Protein AF-A0A7Z7LH84-F1 (afdb_monomer)

Mean predicted aligned error: 9.8 Å

Radius of gyration: 28.69 Å; Cα contacts (8 Å, |Δi|>4): 476; chains: 1; bounding box: 89×74×77 Å

Solvent-accessible surface area (backbone atoms only — not comparable to full-atom values): 23150 Å² total; per-residue (Å²): 134,73,97,79,63,95,66,55,69,70,55,57,53,50,53,51,52,52,52,49,51,50,24,48,52,54,19,49,53,53,48,49,53,47,42,59,68,52,42,48,72,40,44,68,63,48,52,48,53,50,52,51,51,47,52,29,42,75,73,71,68,28,46,33,68,60,50,56,26,42,45,42,55,54,46,27,73,77,46,25,30,81,61,46,53,88,71,94,49,69,56,50,50,47,53,40,41,53,55,33,92,85,56,77,46,78,69,45,52,61,54,46,39,73,78,57,37,70,69,58,40,52,50,52,50,51,52,50,51,54,49,51,52,51,53,46,41,72,76,38,75,85,40,67,68,62,43,53,51,52,49,52,57,56,56,69,68,47,60,65,60,45,51,71,35,65,66,54,34,38,44,53,50,51,71,68,49,56,68,82,59,48,43,58,48,39,78,88,30,73,59,26,26,44,55,31,1,49,54,38,46,48,33,54,28,41,23,50,29,37,50,32,44,24,57,45,16,47,74,80,42,54,71,68,51,7,49,50,29,24,51,55,53,58,71,50,45,70,66,42,52,78,58,79,85,60,65,29,58,41,52,32,49,28,34,52,39,45,41,53,38,37,60,76,69,67,51,59,68,67,59,52,51,52,36,45,57,55,15,36,27,30,36,27,73,67,29,27,52,54,17,48,41,48,33,46,61,50,35,68,60,26,61,78,66,70,37,60,70,59,44,54,57,32,49,48,46,34,47,49,23,55,52,49,47,50,42,36,52,67,65,75,40,55,84,42,55,61,84,59,68,73,68,24,44,70,58,44,75,72,35,68,50,35,50,52,45,49,48,62,71,40,46,62,48,56,75,28,44,72,39,35,74,75,37,72,68,46,56,49,30,55,78,57,50,63,60,51,52,50,48,36,44,38,54,36,62,42,54,45,47,52,77,46,42,70,60,51,66,67,35,37,44,42,34,39,49,38,54,50,53,53,52,54,52,53,52,55,56,47,52,68,69,65,72,77,125

Foldseek 3Di:
DDPPPPDDPVNVVVLLVVLLVVLLVLLLVLLLVCCAPPCLVCPQVSLLVLLVQLVCLVVLNAFPPVVQQNLLSVCLVPPLLVVFDPHDRLNLVLLLLLQDPVNDDPVSQVSLCVVCPLVNLVVVVVVVVVVLLVVLCVVPVPDPPSSVVSVVVVVVVVVSVCSNPSSSVSNVVSVPPPPSSNLSSDCPHSSNSSVSSLSVLSSVLSSLLLSLLLLLLVLQDDNVLSNVLSVVVSVCVNLLCPDVSQSLLSVLSNLLSVLSSCLSVVHDLVSNVVSLVSNSSRPLLSQLLSLLLLCLQPVVVCVVVVPVVSVVSSVCSNVVSVVSVCCSCVPSNVPRHHPDDQWCQVVLVPPPLVPVLCCVLCVLLVVLVVLLCVDSSSVRRVVSVVVLNVCCNTGHRVSNVSSCSSVSSVSSNSSSVSVVVVVVVVVVVVCVVPVPD

Organism: NCBI:txid1236046

Nearest PDB structures (foldseek):
  8dl6-assembly1_A  TM=1.225E-01  e=6.850E+00  Homo sapiens

Secondary structure (DSSP, 8-state):
--S-S---HHHHHHHHHHHHHHHHHHHHHHHHHHIIIIITTSHHHHHHHHHHHHHHHHTT-PPBTGGG-THHHHHHHHTGGGS------HHHHHHHHHT-TT--SHHHHHHHHTTS-HHHHHHHHHHHHHHHHHHHHHH-TT-HHHHHHHHHHHHTT-HHHHHHSHHHHHHHHHHHS-HHHHHHH-TTSHHHHHHHHHHHHHHHHHHHHHHHHHHHHTTTS-HHHHHHHHHHHHHHHHHHTS-TT-THHHHHHHHHHHHHHHHHTT--HHHHHHHHHHHHHH-HHHHHHHHHHHHHHHHHHHHHTT-HHHHHHHHHHHHHHHHHHHHIIIIISTTPPBSS-S--HHHHHH-THHHHHHHHHHHHHHHTTHHHHHSHHHHHHGGGHHHHHHHHHHHS-TTSGGGGHHHHHHHHHHHHHHHHHHHHHHHHHHHHHHS--

Structure (mmCIF, N/CA/C/O backbone):
data_AF-A0A7Z7LH84-F1
#
_entry.id   AF-A0A7Z7LH84-F1
#
loop_
_atom_site.group_PDB
_atom_site.id
_atom_site.type_symbol
_atom_site.label_atom_id
_atom_site.label_alt_id
_atom_site.label_comp_id
_atom_site.label_asym_id
_atom_site.label_entity_id
_atom_site.label_seq_id
_atom_site.pdbx_PDB_ins_code
_atom_site.Cartn_x
_atom_site.Cartn_y
_atom_site.Cartn_z
_atom_site.occupancy
_atom_site.B_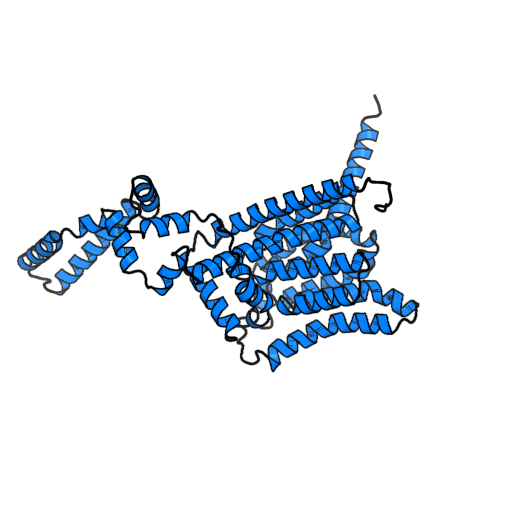iso_or_equiv
_atom_site.auth_seq_id
_atom_site.auth_comp_id
_atom_site.auth_asym_id
_atom_site.auth_atom_id
_atom_site.pdbx_PDB_model_num
ATOM 1 N N . MET A 1 1 ? -22.868 14.722 17.469 1.00 30.16 1 MET A N 1
ATOM 2 C CA . MET A 1 1 ? -24.262 14.898 17.009 1.00 30.16 1 MET A CA 1
ATOM 3 C C . MET A 1 1 ? -24.445 14.069 15.757 1.00 30.16 1 MET A C 1
ATOM 5 O O . MET A 1 1 ? -23.692 14.246 14.809 1.00 30.16 1 MET A O 1
ATOM 9 N N . CYS A 1 2 ? -25.347 13.093 15.828 1.00 28.16 2 CYS A N 1
ATOM 10 C CA . CYS A 1 2 ? -25.591 12.092 14.798 1.00 28.16 2 CYS A CA 1
ATOM 11 C C . CYS A 1 2 ? -26.106 12.709 13.492 1.00 28.16 2 CYS A C 1
ATOM 13 O O . CYS A 1 2 ? -26.821 13.708 13.503 1.00 28.16 2 CYS A O 1
ATOM 15 N N . PHE A 1 3 ? -25.817 12.032 12.379 1.00 39.53 3 PHE A N 1
ATOM 16 C CA . PHE A 1 3 ? -26.452 12.180 11.062 1.00 39.53 3 PHE A CA 1
ATOM 17 C C . PHE A 1 3 ? -27.951 11.773 11.079 1.00 39.53 3 PHE A C 1
ATOM 19 O O . PHE A 1 3 ? -28.434 11.070 10.192 1.00 39.53 3 PHE A O 1
ATOM 26 N N . GLU A 1 4 ? -28.694 12.223 12.091 1.00 35.09 4 GLU A N 1
ATOM 27 C CA . GLU A 1 4 ? -30.145 12.055 12.264 1.00 35.09 4 GLU A CA 1
ATOM 28 C C . GLU A 1 4 ? -30.876 13.410 12.262 1.00 35.09 4 GLU A C 1
ATOM 30 O O . GLU A 1 4 ? -31.978 13.548 12.777 1.00 35.09 4 GLU A O 1
ATOM 35 N N . GLY A 1 5 ? -30.278 14.429 11.640 1.00 33.03 5 GLY A N 1
ATOM 36 C CA . GLY A 1 5 ? -31.007 15.596 11.148 1.00 33.03 5 GLY A CA 1
ATOM 37 C C . GLY A 1 5 ? -31.428 15.351 9.702 1.00 33.03 5 GLY A C 1
ATOM 38 O O . GLY A 1 5 ? -30.609 14.879 8.907 1.00 33.03 5 GLY A O 1
ATOM 39 N N . THR A 1 6 ? -32.686 15.657 9.383 1.00 37.00 6 THR A N 1
ATOM 40 C CA . THR A 1 6 ? -33.407 15.568 8.096 1.00 37.00 6 THR A CA 1
ATOM 41 C C . THR A 1 6 ? -32.660 16.188 6.905 1.00 37.00 6 THR A C 1
ATOM 43 O O . THR A 1 6 ? -33.067 17.162 6.283 1.00 37.00 6 THR A O 1
ATOM 46 N N . THR A 1 7 ? -31.539 15.588 6.531 1.00 46.34 7 THR A N 1
ATOM 47 C CA . THR A 1 7 ? -30.811 15.876 5.303 1.00 46.34 7 THR A CA 1
ATOM 48 C C . THR A 1 7 ? -31.445 15.038 4.207 1.00 46.34 7 THR A C 1
ATOM 50 O O . THR A 1 7 ? -31.306 13.815 4.190 1.00 46.34 7 THR A O 1
ATOM 53 N N . ASN A 1 8 ? -32.184 15.717 3.326 1.00 57.03 8 ASN A N 1
ATOM 54 C CA . ASN A 1 8 ? -32.798 15.171 2.116 1.00 57.03 8 ASN A CA 1
ATOM 55 C C . ASN A 1 8 ? -31.859 14.137 1.460 1.00 57.03 8 ASN A C 1
ATOM 57 O O . ASN A 1 8 ? -30.674 14.423 1.279 1.00 57.03 8 ASN A O 1
ATOM 61 N N . ASP A 1 9 ? -32.360 12.951 1.104 1.00 61.75 9 ASP A N 1
ATOM 62 C CA . ASP A 1 9 ? -31.562 11.834 0.563 1.00 61.75 9 ASP A CA 1
ATOM 63 C C . ASP A 1 9 ? -30.736 12.259 -0.673 1.00 61.75 9 ASP A C 1
ATOM 65 O O . ASP A 1 9 ? -29.604 11.826 -0.903 1.00 61.75 9 ASP A O 1
ATOM 69 N N . ARG A 1 10 ? -31.250 13.252 -1.411 1.00 60.19 10 ARG A N 1
ATOM 70 C CA . ARG A 1 10 ? -30.564 13.917 -2.527 1.00 60.19 10 ARG A CA 1
ATOM 71 C C . ARG A 1 10 ? -29.280 14.657 -2.115 1.00 60.19 10 ARG A C 1
ATOM 73 O O . ARG A 1 10 ? -28.336 14.697 -2.895 1.00 60.19 10 ARG A O 1
ATOM 80 N N . SER A 1 11 ? -29.223 15.231 -0.912 1.00 74.00 11 SER A N 1
ATOM 81 C CA . SER A 1 11 ? -28.043 15.924 -0.366 1.00 74.00 11 SER A CA 1
ATOM 82 C C . SER A 1 11 ? -26.936 14.937 0.020 1.00 74.00 11 SER A C 1
ATOM 84 O O . SER A 1 11 ? -25.782 15.126 -0.359 1.00 74.00 11 SER A O 1
ATOM 86 N N . LYS A 1 12 ? -27.292 13.813 0.661 1.00 77.62 12 LYS A N 1
ATOM 87 C CA . LYS A 1 12 ? -26.337 12.743 1.002 1.00 77.62 12 LYS A CA 1
ATOM 88 C C . LYS A 1 12 ? -25.694 12.134 -0.247 1.00 77.62 12 LYS A C 1
ATOM 90 O O . LYS A 1 12 ? -24.479 11.952 -0.282 1.00 77.62 12 LYS A O 1
ATOM 95 N N . LYS A 1 13 ? -26.490 11.898 -1.298 1.00 81.94 13 LYS A N 1
ATOM 96 C CA . LYS A 1 13 ? -25.992 11.431 -2.605 1.00 81.94 13 LYS A CA 1
ATOM 97 C C . LYS A 1 13 ? -25.027 12.427 -3.250 1.00 81.94 13 LYS A C 1
ATOM 99 O O . LYS A 1 13 ? -23.981 12.017 -3.737 1.00 81.94 13 LYS A O 1
ATOM 104 N N . LYS A 1 14 ? -25.339 13.729 -3.215 1.00 85.62 14 LYS A N 1
ATOM 105 C CA . LYS A 1 14 ? -24.444 14.778 -3.734 1.00 85.62 14 LYS A CA 1
ATOM 106 C C . LYS A 1 14 ? -23.105 14.805 -2.999 1.00 85.62 14 LYS A C 1
ATOM 108 O O . LYS A 1 14 ? -22.071 14.809 -3.654 1.00 85.62 14 LYS A O 1
ATOM 113 N N . VAL A 1 15 ? -23.116 14.770 -1.665 1.00 85.94 15 VAL A N 1
ATOM 114 C CA . VAL A 1 15 ? -21.879 14.738 -0.864 1.00 85.94 15 VAL A CA 1
ATOM 115 C C . VAL A 1 15 ? -21.051 13.503 -1.204 1.00 85.94 15 VAL A C 1
ATOM 117 O O . VAL A 1 15 ? -19.860 13.626 -1.462 1.00 85.94 15 VAL A O 1
ATOM 120 N N . PHE A 1 16 ? -21.678 12.326 -1.275 1.00 88.56 16 PHE A N 1
ATOM 121 C CA . PHE A 1 16 ? -20.976 11.099 -1.642 1.00 88.56 16 PHE A CA 1
ATOM 122 C C . PHE A 1 16 ? -20.346 11.174 -3.041 1.00 88.56 16 PHE A C 1
ATOM 124 O O . PHE A 1 16 ? -19.192 10.794 -3.196 1.00 88.56 16 PHE A O 1
ATOM 131 N N . LEU A 1 17 ? -21.062 11.703 -4.040 1.00 90.94 17 LEU A N 1
ATOM 132 C CA . LEU A 1 17 ? -20.530 11.879 -5.396 1.00 90.94 17 LEU A CA 1
ATOM 133 C C . LEU A 1 17 ? -19.332 12.833 -5.434 1.00 90.94 17 LEU A C 1
ATOM 135 O O . LEU A 1 17 ? -18.354 12.547 -6.115 1.00 90.94 17 LEU A O 1
ATOM 139 N N . VAL A 1 18 ? -19.386 13.938 -4.684 1.00 92.25 18 VAL A N 1
ATOM 140 C CA . VAL A 1 18 ? -18.262 14.881 -4.578 1.00 92.25 18 VAL A CA 1
ATOM 141 C C . VAL A 1 18 ? -17.054 14.209 -3.929 1.00 92.25 18 VAL A C 1
ATOM 143 O O . VAL A 1 18 ? -15.948 14.306 -4.449 1.00 92.25 18 VAL A O 1
ATOM 146 N N . VAL A 1 19 ? -17.259 13.481 -2.830 1.00 93.56 19 VAL A N 1
ATOM 147 C CA . VAL A 1 19 ? -16.186 12.743 -2.147 1.00 93.56 19 VAL A CA 1
ATOM 148 C C . VAL A 1 19 ? -15.587 11.679 -3.070 1.00 93.56 19 VAL A C 1
ATOM 150 O O . VAL A 1 19 ? -14.369 11.561 -3.145 1.00 93.56 19 VAL A O 1
ATOM 153 N N . LEU A 1 20 ? -16.424 10.940 -3.805 1.00 94.88 20 LEU A N 1
ATOM 154 C CA . LEU A 1 20 ? -15.988 9.947 -4.786 1.00 94.88 20 LEU A CA 1
ATOM 155 C C . LEU A 1 20 ? -15.154 10.579 -5.896 1.00 94.88 20 LEU A C 1
ATOM 157 O O . LEU A 1 20 ? -14.083 10.072 -6.212 1.00 94.88 20 LEU A O 1
ATOM 161 N N . PHE A 1 21 ? -15.616 11.697 -6.450 1.00 95.50 21 PHE A N 1
ATOM 162 C CA . PHE A 1 21 ? -14.872 12.436 -7.459 1.00 95.50 21 PHE A CA 1
ATOM 163 C C . PHE A 1 21 ? -13.503 12.883 -6.930 1.00 95.50 21 PHE A C 1
ATOM 165 O O . PHE A 1 21 ? -12.489 12.623 -7.571 1.00 95.50 21 PHE A O 1
ATOM 172 N N . ILE A 1 22 ? -13.447 13.476 -5.732 1.00 94.62 22 ILE A N 1
ATOM 173 C CA . ILE A 1 22 ? -12.182 13.902 -5.117 1.00 94.62 22 ILE A CA 1
ATOM 174 C C . ILE A 1 22 ? -11.262 12.699 -4.867 1.00 94.62 22 ILE A C 1
ATOM 176 O O . ILE A 1 22 ? -10.073 12.778 -5.162 1.00 94.62 22 ILE A O 1
ATOM 180 N N . ALA A 1 23 ? -11.791 11.579 -4.367 1.00 95.88 23 ALA A N 1
ATOM 181 C CA . ALA A 1 23 ? -11.010 10.365 -4.139 1.00 95.88 23 ALA A CA 1
ATOM 182 C C . ALA A 1 23 ? -10.411 9.819 -5.444 1.00 95.88 23 ALA A C 1
ATOM 184 O O . ALA A 1 23 ? -9.237 9.457 -5.464 1.00 95.88 23 ALA A O 1
ATOM 185 N N . ILE A 1 24 ? -11.182 9.813 -6.537 1.00 95.00 24 ILE A N 1
ATOM 186 C CA . ILE A 1 24 ? -10.706 9.415 -7.869 1.00 95.00 24 ILE A CA 1
ATOM 187 C C . ILE A 1 24 ? -9.596 10.355 -8.349 1.00 95.00 24 ILE A C 1
ATOM 189 O O . ILE A 1 24 ? -8.540 9.881 -8.759 1.00 95.00 24 ILE A O 1
ATOM 193 N N . VAL A 1 25 ? -9.802 11.673 -8.267 1.00 93.88 25 VAL A N 1
ATOM 194 C CA . VAL A 1 25 ? -8.821 12.670 -8.726 1.00 93.88 25 VAL A CA 1
ATOM 195 C C . VAL A 1 25 ? -7.522 12.579 -7.926 1.00 93.88 25 VAL A C 1
ATOM 197 O O . VAL A 1 25 ? -6.449 12.472 -8.514 1.00 93.88 25 VAL A O 1
ATOM 200 N N . LEU A 1 26 ? -7.598 12.564 -6.591 1.00 92.88 26 LEU A N 1
ATOM 201 C CA . LEU A 1 26 ? -6.416 12.445 -5.733 1.00 92.88 26 LEU A CA 1
ATOM 202 C C . LEU A 1 26 ? -5.689 11.119 -5.956 1.00 92.88 26 LEU A C 1
ATOM 204 O O . LEU A 1 26 ? -4.461 11.097 -6.011 1.00 92.88 26 LEU A O 1
ATOM 208 N N . SER A 1 27 ? -6.436 10.027 -6.131 1.00 92.06 27 SER A N 1
ATOM 209 C CA . SER A 1 27 ? -5.851 8.729 -6.449 1.00 92.06 27 SER A CA 1
ATOM 210 C C . SER A 1 27 ? -5.153 8.739 -7.806 1.00 92.06 27 SER A C 1
ATOM 212 O O . SER A 1 27 ? -4.068 8.186 -7.920 1.00 92.06 27 SER A O 1
ATOM 214 N N . TYR A 1 28 ? -5.735 9.378 -8.824 1.00 90.69 28 TYR A N 1
ATOM 215 C CA . TYR A 1 28 ? -5.120 9.492 -10.145 1.00 90.69 28 TYR A CA 1
ATOM 216 C C . TYR A 1 28 ? -3.820 10.299 -10.092 1.00 90.69 28 TYR A C 1
ATOM 218 O O . TYR A 1 28 ? -2.805 9.850 -10.622 1.00 90.69 28 TYR A O 1
ATOM 226 N N . ILE A 1 29 ? -3.829 11.451 -9.409 1.00 88.69 29 ILE A N 1
ATOM 227 C CA . ILE A 1 29 ? -2.634 12.286 -9.210 1.00 88.69 29 ILE A CA 1
ATOM 228 C C . ILE A 1 29 ? -1.545 11.472 -8.513 1.00 88.69 29 ILE A C 1
ATOM 230 O O . ILE A 1 29 ? -0.423 11.398 -9.003 1.00 88.69 29 ILE A O 1
ATOM 234 N N . PHE A 1 30 ? -1.884 10.816 -7.404 1.00 86.25 30 PHE A N 1
ATOM 235 C CA . PHE A 1 30 ? -0.944 10.003 -6.644 1.00 86.25 30 PHE A CA 1
ATOM 236 C C . PHE A 1 30 ? -0.363 8.852 -7.474 1.00 86.25 30 PHE A C 1
ATOM 238 O O . PHE A 1 30 ? 0.855 8.702 -7.541 1.00 86.25 30 PHE A O 1
ATOM 245 N N . THR A 1 31 ? -1.207 8.058 -8.137 1.00 86.44 31 THR A N 1
ATOM 246 C CA . THR A 1 31 ? -0.749 6.939 -8.969 1.00 86.44 31 THR A CA 1
ATOM 247 C C . THR A 1 31 ? 0.135 7.422 -10.122 1.00 86.44 31 THR A C 1
ATOM 249 O O . THR A 1 31 ? 1.184 6.824 -10.356 1.00 86.44 31 THR A O 1
ATOM 252 N N . SER A 1 32 ? -0.219 8.537 -10.769 1.00 83.56 32 SER A N 1
ATOM 253 C CA . SER A 1 32 ? 0.567 9.127 -11.864 1.00 83.56 32 SER A CA 1
ATOM 254 C C . SER A 1 32 ? 1.915 9.669 -11.387 1.00 83.56 32 SER A C 1
ATOM 256 O O . SER A 1 32 ? 2.939 9.392 -12.001 1.00 83.56 32 SER A O 1
ATOM 258 N N . MET A 1 33 ? 1.953 10.381 -10.253 1.00 80.12 33 MET A N 1
ATOM 259 C CA . MET A 1 33 ? 3.210 10.869 -9.674 1.00 80.12 33 MET A CA 1
ATOM 260 C C . MET A 1 33 ? 4.176 9.722 -9.396 1.00 80.12 33 MET A C 1
ATOM 262 O O . MET A 1 33 ? 5.371 9.838 -9.660 1.00 80.12 33 MET A O 1
ATOM 266 N N . ILE A 1 34 ? 3.668 8.609 -8.871 1.00 76.25 34 ILE A N 1
ATOM 267 C CA . ILE A 1 34 ? 4.512 7.455 -8.597 1.00 76.25 34 ILE A CA 1
ATOM 268 C C . ILE A 1 34 ? 5.017 6.838 -9.904 1.00 76.25 34 ILE A C 1
ATOM 270 O O . ILE A 1 34 ? 6.216 6.582 -10.012 1.00 76.25 34 ILE A O 1
ATOM 274 N N . LEU A 1 35 ? 4.138 6.637 -10.890 1.00 76.69 35 LEU A N 1
ATOM 275 C CA . LEU A 1 35 ? 4.512 6.119 -12.208 1.00 76.69 35 LEU A CA 1
ATOM 276 C C . LEU A 1 35 ? 5.679 6.930 -12.793 1.00 76.69 35 LEU A C 1
ATOM 278 O O . LEU A 1 35 ? 6.732 6.371 -13.082 1.00 76.69 35 LEU A O 1
ATOM 282 N N . TRP A 1 36 ? 5.547 8.258 -12.835 1.00 71.38 36 TRP A N 1
ATOM 283 C CA . TRP A 1 36 ? 6.552 9.151 -13.420 1.00 71.38 36 TRP A CA 1
ATOM 284 C C . TRP A 1 36 ? 7.858 9.237 -12.627 1.00 71.38 36 TRP A C 1
ATOM 286 O O . TRP A 1 36 ? 8.920 9.480 -13.199 1.00 71.38 36 TRP A O 1
ATOM 296 N N . THR A 1 37 ? 7.802 9.083 -11.303 1.00 66.81 37 THR A N 1
ATOM 297 C CA . THR A 1 37 ? 8.990 9.218 -10.444 1.00 66.81 37 THR A CA 1
ATOM 298 C C . THR A 1 37 ? 9.761 7.916 -10.271 1.00 66.81 37 THR A C 1
ATOM 300 O O . THR A 1 37 ? 10.971 7.975 -10.060 1.00 66.81 37 THR A O 1
ATOM 303 N N . THR A 1 38 ? 9.100 6.759 -10.377 1.00 64.31 38 THR A N 1
ATOM 304 C CA . THR A 1 38 ? 9.713 5.447 -10.098 1.00 64.31 38 THR A CA 1
ATOM 305 C C . THR A 1 38 ? 9.724 4.497 -11.289 1.00 64.31 38 THR A C 1
ATOM 307 O O . THR A 1 38 ? 10.765 3.901 -11.551 1.00 64.31 38 THR A O 1
ATOM 310 N N . GLU A 1 39 ? 8.629 4.358 -12.041 1.00 61.19 39 GLU A N 1
ATOM 311 C CA . GLU A 1 39 ? 8.615 3.478 -13.216 1.00 61.19 39 GLU A CA 1
ATOM 312 C C . GLU A 1 39 ? 9.237 4.164 -14.425 1.00 61.19 39 GLU A C 1
ATOM 314 O O . GLU A 1 39 ? 10.164 3.610 -14.994 1.00 61.19 39 GLU A O 1
ATOM 319 N N . SER A 1 40 ? 8.844 5.390 -14.768 1.00 60.41 40 SER A N 1
ATOM 320 C CA . SER A 1 40 ? 9.327 6.038 -15.994 1.00 60.41 40 SER A CA 1
ATOM 321 C C . SER A 1 40 ? 10.834 6.354 -15.989 1.00 60.41 40 SER A C 1
ATOM 323 O O . SER A 1 40 ? 11.463 6.397 -17.039 1.00 60.41 40 SER A O 1
ATOM 325 N N . ARG A 1 41 ? 11.452 6.562 -14.818 1.00 56.72 41 ARG A N 1
ATOM 326 C CA . ARG A 1 41 ? 12.892 6.891 -14.719 1.00 56.72 41 ARG A CA 1
ATOM 327 C C . ARG A 1 41 ? 13.815 5.670 -14.724 1.00 56.72 41 ARG A C 1
ATOM 329 O O . ARG A 1 41 ? 14.964 5.789 -15.129 1.00 56.72 41 ARG A O 1
ATOM 336 N N . PHE A 1 42 ? 13.325 4.509 -14.290 1.00 56.47 42 PHE A N 1
ATOM 337 C CA . PHE A 1 42 ? 14.085 3.248 -14.213 1.00 56.47 42 PHE A CA 1
ATOM 338 C C . PHE A 1 42 ? 13.493 2.168 -15.139 1.00 56.47 42 PHE A C 1
ATOM 340 O O . PHE A 1 42 ? 13.621 0.968 -14.879 1.00 56.47 42 PHE A O 1
ATOM 347 N N . LEU A 1 43 ? 12.816 2.631 -16.194 1.00 63.19 43 LEU A N 1
ATOM 348 C CA . LEU A 1 43 ? 11.767 1.982 -16.985 1.00 63.19 43 LEU A CA 1
ATOM 349 C C . LEU A 1 43 ? 11.974 0.495 -17.238 1.00 63.19 43 LEU A C 1
ATOM 351 O O . LEU A 1 43 ? 11.133 -0.320 -16.867 1.00 63.19 43 LEU A O 1
ATOM 355 N N . THR A 1 44 ? 13.125 0.117 -17.771 1.00 66.44 44 THR A N 1
ATOM 356 C CA . THR A 1 44 ? 13.368 -1.264 -18.182 1.00 66.44 44 THR A CA 1
ATOM 357 C C . THR A 1 44 ? 13.666 -2.188 -16.998 1.00 66.44 44 THR A C 1
ATOM 359 O O . THR A 1 44 ? 13.081 -3.264 -16.891 1.00 66.44 44 THR A O 1
ATOM 362 N N . ILE A 1 45 ? 14.518 -1.765 -16.057 1.00 70.38 45 ILE A N 1
ATOM 363 C CA . ILE A 1 45 ? 14.935 -2.597 -14.912 1.00 70.38 45 ILE A CA 1
ATOM 364 C C . ILE A 1 45 ? 13.797 -2.743 -13.899 1.00 70.38 45 ILE A C 1
ATOM 366 O O . ILE A 1 45 ? 13.569 -3.837 -13.376 1.00 70.38 45 ILE A O 1
ATOM 370 N N . SER A 1 46 ? 13.061 -1.659 -13.636 1.00 72.75 46 SER A N 1
ATOM 371 C CA . SER A 1 46 ? 11.924 -1.674 -12.711 1.00 72.75 46 SER A CA 1
ATOM 372 C C . SER A 1 46 ? 10.812 -2.586 -13.237 1.00 72.75 46 SER A C 1
ATOM 374 O O . SER A 1 46 ? 10.387 -3.510 -12.540 1.00 72.75 46 SER A O 1
ATOM 376 N N . ARG A 1 47 ? 10.407 -2.414 -14.505 1.00 79.12 47 ARG A N 1
ATOM 377 C CA . ARG A 1 47 ? 9.379 -3.256 -15.136 1.00 79.12 47 ARG A CA 1
ATOM 378 C C . ARG A 1 47 ? 9.801 -4.722 -15.200 1.00 79.12 47 ARG A C 1
ATOM 380 O O . ARG A 1 47 ? 9.013 -5.586 -14.824 1.00 79.12 47 ARG A O 1
ATOM 387 N N . TYR A 1 48 ? 11.049 -4.996 -15.588 1.00 80.12 48 TYR A N 1
ATOM 388 C CA . TYR A 1 48 ? 11.596 -6.354 -15.618 1.00 80.12 48 TYR A CA 1
ATOM 389 C C . TYR A 1 48 ? 11.537 -7.016 -14.239 1.00 80.12 48 TYR A C 1
ATOM 391 O O . TYR A 1 48 ? 10.938 -8.080 -14.085 1.00 80.12 48 TYR A O 1
ATOM 399 N N . SER A 1 49 ? 12.080 -6.350 -13.215 1.00 78.56 49 SER A N 1
ATOM 400 C CA . SER A 1 49 ? 12.086 -6.866 -11.839 1.00 78.56 49 SER A CA 1
ATOM 401 C C . SER A 1 49 ? 10.671 -7.148 -11.341 1.00 78.56 49 SER A C 1
ATOM 403 O O . SER A 1 49 ? 10.435 -8.139 -10.655 1.00 78.56 49 SER A O 1
ATOM 405 N N . LYS A 1 50 ? 9.704 -6.303 -11.713 1.00 82.94 50 LYS A N 1
ATOM 406 C CA . LYS A 1 50 ? 8.306 -6.467 -11.322 1.00 82.94 50 LYS A CA 1
ATOM 407 C C . LYS A 1 50 ? 7.647 -7.680 -11.970 1.00 82.94 50 LYS A C 1
ATOM 409 O O . LYS A 1 50 ? 6.943 -8.425 -11.291 1.00 82.94 50 LYS A O 1
ATOM 414 N N . VAL A 1 51 ? 7.880 -7.878 -13.266 1.00 86.75 51 VAL A N 1
ATOM 415 C CA . VAL A 1 51 ? 7.374 -9.034 -14.015 1.00 86.75 51 VAL A CA 1
ATOM 416 C C . VAL A 1 51 ? 7.987 -10.323 -13.474 1.00 86.75 51 VAL A C 1
ATOM 418 O O . VAL A 1 51 ? 7.253 -11.278 -13.228 1.00 86.75 51 VAL A O 1
ATOM 421 N N . MET A 1 52 ? 9.297 -10.340 -13.214 1.00 84.94 52 MET A N 1
ATOM 422 C CA . MET A 1 52 ? 9.973 -11.524 -12.675 1.00 84.94 52 MET A CA 1
ATOM 423 C C . MET A 1 52 ? 9.494 -11.872 -11.270 1.00 84.94 52 MET A C 1
ATOM 425 O O . MET A 1 52 ? 9.046 -12.995 -11.053 1.00 84.94 52 MET A O 1
ATOM 429 N N . ARG A 1 53 ? 9.437 -10.897 -10.353 1.00 83.12 53 ARG A N 1
ATOM 430 C CA . ARG A 1 53 ? 8.889 -11.123 -9.002 1.00 83.12 53 ARG A CA 1
ATOM 431 C C . ARG A 1 53 ? 7.443 -11.597 -9.034 1.00 83.12 53 ARG A C 1
ATOM 433 O O . ARG A 1 53 ? 7.051 -12.427 -8.225 1.00 83.12 53 ARG A O 1
ATOM 440 N N . HIS A 1 54 ? 6.638 -11.081 -9.963 1.00 88.56 54 HIS A N 1
ATOM 441 C CA . HIS A 1 54 ? 5.269 -11.552 -10.125 1.00 88.56 54 HIS A CA 1
ATOM 442 C C . HIS A 1 54 ? 5.221 -13.023 -10.550 1.00 88.56 54 HIS A C 1
ATOM 444 O O . HIS A 1 54 ? 4.489 -13.796 -9.939 1.00 88.56 54 HIS A O 1
ATOM 450 N N . ARG A 1 55 ? 6.012 -13.419 -11.556 1.00 89.12 55 ARG A N 1
ATOM 451 C CA . ARG A 1 55 ? 6.094 -14.817 -12.008 1.00 89.12 55 ARG A CA 1
ATOM 452 C C . ARG A 1 55 ? 6.549 -15.736 -10.880 1.00 89.12 55 ARG A C 1
ATOM 454 O O . ARG A 1 55 ? 5.882 -16.723 -10.603 1.00 89.12 55 ARG A O 1
ATOM 461 N N . GLU A 1 56 ? 7.615 -15.367 -10.175 1.00 87.00 56 GLU A N 1
ATOM 462 C CA . GLU A 1 56 ? 8.119 -16.120 -9.023 1.00 87.00 56 GLU A CA 1
ATOM 463 C C . GLU A 1 56 ? 7.062 -16.265 -7.921 1.00 87.00 56 GLU A C 1
ATOM 465 O O . GLU A 1 56 ? 6.893 -17.353 -7.376 1.00 87.00 56 GLU A O 1
ATOM 470 N N . ALA A 1 57 ? 6.312 -15.202 -7.614 1.00 87.00 57 ALA A N 1
ATOM 471 C CA . ALA A 1 57 ? 5.270 -15.238 -6.590 1.00 87.00 57 ALA A CA 1
ATOM 472 C C . ALA A 1 57 ? 4.079 -16.130 -6.981 1.00 87.00 57 ALA A C 1
ATOM 474 O O . ALA A 1 57 ? 3.568 -16.865 -6.130 1.00 87.00 57 ALA A O 1
ATOM 475 N N . ILE A 1 58 ? 3.645 -16.089 -8.249 1.00 89.19 58 ILE A N 1
ATOM 476 C CA . ILE A 1 58 ? 2.578 -16.956 -8.779 1.00 89.19 58 ILE A CA 1
ATOM 477 C C . ILE A 1 58 ? 3.028 -18.423 -8.819 1.00 89.19 58 ILE A C 1
ATOM 479 O O . ILE A 1 58 ? 2.252 -19.303 -8.449 1.00 89.19 58 ILE A O 1
ATOM 483 N N . ASP A 1 59 ? 4.289 -18.677 -9.172 1.00 87.31 59 ASP A N 1
ATOM 484 C CA . ASP A 1 59 ? 4.892 -20.014 -9.201 1.00 87.31 59 ASP A CA 1
ATOM 485 C C . ASP A 1 59 ? 5.224 -20.575 -7.804 1.00 87.31 59 ASP A C 1
ATOM 487 O O . ASP A 1 59 ? 5.639 -21.730 -7.687 1.00 87.31 59 ASP A O 1
ATOM 491 N N . GLY A 1 60 ? 5.076 -19.777 -6.739 1.00 83.31 60 GLY A N 1
ATOM 492 C CA . GLY A 1 60 ? 5.388 -20.189 -5.368 1.00 83.31 60 GLY A CA 1
ATOM 493 C C . GLY A 1 60 ? 6.884 -20.237 -5.038 1.00 83.31 60 GLY A C 1
ATOM 494 O O . GLY A 1 60 ? 7.278 -20.945 -4.113 1.00 83.31 60 GLY A O 1
ATOM 495 N N . LYS A 1 61 ? 7.717 -19.527 -5.806 1.00 85.31 61 LYS A N 1
ATOM 496 C CA . LYS A 1 61 ? 9.188 -19.525 -5.722 1.00 85.31 61 LYS A CA 1
ATOM 497 C C . LYS A 1 61 ? 9.779 -18.202 -5.220 1.00 85.31 61 LYS A C 1
ATOM 499 O O . LYS A 1 61 ? 10.996 -18.060 -5.202 1.00 85.31 61 LYS A O 1
ATOM 504 N N . SER A 1 62 ? 8.950 -17.227 -4.849 1.00 82.69 62 SER A N 1
ATOM 505 C CA . SER A 1 62 ? 9.410 -15.933 -4.338 1.00 82.69 62 SER A CA 1
ATOM 506 C C . SER A 1 62 ? 9.942 -16.045 -2.905 1.00 82.69 62 SER A C 1
ATOM 508 O O . SER A 1 62 ? 9.630 -16.963 -2.144 1.00 82.69 62 SER A O 1
ATOM 510 N N . PHE A 1 63 ? 10.715 -15.036 -2.515 1.00 81.31 63 PHE A N 1
ATOM 511 C CA . PHE A 1 63 ? 11.242 -14.860 -1.166 1.00 81.31 63 PHE A CA 1
ATOM 512 C C . PHE A 1 63 ? 10.171 -14.376 -0.179 1.00 81.31 63 PHE A C 1
ATOM 514 O O . PHE A 1 63 ? 9.191 -13.715 -0.548 1.00 81.31 63 PHE A O 1
ATOM 521 N N . ALA A 1 64 ? 10.380 -14.662 1.105 1.00 79.06 64 ALA A N 1
ATOM 522 C CA . ALA A 1 64 ? 9.575 -14.121 2.191 1.00 79.06 64 ALA A CA 1
ATOM 523 C C . ALA A 1 64 ? 10.071 -12.717 2.602 1.00 79.06 64 ALA A C 1
ATOM 525 O O . ALA A 1 64 ? 11.279 -12.483 2.618 1.00 79.06 64 ALA A O 1
ATOM 526 N N . PRO A 1 65 ? 9.176 -11.779 2.977 1.00 73.31 65 PRO A N 1
ATOM 527 C CA . PRO A 1 65 ? 7.754 -11.997 3.240 1.00 73.31 65 PRO A CA 1
ATOM 528 C C . PRO A 1 65 ? 6.821 -11.882 2.024 1.00 73.31 65 PRO A C 1
ATOM 530 O O . PRO A 1 65 ? 5.626 -12.092 2.202 1.00 73.31 65 PRO A O 1
ATOM 533 N N . ASP A 1 66 ? 7.294 -11.560 0.817 1.00 76.00 66 ASP A N 1
ATOM 534 C CA . ASP A 1 66 ? 6.400 -11.341 -0.336 1.00 76.00 66 ASP A CA 1
ATOM 535 C C . ASP A 1 66 ? 5.602 -12.585 -0.720 1.00 76.00 66 ASP A C 1
ATOM 537 O O . ASP A 1 66 ? 4.417 -12.483 -1.035 1.00 76.00 66 ASP A O 1
ATOM 541 N N . GLN A 1 67 ? 6.214 -13.765 -0.600 1.00 81.69 67 GLN A N 1
ATOM 542 C CA . GLN A 1 67 ? 5.548 -15.045 -0.844 1.00 81.69 67 GLN A CA 1
ATOM 543 C C . GLN A 1 67 ? 4.361 -15.287 0.109 1.00 81.69 67 GLN A C 1
ATOM 545 O O . GLN A 1 67 ? 3.376 -15.927 -0.258 1.00 81.69 67 GLN A O 1
ATOM 550 N N . TYR A 1 68 ? 4.395 -14.712 1.317 1.00 84.69 68 TYR A N 1
ATOM 551 C CA . TYR A 1 68 ? 3.284 -14.769 2.275 1.00 84.69 68 TYR A CA 1
ATOM 552 C C . TYR A 1 68 ? 2.182 -13.743 1.958 1.00 84.69 68 TYR A C 1
ATOM 554 O O . TYR A 1 68 ? 1.078 -13.830 2.493 1.00 84.69 68 TYR A O 1
ATOM 562 N N . ARG A 1 69 ? 2.455 -12.776 1.074 1.00 87.25 69 ARG A N 1
ATOM 563 C CA . ARG A 1 69 ? 1.587 -11.639 0.720 1.00 87.25 69 ARG A CA 1
ATOM 564 C C . ARG A 1 69 ? 1.003 -11.808 -0.686 1.00 87.25 69 ARG A C 1
ATOM 566 O O . ARG A 1 69 ? 1.018 -10.899 -1.512 1.00 87.25 69 ARG A O 1
ATOM 573 N N . PHE A 1 70 ? 0.487 -13.001 -0.961 1.00 87.81 70 PHE A N 1
ATOM 574 C CA . PHE A 1 70 ? 0.101 -13.444 -2.302 1.00 87.81 70 PHE A CA 1
ATOM 575 C C . PHE A 1 70 ? -1.157 -12.755 -2.867 1.00 87.81 70 PHE A C 1
ATOM 577 O O . PHE A 1 70 ? -1.339 -12.706 -4.080 1.00 87.81 70 PHE A O 1
ATOM 584 N N . GLY A 1 71 ? -2.042 -12.201 -2.030 1.00 90.62 71 GLY A N 1
ATOM 585 C CA . GLY A 1 71 ? -3.356 -11.708 -2.465 1.00 90.62 71 GLY A CA 1
ATOM 586 C C . GLY A 1 71 ? -3.300 -10.632 -3.555 1.00 90.62 71 GLY A C 1
ATOM 587 O O . GLY A 1 71 ? -4.106 -10.646 -4.484 1.00 90.62 71 GLY A O 1
ATOM 588 N N . SER A 1 72 ? -2.328 -9.719 -3.481 1.00 90.25 72 SER A N 1
ATOM 589 C CA . SER A 1 72 ? -2.115 -8.682 -4.499 1.00 90.25 72 SER A CA 1
ATOM 590 C C . SER A 1 72 ? -1.697 -9.275 -5.847 1.00 90.25 72 SER A C 1
ATOM 592 O O . SER A 1 72 ? -2.244 -8.873 -6.873 1.00 90.25 72 SER A O 1
ATOM 594 N N . TYR A 1 73 ? -0.792 -10.258 -5.844 1.00 9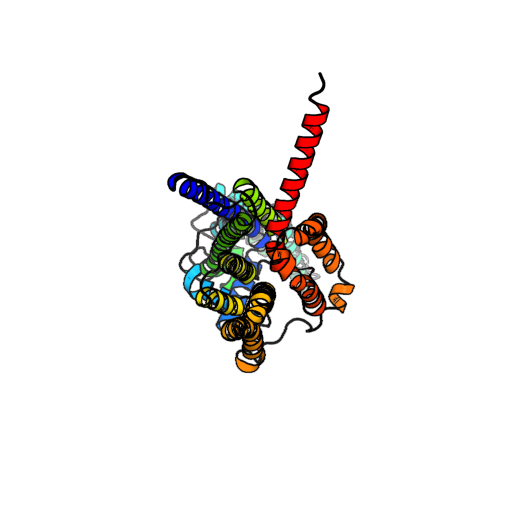0.81 73 TYR A N 1
ATOM 595 C CA . TYR A 1 73 ? -0.325 -10.948 -7.047 1.00 90.81 73 TYR A CA 1
ATOM 596 C C . TYR A 1 73 ? -1.480 -11.642 -7.770 1.00 90.81 73 TYR A C 1
ATOM 598 O O . TYR A 1 73 ? -1.676 -11.408 -8.958 1.00 90.81 73 TYR A O 1
ATOM 606 N N . TYR A 1 74 ? -2.311 -12.401 -7.050 1.00 92.06 74 TYR A N 1
ATOM 607 C CA . TYR A 1 74 ? -3.466 -13.091 -7.638 1.00 92.06 74 TYR A CA 1
ATOM 608 C C . TYR A 1 74 ? -4.526 -12.120 -8.173 1.00 92.06 74 TYR A C 1
ATOM 610 O O . TYR A 1 74 ? -5.080 -12.335 -9.249 1.00 92.06 74 TYR A O 1
ATOM 618 N N . LEU A 1 75 ? -4.809 -11.026 -7.459 1.00 93.56 75 LEU A N 1
ATOM 619 C CA . LEU A 1 75 ? -5.738 -10.008 -7.956 1.00 93.56 75 LEU A CA 1
ATOM 620 C C . LEU A 1 75 ? -5.232 -9.375 -9.256 1.00 93.56 75 LEU A C 1
ATOM 622 O O . LEU A 1 75 ? -6.021 -9.119 -10.164 1.00 93.56 75 LEU A O 1
ATOM 626 N N . VAL A 1 76 ? -3.930 -9.125 -9.368 1.00 92.88 76 VAL A N 1
ATOM 627 C CA . VAL A 1 76 ? -3.356 -8.592 -10.605 1.00 92.88 76 VAL A CA 1
ATOM 628 C C . VAL A 1 76 ? -3.383 -9.631 -11.718 1.00 92.88 76 VAL A C 1
ATOM 630 O O . VAL A 1 76 ? -3.848 -9.309 -12.811 1.00 92.88 76 VAL A O 1
ATOM 633 N N . GLU A 1 77 ? -2.973 -10.862 -11.422 1.00 93.38 77 GLU A N 1
ATOM 634 C CA . GLU A 1 77 ? -2.875 -11.948 -12.396 1.00 93.38 77 GLU A CA 1
ATOM 635 C C . GLU A 1 77 ? -4.228 -12.309 -13.007 1.00 93.38 77 GLU A C 1
ATOM 637 O O . GLU A 1 77 ? -4.324 -12.514 -14.208 1.00 93.38 77 GLU A O 1
ATOM 642 N N . TYR A 1 78 ? -5.295 -12.347 -12.209 1.00 93.50 78 TYR A N 1
ATOM 643 C CA . TYR A 1 78 ? -6.597 -12.829 -12.680 1.00 93.50 78 TYR A CA 1
ATOM 644 C C . TYR A 1 78 ? -7.618 -11.723 -12.958 1.00 93.50 78 TYR A C 1
ATOM 646 O O . TYR A 1 78 ? -8.656 -11.996 -13.558 1.00 93.50 78 TYR A O 1
ATOM 654 N N . ILE A 1 79 ? -7.359 -10.481 -12.533 1.00 93.88 79 ILE A N 1
ATOM 655 C CA . ILE A 1 79 ? -8.303 -9.367 -12.707 1.00 93.88 79 ILE A CA 1
ATOM 656 C C . ILE A 1 79 ? -7.614 -8.180 -13.369 1.00 93.88 79 ILE A C 1
ATOM 658 O O . ILE A 1 79 ? -7.926 -7.848 -14.511 1.00 93.88 79 ILE A O 1
ATOM 662 N N . PHE A 1 80 ? -6.691 -7.514 -12.672 1.00 92.38 80 PHE A N 1
ATOM 663 C CA . PHE A 1 80 ? -6.275 -6.173 -13.088 1.00 92.38 80 PHE A CA 1
ATOM 664 C C . PHE A 1 80 ? -5.436 -6.142 -14.368 1.00 92.38 80 PHE A C 1
ATOM 666 O O . PHE A 1 80 ? -5.542 -5.164 -15.106 1.00 92.38 80 PHE A O 1
ATOM 673 N N . LYS A 1 81 ? -4.682 -7.202 -14.693 1.00 90.56 81 LYS A N 1
ATOM 674 C CA . LYS A 1 81 ? -3.969 -7.284 -15.981 1.00 90.56 81 LYS A CA 1
ATOM 675 C C . LYS A 1 81 ? -4.904 -7.366 -17.192 1.00 90.56 81 LYS A C 1
ATOM 677 O O . LYS A 1 81 ? -4.484 -7.071 -18.303 1.00 90.56 81 LYS A O 1
ATOM 682 N N . HIS A 1 82 ? -6.164 -7.762 -16.987 1.00 91.06 82 HIS A N 1
ATOM 683 C CA . HIS A 1 82 ? -7.188 -7.866 -18.034 1.00 91.06 82 HIS A CA 1
ATOM 684 C C . HIS A 1 82 ? -8.069 -6.615 -18.149 1.00 91.06 82 HIS A C 1
ATOM 686 O O . HIS A 1 82 ? -8.845 -6.490 -19.093 1.00 91.06 82 HIS A O 1
ATOM 692 N N . ILE A 1 83 ? -7.930 -5.674 -17.212 1.00 88.94 83 ILE A N 1
ATOM 693 C CA . ILE A 1 83 ? -8.545 -4.342 -17.257 1.00 88.94 83 ILE A CA 1
ATOM 694 C C . ILE A 1 83 ? -7.488 -3.235 -17.056 1.00 88.94 83 ILE A C 1
ATOM 696 O O . ILE A 1 83 ? -7.674 -2.352 -16.209 1.00 88.94 83 ILE A O 1
ATOM 700 N N . PRO A 1 84 ? -6.350 -3.266 -17.782 1.00 76.88 84 PRO A N 1
ATOM 701 C CA . PRO A 1 84 ? -5.314 -2.267 -17.598 1.00 76.88 84 PRO A CA 1
ATOM 702 C C . PRO A 1 84 ? -5.836 -0.921 -18.105 1.00 76.88 84 PRO A C 1
ATOM 704 O O . PRO A 1 84 ? -6.313 -0.797 -19.235 1.00 76.88 84 PRO A O 1
ATOM 707 N N . LEU A 1 85 ? -5.745 0.107 -17.263 1.00 77.75 85 LEU A N 1
ATOM 708 C CA . LEU A 1 85 ? -5.902 1.473 -17.731 1.00 77.75 85 LEU A CA 1
ATOM 709 C C . LEU A 1 85 ? -4.600 1.819 -18.446 1.00 77.75 85 LEU A C 1
ATOM 711 O O . LEU A 1 85 ? -3.520 1.497 -17.951 1.00 77.75 85 LEU A O 1
ATOM 715 N N . ARG A 1 86 ? -4.692 2.449 -19.617 1.00 73.31 86 ARG A N 1
ATOM 716 C CA . ARG A 1 86 ? -3.509 2.965 -20.307 1.00 73.31 86 ARG A CA 1
ATOM 717 C C . ARG A 1 86 ? -3.055 4.217 -19.571 1.00 73.31 86 ARG A C 1
ATOM 719 O O . ARG A 1 86 ? -3.652 5.281 -19.719 1.00 73.31 86 ARG A O 1
ATOM 726 N N . TRP A 1 87 ? -2.061 4.048 -18.712 1.00 78.44 87 TRP A N 1
ATOM 727 C CA . TRP A 1 87 ? -1.471 5.145 -17.965 1.00 78.44 87 TRP A CA 1
ATOM 728 C C . TRP A 1 87 ? -0.525 5.936 -18.860 1.00 78.44 87 TRP A C 1
ATOM 730 O O . TRP A 1 87 ? 0.172 5.367 -19.694 1.00 78.44 87 TRP A O 1
ATOM 740 N N . TYR A 1 88 ? -0.526 7.256 -18.690 1.00 76.50 88 TYR A N 1
ATOM 741 C CA . TYR A 1 88 ? 0.335 8.140 -19.462 1.00 76.50 88 TYR A CA 1
ATOM 742 C C . TYR A 1 88 ? 1.788 8.006 -18.993 1.00 76.50 88 TYR A C 1
ATOM 744 O O . TYR A 1 88 ? 2.119 8.443 -17.886 1.00 76.50 88 TYR A O 1
ATOM 752 N N . ASP A 1 89 ? 2.636 7.412 -19.834 1.00 75.38 89 ASP A N 1
ATOM 753 C CA . ASP A 1 89 ? 4.055 7.167 -19.572 1.00 75.38 89 ASP A CA 1
ATOM 754 C C . ASP A 1 89 ? 4.902 7.674 -20.745 1.00 75.38 89 ASP A C 1
ATOM 756 O O . ASP A 1 89 ? 5.296 6.921 -21.633 1.00 75.38 89 ASP A O 1
ATOM 760 N N . VAL A 1 90 ? 5.194 8.976 -20.711 1.00 75.81 90 VAL A N 1
ATOM 761 C CA . VAL A 1 90 ? 5.927 9.700 -21.764 1.00 75.81 90 VAL A CA 1
ATOM 762 C C . VAL A 1 90 ? 7.246 9.030 -22.123 1.00 75.81 90 VAL A C 1
ATOM 764 O O . VAL A 1 90 ? 7.602 8.955 -23.291 1.00 75.81 90 VAL A O 1
ATOM 767 N N . PHE A 1 91 ? 7.978 8.539 -21.126 1.00 73.56 91 PHE A N 1
ATOM 768 C CA . PHE A 1 91 ? 9.294 7.953 -21.352 1.00 73.56 91 PHE A CA 1
ATOM 769 C C . PHE A 1 91 ? 9.177 6.621 -22.096 1.00 73.56 91 PHE A C 1
ATOM 771 O O . PHE A 1 91 ? 9.918 6.391 -23.048 1.00 73.56 91 PHE A O 1
ATOM 778 N N . ASN A 1 92 ? 8.221 5.767 -21.712 1.00 75.88 92 ASN A N 1
ATOM 779 C CA . ASN A 1 92 ? 7.991 4.514 -22.431 1.00 75.88 92 ASN A CA 1
ATOM 780 C C . ASN A 1 92 ? 7.445 4.772 -23.834 1.00 75.88 92 ASN A C 1
ATOM 782 O O . ASN A 1 92 ? 7.793 4.050 -24.759 1.00 75.88 92 ASN A O 1
ATOM 786 N N . ASP A 1 93 ? 6.590 5.785 -23.985 1.00 78.19 93 ASP A N 1
ATOM 787 C CA . ASP A 1 93 ? 6.018 6.161 -25.273 1.00 78.19 93 ASP A CA 1
ATOM 788 C C . ASP A 1 93 ? 7.110 6.618 -26.249 1.00 78.19 93 ASP A C 1
ATOM 790 O O . ASP A 1 93 ? 7.184 6.073 -27.346 1.00 78.19 93 ASP A O 1
ATOM 794 N N . ILE A 1 94 ? 8.019 7.504 -25.819 1.00 76.88 94 ILE A N 1
ATOM 795 C CA . ILE A 1 94 ? 9.140 7.976 -26.650 1.00 76.88 94 ILE A CA 1
ATOM 796 C C . ILE A 1 94 ? 10.079 6.825 -27.025 1.00 76.88 94 ILE A C 1
ATOM 798 O O . ILE A 1 94 ? 10.470 6.705 -28.183 1.00 76.88 94 ILE A O 1
ATOM 802 N N . VAL A 1 95 ? 10.435 5.958 -26.069 1.00 76.81 95 VAL A N 1
ATOM 803 C CA . VAL A 1 95 ? 11.317 4.814 -26.352 1.00 76.81 95 VAL A CA 1
ATOM 804 C C . VAL A 1 95 ? 10.631 3.819 -27.290 1.00 76.81 95 VAL A C 1
ATOM 806 O O . VAL A 1 95 ? 11.257 3.347 -28.233 1.00 76.81 95 VAL A O 1
ATOM 809 N N . ALA A 1 96 ? 9.351 3.508 -27.079 1.00 77.50 96 ALA A N 1
ATOM 810 C CA . ALA A 1 96 ? 8.608 2.603 -27.952 1.00 77.50 96 ALA A CA 1
ATOM 811 C C . ALA A 1 96 ? 8.479 3.153 -29.381 1.00 77.50 96 ALA A C 1
ATOM 813 O O . ALA A 1 96 ? 8.643 2.394 -30.331 1.00 77.50 96 ALA A O 1
ATOM 814 N N . GLU A 1 97 ? 8.227 4.456 -29.532 1.00 79.88 97 GLU A N 1
ATOM 815 C CA . GLU A 1 97 ? 8.135 5.127 -30.834 1.00 79.88 97 GLU A CA 1
ATOM 816 C C . GLU A 1 97 ? 9.495 5.211 -31.537 1.00 79.88 97 GLU A C 1
ATOM 818 O O . GLU A 1 97 ? 9.580 4.907 -32.722 1.00 79.88 97 GLU A O 1
ATOM 823 N N . GLY A 1 98 ? 10.577 5.527 -30.816 1.00 76.69 98 GLY A N 1
ATOM 824 C CA . GLY A 1 98 ? 11.931 5.524 -31.383 1.00 76.69 98 GLY A CA 1
ATOM 825 C C . GLY A 1 98 ? 12.393 4.135 -31.841 1.00 76.69 98 GLY A C 1
ATOM 826 O O . GLY A 1 98 ? 13.169 4.002 -32.785 1.00 76.69 98 GLY A O 1
ATOM 827 N N . LEU A 1 99 ? 11.894 3.073 -31.205 1.00 76.94 99 LEU A N 1
ATOM 828 C CA . LEU A 1 99 ? 12.176 1.692 -31.596 1.00 76.94 99 LEU A CA 1
ATOM 829 C C . LEU A 1 99 ? 11.280 1.174 -32.735 1.00 76.94 99 LEU A C 1
ATOM 831 O O . LEU A 1 99 ? 11.551 0.086 -33.255 1.00 76.94 99 LEU A O 1
ATOM 835 N N . ASP A 1 100 ? 10.236 1.911 -33.125 1.00 76.44 100 ASP A N 1
ATOM 836 C CA . ASP A 1 100 ? 9.348 1.547 -34.229 1.00 76.44 100 ASP A CA 1
ATOM 837 C C . ASP A 1 100 ? 9.911 2.065 -35.563 1.00 76.44 100 ASP A C 1
ATOM 839 O O . ASP A 1 100 ? 9.927 3.274 -35.806 1.00 76.44 100 ASP A O 1
ATOM 843 N N . PRO A 1 101 ? 10.328 1.178 -36.485 1.00 69.81 101 PRO A N 1
ATOM 844 C CA . PRO A 1 101 ? 10.894 1.593 -37.762 1.00 69.81 101 PRO A CA 1
ATOM 845 C C . PRO A 1 101 ? 9.895 2.277 -38.703 1.00 69.81 101 PRO A C 1
ATOM 847 O O . PRO A 1 101 ? 10.297 2.806 -39.734 1.00 69.81 101 PRO A O 1
ATOM 850 N N . THR A 1 102 ? 8.600 2.258 -38.385 1.00 75.12 102 THR A N 1
ATOM 851 C CA . THR A 1 102 ? 7.545 2.893 -39.186 1.00 75.12 102 THR A CA 1
ATOM 852 C C . THR A 1 102 ? 7.050 4.223 -38.609 1.00 75.12 102 THR A C 1
ATOM 854 O O . THR A 1 102 ? 6.297 4.927 -39.281 1.00 75.12 102 THR A O 1
ATOM 857 N N . GLY A 1 103 ? 7.483 4.583 -37.394 1.00 68.31 103 GLY A N 1
ATOM 858 C CA . GLY A 1 103 ? 6.986 5.731 -36.623 1.00 68.31 103 GLY A CA 1
ATOM 859 C C . GLY A 1 103 ? 7.863 6.989 -36.653 1.00 68.31 103 GLY A C 1
ATOM 860 O O . GLY A 1 103 ? 7.609 7.925 -35.891 1.00 68.31 103 GLY A O 1
ATOM 861 N N . TRP A 1 104 ? 8.902 7.030 -37.492 1.00 79.69 104 TRP A N 1
ATOM 862 C CA . TRP A 1 104 ? 9.862 8.135 -37.518 1.00 79.69 104 TRP A CA 1
ATOM 863 C C . TRP A 1 104 ? 9.313 9.378 -38.232 1.00 79.69 104 TRP A C 1
ATOM 865 O O . TRP A 1 104 ? 8.862 9.337 -39.376 1.00 79.69 104 TRP A O 1
ATOM 875 N N . GLY A 1 105 ? 9.367 10.507 -37.528 1.00 80.38 105 GLY A N 1
ATOM 876 C CA . GLY A 1 105 ? 9.023 11.839 -38.016 1.00 80.38 105 GLY A CA 1
ATOM 877 C C . GLY A 1 105 ? 9.662 12.915 -37.134 1.00 80.38 105 GLY A C 1
ATOM 878 O O . GLY A 1 105 ? 10.262 12.598 -36.109 1.00 80.38 105 GLY A O 1
ATOM 879 N N . GLU A 1 106 ? 9.490 14.193 -37.491 1.00 79.62 106 GLU A N 1
ATOM 880 C CA . GLU A 1 106 ? 10.173 15.328 -36.831 1.00 79.62 106 GLU A CA 1
ATOM 881 C C . GLU A 1 106 ? 9.926 15.394 -35.306 1.00 79.62 106 GLU A C 1
ATOM 883 O O . GLU A 1 106 ? 10.779 15.841 -34.539 1.00 79.62 106 GLU A O 1
ATOM 888 N N . GLY A 1 107 ? 8.754 14.945 -34.840 1.00 79.31 107 GLY A N 1
ATOM 889 C CA . GLY A 1 107 ? 8.428 14.883 -33.411 1.00 79.31 107 GLY A CA 1
ATOM 890 C C . GLY A 1 107 ? 9.159 13.762 -32.664 1.00 79.31 107 GLY A C 1
ATOM 891 O O . GLY A 1 107 ? 9.639 13.984 -31.550 1.00 79.31 107 GLY A O 1
ATOM 892 N N . THR A 1 108 ? 9.270 12.584 -33.282 1.00 81.38 108 THR A N 1
ATOM 893 C CA . THR A 1 108 ? 9.976 11.412 -32.739 1.00 81.38 108 THR A CA 1
ATOM 894 C C . THR A 1 108 ? 11.471 11.693 -32.665 1.00 81.38 108 THR A C 1
ATOM 896 O O . THR A 1 108 ? 12.070 11.507 -31.612 1.00 81.38 108 THR A O 1
ATOM 899 N N . GLU A 1 109 ? 12.043 12.248 -33.737 1.00 82.25 109 GLU A N 1
ATOM 900 C CA . GLU A 1 109 ? 13.457 12.626 -33.817 1.00 82.25 109 GLU A CA 1
ATOM 901 C C . GLU A 1 109 ? 13.841 13.570 -32.674 1.00 82.25 109 GLU A C 1
ATOM 903 O O . GLU A 1 109 ? 14.687 13.229 -31.852 1.00 82.25 109 GLU A O 1
ATOM 908 N N . LYS A 1 110 ? 13.126 14.695 -32.520 1.00 82.94 110 LYS A N 1
ATOM 909 C CA . LYS A 1 110 ? 13.363 15.651 -31.422 1.00 82.94 110 LYS A CA 1
ATOM 910 C C . LYS A 1 110 ? 13.220 15.029 -30.035 1.00 82.94 110 LYS A C 1
ATOM 912 O O . LYS A 1 110 ? 13.896 15.457 -29.105 1.00 82.94 110 LYS A O 1
ATOM 917 N N . SER A 1 111 ? 12.312 14.069 -29.875 1.00 82.44 111 SER A N 1
ATOM 918 C CA . SER A 1 111 ? 12.055 13.433 -28.582 1.00 82.44 111 SER A CA 1
ATOM 919 C C . SER A 1 111 ? 13.143 12.426 -28.219 1.00 82.44 111 SER A C 1
ATOM 921 O O . SER A 1 111 ? 13.571 12.397 -27.070 1.00 82.44 111 SER A O 1
ATOM 923 N N . VAL A 1 112 ? 13.616 11.633 -29.182 1.00 81.38 112 VAL A N 1
ATOM 924 C CA . VAL A 1 112 ? 14.695 10.654 -28.990 1.00 81.38 112 VAL A CA 1
ATOM 925 C C . VAL A 1 112 ? 16.054 11.352 -28.841 1.00 81.38 112 VAL A C 1
ATOM 927 O O . VAL A 1 112 ? 16.871 10.918 -28.029 1.00 81.38 112 VAL A O 1
ATOM 930 N N . GLU A 1 113 ? 16.257 12.491 -29.509 1.00 83.62 113 GLU A N 1
ATOM 931 C CA . GLU A 1 113 ? 17.441 13.353 -29.357 1.00 83.62 113 GLU A CA 1
ATOM 932 C C . GLU A 1 113 ? 17.668 13.791 -27.897 1.00 83.62 113 GLU A C 1
ATOM 934 O O . GLU A 1 113 ? 18.803 13.942 -27.456 1.00 83.62 113 GLU A O 1
ATOM 939 N N . LEU A 1 114 ? 16.598 13.939 -27.102 1.00 79.50 114 LEU A N 1
ATOM 940 C CA . LEU A 1 114 ? 16.697 14.260 -25.670 1.00 79.50 114 LEU A CA 1
ATOM 941 C C . LEU A 1 114 ? 17.274 13.111 -24.829 1.00 79.50 114 LEU A C 1
ATOM 943 O O . LEU A 1 114 ? 17.777 13.359 -23.734 1.00 79.50 114 LEU A O 1
ATOM 947 N N . PHE A 1 115 ? 17.163 11.865 -25.298 1.00 75.38 115 PHE A N 1
ATOM 948 C CA . PHE A 1 115 ? 17.686 10.680 -24.611 1.00 75.38 115 PHE A CA 1
ATOM 949 C C . PHE A 1 115 ? 19.116 10.343 -25.019 1.00 75.38 115 PHE A C 1
ATOM 951 O O . PHE A 1 115 ? 19.848 9.759 -24.224 1.00 75.38 115 PHE A O 1
ATOM 958 N N . PHE A 1 116 ? 19.498 10.702 -26.241 1.00 77.12 116 PHE A N 1
ATOM 959 C CA . PHE A 1 116 ? 20.842 10.510 -26.767 1.00 77.12 116 PHE A CA 1
ATOM 960 C C . PHE A 1 116 ? 21.292 11.804 -27.443 1.00 77.12 116 PHE A C 1
ATOM 962 O O . PHE A 1 116 ? 21.281 11.852 -28.668 1.00 77.12 116 PHE A O 1
ATOM 969 N N . PRO A 1 117 ? 21.654 12.857 -26.696 1.00 83.12 117 PRO A N 1
ATOM 970 C CA . PRO A 1 117 ? 22.079 14.125 -27.282 1.00 83.12 117 PRO A CA 1
ATOM 971 C C . PRO A 1 117 ? 23.373 13.976 -28.096 1.00 83.12 117 PRO A C 1
ATOM 973 O O . PRO A 1 117 ? 24.164 13.061 -27.860 1.00 83.12 117 PRO A O 1
ATOM 976 N N . GLU A 1 118 ? 23.625 14.909 -29.021 1.00 85.38 118 GLU A N 1
ATOM 977 C CA . GLU A 1 118 ? 24.840 14.927 -29.857 1.00 85.38 118 GLU A CA 1
ATOM 978 C C . GLU A 1 118 ? 26.136 14.784 -29.046 1.00 85.38 118 GLU A C 1
ATOM 980 O O . GLU A 1 118 ? 27.054 14.084 -29.470 1.00 85.38 118 GLU A O 1
ATOM 985 N N . GLU A 1 119 ? 26.208 15.405 -27.863 1.00 85.38 119 GLU A N 1
ATOM 986 C CA . GLU A 1 119 ? 27.371 15.319 -26.973 1.00 85.38 119 GLU A CA 1
ATOM 987 C C . GLU A 1 119 ? 27.649 13.874 -26.530 1.00 85.38 119 GLU A C 1
ATOM 989 O O . GLU A 1 119 ? 28.789 13.411 -26.613 1.00 85.38 119 GLU A O 1
ATOM 994 N N . ASP A 1 120 ? 26.611 13.135 -26.134 1.00 83.00 120 ASP A N 1
ATOM 995 C CA . ASP A 1 120 ? 26.732 11.736 -25.716 1.00 83.00 120 ASP A CA 1
ATOM 996 C C . ASP A 1 120 ? 27.078 10.838 -26.911 1.00 83.00 120 ASP A C 1
ATOM 998 O O . ASP A 1 120 ? 27.929 9.950 -26.802 1.00 83.00 120 ASP A O 1
ATOM 1002 N N . ARG A 1 121 ? 26.495 11.102 -28.090 1.00 84.06 121 ARG A N 1
ATOM 1003 C CA . ARG A 1 121 ? 26.844 10.379 -29.327 1.00 84.06 121 ARG A CA 1
ATOM 1004 C C . ARG A 1 121 ? 28.300 10.624 -29.728 1.00 84.06 121 ARG A C 1
ATOM 1006 O O . ARG A 1 121 ? 28.996 9.679 -30.100 1.00 84.06 121 ARG A O 1
ATOM 1013 N N . ALA A 1 122 ? 28.807 11.846 -29.565 1.00 87.06 122 ALA A N 1
ATOM 1014 C CA . ALA A 1 122 ? 30.211 12.176 -29.802 1.00 87.06 122 ALA A CA 1
ATOM 1015 C C . ALA A 1 122 ? 31.157 11.464 -28.817 1.00 87.06 122 ALA A C 1
ATOM 1017 O O . ALA A 1 122 ? 32.238 11.017 -29.214 1.00 87.06 122 ALA A O 1
ATOM 1018 N N . VAL A 1 123 ? 30.756 11.305 -27.549 1.00 87.50 123 VAL A N 1
ATOM 1019 C CA . VAL A 1 123 ? 31.501 10.493 -26.571 1.00 87.50 123 VAL A CA 1
ATOM 1020 C C . VAL A 1 123 ? 31.555 9.029 -27.014 1.00 87.50 123 VAL A C 1
ATOM 1022 O O . VAL A 1 123 ? 32.644 8.454 -27.038 1.00 87.50 123 VAL A O 1
ATOM 1025 N N . ILE A 1 124 ? 30.427 8.450 -27.440 1.00 83.94 124 ILE A N 1
ATOM 1026 C CA . ILE A 1 124 ? 30.363 7.070 -27.951 1.00 83.94 124 ILE A CA 1
ATOM 1027 C C . ILE A 1 124 ? 31.288 6.893 -29.161 1.00 83.94 124 ILE A C 1
ATOM 1029 O O . ILE A 1 124 ? 32.072 5.943 -29.204 1.00 83.94 124 ILE A O 1
ATOM 1033 N N . ILE A 1 125 ? 31.252 7.821 -30.123 1.00 87.19 125 ILE A N 1
ATOM 1034 C CA . ILE A 1 125 ? 32.141 7.797 -31.294 1.00 87.19 125 ILE A CA 1
ATOM 1035 C C . ILE A 1 125 ? 33.605 7.789 -30.850 1.00 87.19 125 ILE A C 1
ATOM 1037 O O . ILE A 1 125 ? 34.376 6.936 -31.288 1.00 87.19 125 ILE A O 1
ATOM 1041 N N . LYS A 1 126 ? 33.984 8.672 -29.924 1.00 89.38 126 LYS A N 1
ATOM 1042 C CA . LYS A 1 126 ? 35.357 8.759 -29.415 1.00 89.38 126 LYS A CA 1
ATOM 1043 C C . LYS A 1 126 ? 35.806 7.484 -28.689 1.00 89.38 126 LYS A C 1
ATOM 1045 O O . LYS A 1 126 ? 36.964 7.077 -28.808 1.00 89.38 126 LYS A O 1
ATOM 1050 N N . GLU A 1 127 ? 34.921 6.842 -27.929 1.00 88.25 127 GLU A N 1
ATOM 1051 C CA . GLU A 1 127 ? 35.219 5.569 -27.260 1.00 88.25 127 GLU A CA 1
ATOM 1052 C C . GLU A 1 127 ? 35.410 4.421 -28.256 1.00 88.25 127 GLU A C 1
ATOM 1054 O O . GLU A 1 127 ? 36.323 3.600 -28.094 1.00 88.25 127 GLU A O 1
ATOM 1059 N N . ILE A 1 128 ? 34.595 4.380 -29.311 1.00 85.25 128 ILE A N 1
ATOM 1060 C CA . ILE A 1 128 ? 34.735 3.401 -30.391 1.00 85.25 128 ILE A CA 1
ATOM 1061 C C . ILE A 1 128 ? 36.032 3.653 -31.165 1.00 85.25 128 ILE A C 1
ATOM 1063 O O . ILE A 1 128 ? 36.799 2.709 -31.347 1.00 85.25 128 ILE A O 1
ATOM 1067 N N . GLU A 1 129 ? 36.352 4.903 -31.518 1.00 88.25 129 GLU A N 1
ATOM 1068 C CA . GLU A 1 129 ? 37.628 5.280 -32.150 1.00 88.25 129 GLU A CA 1
ATOM 1069 C C . GLU A 1 129 ? 38.826 4.841 -31.305 1.00 88.25 129 GLU A C 1
ATOM 1071 O O . GLU A 1 129 ? 39.736 4.181 -31.806 1.00 88.25 129 GLU A O 1
ATOM 1076 N N . SER A 1 130 ? 38.805 5.124 -30.000 1.00 89.69 130 SER A N 1
ATOM 1077 C CA . SER A 1 130 ? 39.856 4.698 -29.070 1.00 89.69 130 SER A CA 1
ATOM 1078 C C . SER A 1 130 ? 39.992 3.174 -28.994 1.00 89.69 130 SER A C 1
ATOM 1080 O O . SER A 1 130 ? 41.085 2.635 -28.800 1.00 89.69 130 SER A O 1
ATOM 1082 N N . THR A 1 131 ? 38.883 2.450 -29.117 1.00 88.12 131 THR A N 1
ATOM 1083 C CA . THR A 1 131 ? 38.873 0.985 -29.102 1.00 88.12 131 THR A CA 1
ATOM 1084 C C . THR A 1 131 ? 39.407 0.415 -30.413 1.00 88.12 131 THR A C 1
ATOM 1086 O O . THR A 1 131 ? 40.241 -0.487 -30.372 1.00 88.12 131 THR A O 1
ATOM 1089 N N . ILE A 1 132 ? 39.015 0.982 -31.556 1.00 86.06 132 ILE A N 1
ATOM 1090 C CA . ILE A 1 132 ? 39.566 0.655 -32.876 1.00 86.06 132 ILE A CA 1
ATOM 1091 C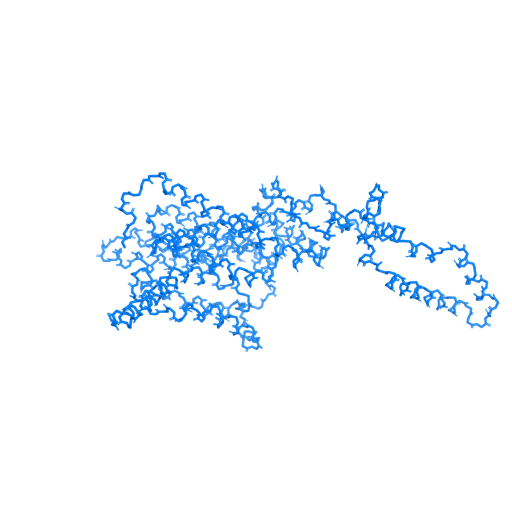 C . ILE A 1 132 ? 41.077 0.894 -32.884 1.00 86.06 132 ILE A C 1
ATOM 1093 O O . ILE A 1 132 ? 41.829 -0.012 -33.237 1.00 86.06 132 ILE A O 1
ATOM 1097 N N . ASP A 1 133 ? 41.532 2.064 -32.428 1.00 87.06 133 ASP A N 1
ATOM 1098 C CA . ASP A 1 133 ? 42.955 2.401 -32.370 1.00 87.06 133 ASP A CA 1
ATOM 1099 C C . ASP A 1 133 ? 43.732 1.396 -31.505 1.00 87.06 133 ASP A C 1
ATOM 1101 O O . ASP A 1 133 ? 44.765 0.891 -31.942 1.00 87.06 133 ASP A O 1
ATOM 1105 N N . ARG A 1 134 ? 43.204 1.017 -30.330 1.00 87.81 134 ARG A N 1
ATOM 1106 C CA . ARG A 1 134 ? 43.805 -0.020 -29.469 1.00 87.81 134 ARG A CA 1
ATOM 1107 C C . ARG A 1 134 ? 43.862 -1.392 -30.141 1.00 87.81 134 ARG A C 1
ATOM 1109 O O . ARG A 1 134 ? 44.863 -2.092 -30.000 1.00 87.81 134 ARG A O 1
ATOM 1116 N N . ILE A 1 135 ? 42.807 -1.790 -30.852 1.00 86.25 135 ILE A N 1
ATOM 1117 C CA . ILE A 1 135 ? 42.768 -3.069 -31.570 1.00 86.25 135 ILE A CA 1
ATOM 1118 C C . ILE A 1 135 ? 43.810 -3.060 -32.691 1.00 86.25 135 ILE A C 1
ATOM 1120 O O . ILE A 1 135 ? 44.627 -3.978 -32.759 1.00 86.25 135 ILE A O 1
ATOM 1124 N N . ILE A 1 136 ? 43.851 -2.019 -33.525 1.00 86.62 136 ILE A N 1
ATOM 1125 C CA . ILE A 1 136 ? 44.835 -1.906 -34.609 1.00 86.62 136 ILE A CA 1
ATOM 1126 C C . ILE A 1 136 ? 46.264 -1.897 -34.045 1.00 86.62 136 ILE A C 1
ATOM 1128 O O . ILE A 1 136 ? 47.128 -2.610 -34.561 1.00 86.62 136 ILE A O 1
ATOM 1132 N N . ASP A 1 137 ? 46.500 -1.168 -32.952 1.00 84.00 137 ASP A N 1
ATOM 1133 C CA . ASP A 1 137 ? 47.797 -1.123 -32.268 1.00 84.00 137 ASP A CA 1
ATOM 1134 C C . ASP A 1 137 ? 48.212 -2.484 -31.697 1.00 84.00 137 ASP A C 1
ATOM 1136 O O . ASP A 1 137 ? 49.394 -2.820 -31.714 1.00 84.00 137 ASP A O 1
ATOM 1140 N N . SER A 1 138 ? 47.259 -3.313 -31.259 1.00 82.19 138 SER A N 1
ATOM 1141 C CA . SER A 1 138 ? 47.545 -4.682 -30.809 1.00 82.19 138 SER A CA 1
ATOM 1142 C C . SER A 1 138 ? 47.941 -5.626 -31.952 1.00 82.19 138 SER A C 1
ATOM 1144 O O . SER A 1 138 ? 48.762 -6.521 -31.753 1.00 82.19 138 SER A O 1
ATOM 1146 N N . PHE A 1 139 ? 47.404 -5.412 -33.159 1.00 79.25 139 PHE A N 1
ATOM 1147 C CA . PHE A 1 139 ? 47.716 -6.213 -34.346 1.00 79.25 139 PHE A CA 1
ATOM 1148 C C .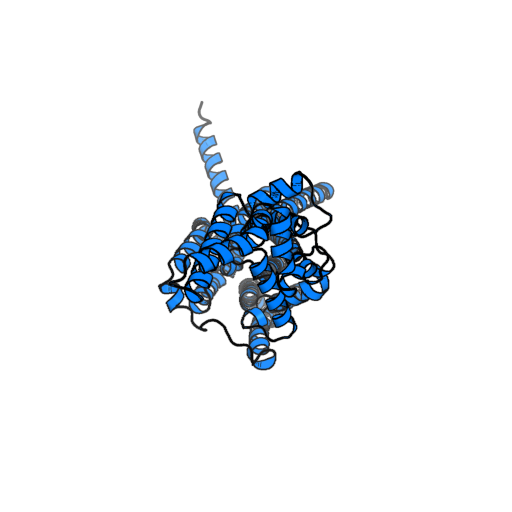 PHE A 1 139 ? 49.012 -5.776 -35.035 1.00 79.25 139 PHE A C 1
ATOM 1150 O O . PHE A 1 139 ? 49.711 -6.610 -35.616 1.00 79.25 139 PHE A O 1
ATOM 1157 N N . SER A 1 140 ? 49.342 -4.481 -35.015 1.00 72.94 140 SER A N 1
ATOM 1158 C CA . SER A 1 140 ? 50.541 -3.971 -35.681 1.00 72.94 140 SER A CA 1
ATOM 1159 C C . SER A 1 140 ? 51.157 -2.750 -34.987 1.00 72.94 140 SER A C 1
ATOM 1161 O O . SER A 1 140 ? 51.132 -1.642 -35.528 1.00 72.94 140 SER A O 1
ATOM 1163 N N . PRO A 1 141 ? 51.790 -2.942 -33.815 1.00 71.12 141 PRO A N 1
ATOM 1164 C CA . PRO A 1 141 ? 52.244 -1.836 -32.968 1.00 71.12 141 PRO A CA 1
ATOM 1165 C C . PRO A 1 141 ? 53.326 -0.955 -33.613 1.00 71.12 141 PRO A C 1
ATOM 1167 O O . PRO A 1 141 ? 53.464 0.211 -33.256 1.00 71.12 141 PRO A O 1
ATOM 1170 N N . ASN A 1 142 ? 54.081 -1.490 -34.583 1.00 77.88 142 ASN A N 1
ATOM 1171 C CA . ASN A 1 142 ? 55.246 -0.823 -35.177 1.00 77.88 142 ASN A CA 1
ATOM 1172 C C . ASN A 1 142 ? 55.105 -0.517 -36.682 1.00 77.88 142 ASN A C 1
ATOM 1174 O O . ASN A 1 142 ? 56.057 -0.023 -37.285 1.00 77.88 142 ASN A O 1
ATOM 1178 N N . ASN A 1 143 ? 53.964 -0.813 -37.321 1.00 80.88 143 ASN A N 1
ATOM 1179 C CA . ASN A 1 143 ? 53.777 -0.589 -38.761 1.00 80.88 143 ASN A CA 1
ATOM 1180 C C . ASN A 1 143 ? 52.754 0.522 -39.026 1.00 80.88 143 ASN A C 1
ATOM 1182 O O . ASN A 1 143 ? 51.555 0.281 -39.161 1.00 80.88 143 ASN A O 1
ATOM 1186 N N . LEU A 1 144 ? 53.263 1.751 -39.149 1.00 80.88 144 LEU A N 1
ATOM 1187 C CA . LEU A 1 144 ? 52.456 2.954 -39.362 1.00 80.88 144 LEU A CA 1
ATOM 1188 C C . LEU A 1 144 ? 51.610 2.886 -40.647 1.00 80.88 144 LEU A C 1
ATOM 1190 O O . LEU A 1 144 ? 50.488 3.380 -40.682 1.00 80.88 144 LEU A O 1
ATOM 1194 N N . LEU A 1 145 ? 52.138 2.258 -41.701 1.00 81.81 145 LEU A N 1
ATOM 1195 C CA . LEU A 1 145 ? 51.473 2.173 -43.001 1.00 81.81 145 LEU A CA 1
ATOM 1196 C C . LEU A 1 145 ? 50.298 1.192 -42.944 1.00 81.81 145 LEU A C 1
ATOM 1198 O O . LEU A 1 145 ? 49.201 1.529 -43.380 1.00 81.81 145 LEU A O 1
ATOM 1202 N N . LEU A 1 146 ? 50.497 0.027 -42.320 1.00 78.81 146 LEU A N 1
ATOM 1203 C CA . LEU A 1 146 ? 49.421 -0.937 -42.088 1.00 78.81 146 LEU A CA 1
ATOM 1204 C C . LEU A 1 146 ? 48.356 -0.377 -41.132 1.00 78.81 146 LEU A C 1
ATOM 1206 O O . LEU A 1 146 ? 47.170 -0.537 -41.398 1.00 78.81 146 LEU A O 1
ATOM 1210 N N . ARG A 1 147 ? 48.759 0.340 -40.072 1.00 80.75 147 ARG A N 1
ATOM 1211 C CA . ARG A 1 147 ? 47.836 1.019 -39.148 1.00 80.75 147 ARG A CA 1
ATOM 1212 C C . ARG A 1 147 ? 46.956 2.039 -39.870 1.00 80.75 147 ARG A C 1
ATOM 1214 O O . ARG A 1 147 ? 45.738 2.002 -39.722 1.00 80.75 147 ARG A O 1
ATOM 1221 N N . ASN A 1 148 ? 47.556 2.902 -40.688 1.00 83.00 148 ASN A N 1
ATOM 1222 C CA . ASN A 1 148 ? 46.820 3.911 -41.450 1.00 83.00 148 ASN A CA 1
ATOM 1223 C C . ASN A 1 148 ? 45.905 3.284 -42.510 1.00 83.00 148 ASN A C 1
ATOM 1225 O O . ASN A 1 148 ? 44.789 3.757 -42.695 1.00 83.00 148 ASN A O 1
ATOM 1229 N N . MET A 1 149 ? 46.336 2.204 -43.172 1.00 82.88 149 MET A N 1
ATOM 1230 C CA . MET A 1 149 ? 45.493 1.466 -44.120 1.00 82.88 149 MET A CA 1
ATOM 1231 C C . MET A 1 149 ? 44.295 0.803 -43.437 1.00 82.88 149 MET A C 1
ATOM 1233 O O . MET A 1 149 ? 43.186 0.892 -43.952 1.00 82.88 149 MET A O 1
ATOM 1237 N N . LEU A 1 150 ? 44.500 0.160 -42.283 1.00 83.19 150 LEU A N 1
ATOM 1238 C CA . LEU A 1 150 ? 43.424 -0.475 -41.520 1.00 83.19 150 LEU A CA 1
ATOM 1239 C C . LEU A 1 150 ? 42.434 0.562 -40.987 1.00 83.19 150 LEU A C 1
ATOM 1241 O O . LEU A 1 150 ? 41.231 0.356 -41.103 1.00 83.19 150 LEU A O 1
ATOM 1245 N N . LYS A 1 151 ? 42.930 1.692 -40.472 1.00 84.81 151 LYS A N 1
ATOM 1246 C CA . LYS A 1 151 ? 42.082 2.794 -40.013 1.00 84.81 151 LYS A CA 1
ATOM 1247 C C . LYS A 1 151 ? 41.264 3.386 -41.162 1.00 84.81 151 LYS A C 1
ATOM 1249 O O . LYS A 1 151 ? 40.048 3.430 -41.065 1.00 84.81 151 LYS A O 1
ATOM 1254 N N . ALA A 1 152 ? 41.897 3.703 -42.294 1.00 82.62 152 ALA A N 1
ATOM 1255 C CA . ALA A 1 152 ? 41.197 4.206 -43.477 1.00 82.62 152 ALA A CA 1
ATOM 1256 C C . ALA A 1 152 ? 40.176 3.201 -44.040 1.00 82.62 152 ALA A C 1
ATOM 1258 O O . ALA A 1 152 ? 39.103 3.599 -44.485 1.00 82.62 152 ALA A O 1
ATOM 1259 N N . ALA A 1 153 ? 40.482 1.901 -44.008 1.00 83.44 153 ALA A N 1
ATOM 1260 C CA . ALA A 1 153 ? 39.538 0.862 -44.404 1.00 83.44 153 ALA A CA 1
ATOM 1261 C C . ALA A 1 153 ? 38.334 0.806 -43.452 1.00 83.44 153 ALA A C 1
ATOM 1263 O O . ALA A 1 153 ? 37.204 0.724 -43.921 1.00 83.44 153 ALA A O 1
ATOM 1264 N N . ILE A 1 154 ? 38.554 0.898 -42.138 1.00 82.38 154 ILE A N 1
ATOM 1265 C CA . ILE A 1 154 ? 37.480 0.931 -41.138 1.00 82.38 154 ILE A CA 1
ATOM 1266 C C . ILE A 1 154 ? 36.622 2.194 -41.298 1.00 82.38 154 ILE A C 1
ATOM 1268 O O . ILE A 1 154 ? 35.399 2.095 -41.362 1.00 82.38 154 ILE A O 1
ATOM 1272 N N . ASP A 1 155 ? 37.243 3.360 -41.462 1.00 82.56 155 ASP A N 1
ATOM 1273 C CA . ASP A 1 155 ? 36.539 4.633 -41.648 1.00 82.56 155 ASP A CA 1
ATOM 1274 C C . ASP A 1 155 ? 35.763 4.674 -42.976 1.00 82.56 155 ASP A C 1
ATOM 1276 O O . ASP A 1 155 ? 34.685 5.259 -43.046 1.00 82.56 155 ASP A O 1
ATOM 1280 N N . SER A 1 156 ? 36.231 3.968 -44.015 1.00 82.81 156 SER A N 1
ATOM 1281 C CA . SER A 1 156 ? 35.520 3.864 -45.300 1.00 82.81 156 SER A CA 1
ATOM 1282 C C . SER A 1 156 ? 34.155 3.167 -45.211 1.00 82.81 156 SER A C 1
ATOM 1284 O O . SER A 1 156 ? 33.336 3.327 -46.114 1.00 82.81 156 SER A O 1
ATOM 1286 N N . PHE A 1 157 ? 33.875 2.438 -44.122 1.00 80.56 157 PHE A N 1
ATOM 1287 C CA . PHE A 1 157 ? 32.543 1.884 -43.854 1.00 80.56 157 PHE A CA 1
ATOM 1288 C C . PHE A 1 157 ? 31.535 2.936 -43.358 1.00 80.56 157 PHE A C 1
ATOM 1290 O O . PHE A 1 157 ? 30.358 2.608 -43.213 1.00 80.56 157 PHE A O 1
ATOM 1297 N N . GLY A 1 158 ? 31.965 4.176 -43.086 1.00 78.75 158 GLY A N 1
ATOM 1298 C CA . GLY A 1 158 ? 31.076 5.273 -42.686 1.00 78.75 158 GLY A CA 1
ATOM 1299 C C . GLY A 1 158 ? 30.396 5.050 -41.333 1.00 78.75 158 GLY A C 1
ATOM 1300 O O . GLY A 1 158 ? 29.302 5.548 -41.087 1.00 78.75 158 GLY A O 1
ATOM 1301 N N . TRP A 1 159 ? 31.012 4.267 -40.446 1.00 81.75 159 TRP A N 1
ATOM 1302 C CA . TRP A 1 159 ? 30.398 3.828 -39.190 1.00 81.75 159 TRP A CA 1
ATOM 1303 C C . TRP A 1 159 ? 30.058 4.992 -38.237 1.00 81.75 159 TRP A C 1
ATOM 1305 O O . TRP A 1 159 ? 29.092 4.892 -37.485 1.00 81.75 159 TRP A O 1
ATOM 1315 N N . GLN A 1 160 ? 30.790 6.112 -38.297 1.00 84.62 160 GLN A N 1
ATOM 1316 C CA . GLN A 1 160 ? 30.492 7.325 -37.520 1.00 84.62 160 GLN A CA 1
ATOM 1317 C C . GLN A 1 160 ? 29.156 7.959 -37.933 1.00 84.62 160 GLN A C 1
ATOM 1319 O O . GLN A 1 160 ? 28.416 8.440 -37.078 1.00 84.62 160 GLN A O 1
ATOM 1324 N N . GLU A 1 161 ? 28.805 7.925 -39.224 1.00 81.88 161 GLU A N 1
ATOM 1325 C CA . GLU A 1 161 ? 27.531 8.463 -39.723 1.00 81.88 161 GLU A CA 1
ATOM 1326 C C . GLU A 1 161 ? 26.335 7.663 -39.195 1.00 81.88 161 GLU A C 1
ATOM 1328 O O . GLU A 1 161 ? 25.278 8.233 -38.943 1.00 81.88 161 GLU A O 1
ATOM 1333 N N . TYR A 1 162 ? 26.511 6.359 -38.957 1.00 78.25 162 TYR A N 1
ATOM 1334 C CA . TYR A 1 162 ? 25.484 5.517 -38.337 1.00 78.25 162 TYR A CA 1
ATOM 1335 C C . TYR A 1 162 ? 25.214 5.868 -36.873 1.00 78.25 162 TYR A C 1
ATOM 1337 O O . TYR A 1 162 ? 24.116 5.587 -36.402 1.00 78.25 162 TYR A O 1
ATOM 1345 N N . ILE A 1 163 ? 26.198 6.440 -36.171 1.00 80.94 163 ILE A N 1
ATOM 1346 C CA . ILE A 1 163 ? 26.081 6.843 -34.762 1.00 80.94 163 ILE A CA 1
ATOM 1347 C C . ILE A 1 163 ? 25.653 8.309 -34.639 1.00 80.94 163 ILE A C 1
ATOM 1349 O O . ILE A 1 163 ? 24.950 8.680 -33.707 1.00 80.94 163 ILE A O 1
ATOM 1353 N N . ASN A 1 164 ? 26.050 9.168 -35.578 1.00 83.25 164 ASN A N 1
ATOM 1354 C CA . ASN A 1 164 ? 25.594 10.558 -35.593 1.00 83.25 164 ASN A CA 1
ATOM 1355 C C . ASN A 1 164 ? 24.112 10.679 -35.963 1.00 83.25 164 ASN A C 1
ATOM 1357 O O . ASN A 1 164 ? 23.431 11.565 -35.447 1.00 83.25 164 ASN A O 1
ATOM 1361 N N . ASP A 1 165 ? 23.622 9.781 -36.817 1.00 85.38 165 ASP A N 1
ATOM 1362 C CA . ASP A 1 165 ? 22.214 9.655 -37.176 1.00 85.38 165 ASP A CA 1
ATOM 1363 C C . ASP A 1 165 ? 21.433 8.978 -36.036 1.00 85.38 165 ASP A C 1
ATOM 1365 O O . ASP A 1 165 ? 21.621 7.793 -35.731 1.00 85.38 165 ASP A O 1
ATOM 1369 N N . ILE A 1 166 ? 20.564 9.752 -35.384 1.00 82.75 166 ILE A N 1
ATOM 1370 C CA . ILE A 1 166 ? 19.808 9.308 -34.212 1.00 82.75 166 ILE A CA 1
ATOM 1371 C C . ILE A 1 166 ? 18.824 8.177 -34.540 1.00 82.75 166 ILE A C 1
ATOM 1373 O O . ILE A 1 166 ? 18.636 7.276 -33.718 1.00 82.75 166 ILE A O 1
ATOM 1377 N N . GLU A 1 167 ? 18.256 8.160 -35.748 1.00 84.94 167 GLU A N 1
ATOM 1378 C CA . GLU A 1 167 ? 17.355 7.104 -36.214 1.00 84.94 167 GLU A CA 1
ATOM 1379 C C . GLU A 1 167 ? 18.104 5.782 -36.331 1.00 84.94 167 GLU A C 1
ATOM 1381 O O . GLU A 1 167 ? 17.743 4.783 -35.699 1.00 84.94 167 GLU A O 1
ATOM 1386 N N . LYS A 1 168 ? 19.220 5.790 -37.062 1.00 82.75 168 LYS A N 1
ATOM 1387 C CA . LYS A 1 168 ? 20.043 4.588 -37.249 1.00 82.75 168 LYS A CA 1
ATOM 1388 C C . LYS A 1 168 ? 20.620 4.078 -35.934 1.00 82.75 168 LYS A C 1
ATOM 1390 O O . LYS A 1 168 ? 20.620 2.867 -35.698 1.00 82.75 168 LYS A O 1
ATOM 1395 N N . THR A 1 169 ? 21.062 4.984 -35.066 1.00 80.00 169 THR A N 1
ATOM 1396 C CA . THR A 1 169 ? 21.578 4.649 -33.732 1.00 80.00 169 THR A CA 1
ATOM 1397 C C . THR A 1 169 ? 20.512 3.958 -32.896 1.00 80.00 169 THR A C 1
ATOM 1399 O O . THR A 1 169 ? 20.748 2.882 -32.344 1.00 80.00 169 THR A O 1
ATOM 1402 N N . THR A 1 170 ? 19.310 4.530 -32.850 1.00 79.12 170 THR A N 1
ATOM 1403 C CA . THR A 1 170 ? 18.195 4.000 -32.061 1.00 79.12 170 THR A CA 1
ATOM 1404 C C . THR A 1 170 ? 17.726 2.650 -32.596 1.00 79.12 170 THR A C 1
ATOM 1406 O O . THR A 1 170 ? 17.514 1.721 -31.815 1.00 79.12 170 THR A O 1
ATOM 1409 N N . MET A 1 171 ? 17.659 2.477 -33.920 1.00 79.56 171 MET A N 1
ATOM 1410 C CA . MET A 1 171 ? 17.361 1.185 -34.545 1.00 79.56 171 MET A CA 1
ATOM 1411 C C . MET A 1 171 ? 18.425 0.123 -34.235 1.00 79.56 171 MET A C 1
ATOM 1413 O O . MET A 1 171 ? 18.087 -1.032 -33.958 1.00 79.56 171 MET A O 1
ATOM 1417 N N . LEU A 1 172 ? 19.711 0.491 -34.265 1.00 77.62 172 LEU A N 1
ATOM 1418 C CA . LEU A 1 172 ? 20.812 -0.416 -33.942 1.00 77.62 172 LEU A CA 1
ATOM 1419 C C . LEU A 1 172 ? 20.755 -0.848 -32.475 1.00 77.62 172 LEU A C 1
ATOM 1421 O O . LEU A 1 172 ? 20.886 -2.038 -32.186 1.00 77.62 172 LEU A O 1
ATOM 1425 N N . ILE A 1 173 ? 20.520 0.094 -31.559 1.00 75.81 173 ILE A N 1
ATOM 1426 C CA . ILE A 1 173 ? 20.298 -0.200 -30.140 1.00 75.81 173 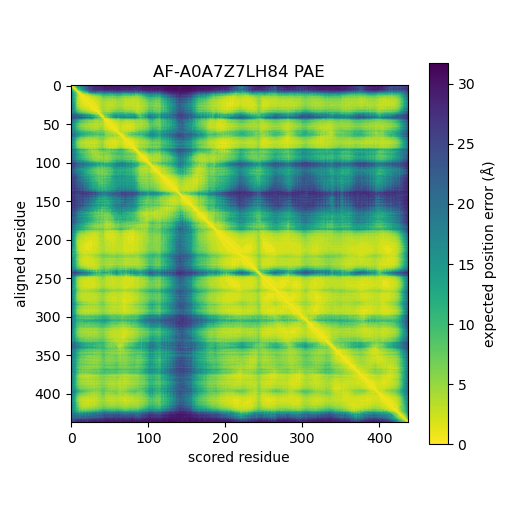ILE A CA 1
ATOM 1427 C C . ILE A 1 173 ? 19.101 -1.145 -30.011 1.00 75.81 173 ILE A C 1
ATOM 1429 O O . ILE A 1 173 ? 19.237 -2.233 -29.457 1.00 75.81 173 ILE A O 1
ATOM 1433 N N . GLY A 1 174 ? 17.969 -0.799 -30.623 1.00 74.75 174 GLY A N 1
ATOM 1434 C CA . GLY A 1 174 ? 16.739 -1.585 -30.619 1.00 74.75 174 GLY A CA 1
ATOM 1435 C C . GLY A 1 174 ? 16.893 -3.028 -31.079 1.00 74.75 174 GLY A C 1
ATOM 1436 O O . GLY A 1 174 ? 16.337 -3.941 -30.470 1.00 74.75 174 GLY A O 1
ATOM 1437 N N . LYS A 1 175 ? 17.678 -3.251 -32.136 1.00 77.56 175 LYS A N 1
ATOM 1438 C CA . LYS A 1 175 ? 17.969 -4.588 -32.666 1.00 77.56 175 LYS A CA 1
ATOM 1439 C C . LYS A 1 175 ? 18.811 -5.437 -31.708 1.00 77.56 175 LYS A C 1
ATOM 1441 O O . LYS A 1 175 ? 18.713 -6.660 -31.749 1.00 77.56 175 LYS A O 1
ATOM 1446 N N . ASN A 1 176 ? 19.632 -4.799 -30.876 1.00 76.44 176 ASN A N 1
ATOM 1447 C CA . ASN A 1 176 ? 20.535 -5.466 -29.941 1.00 76.44 176 ASN A CA 1
ATOM 1448 C C . ASN A 1 176 ? 19.967 -5.576 -28.514 1.00 76.44 176 ASN A C 1
ATOM 1450 O O . ASN A 1 176 ? 20.558 -6.270 -27.686 1.00 76.44 176 ASN A O 1
ATOM 1454 N N . ILE A 1 177 ? 18.826 -4.943 -28.214 1.00 77.00 177 ILE A N 1
ATOM 1455 C CA . ILE A 1 177 ? 18.115 -5.148 -26.945 1.00 77.00 177 ILE A CA 1
ATOM 1456 C C . ILE A 1 177 ? 17.642 -6.614 -26.875 1.00 77.00 177 ILE A C 1
ATOM 1458 O O . ILE A 1 177 ? 16.955 -7.076 -27.792 1.00 77.00 177 ILE A O 1
ATOM 1462 N N . PRO A 1 178 ? 17.955 -7.359 -25.795 1.00 78.56 178 PRO A N 1
ATOM 1463 C CA . PRO A 1 178 ? 17.451 -8.718 -25.618 1.00 78.56 178 PRO A CA 1
ATOM 1464 C C . PRO A 1 178 ? 15.921 -8.765 -25.679 1.00 78.56 178 PRO A C 1
ATOM 1466 O O . PRO A 1 178 ? 15.244 -7.900 -25.119 1.00 78.56 178 PRO A O 1
ATOM 1469 N N . GLY A 1 179 ? 15.367 -9.803 -26.313 1.00 77.12 179 GLY A N 1
ATOM 1470 C CA . GLY A 1 179 ? 13.919 -9.927 -26.527 1.00 77.12 179 GLY A CA 1
ATOM 1471 C C . GLY A 1 179 ? 13.092 -9.793 -25.243 1.00 77.12 179 GLY A C 1
ATOM 1472 O O . GLY A 1 179 ? 12.058 -9.138 -25.250 1.00 77.12 179 GLY A O 1
ATOM 1473 N N . GLU A 1 180 ? 13.595 -10.310 -24.121 1.00 73.88 180 GLU A N 1
ATOM 1474 C CA . GLU A 1 180 ? 12.955 -10.211 -22.800 1.00 73.88 180 GLU A CA 1
ATOM 1475 C C . GLU A 1 180 ? 12.729 -8.766 -22.332 1.00 73.88 180 GLU A C 1
ATOM 1477 O O . GLU A 1 180 ? 11.739 -8.481 -21.662 1.00 73.88 180 GLU A O 1
ATOM 1482 N N . PHE A 1 181 ? 13.613 -7.838 -22.708 1.00 74.50 181 PHE A N 1
ATOM 1483 C CA . PHE A 1 181 ? 13.454 -6.417 -22.406 1.00 74.50 181 PHE A CA 1
ATOM 1484 C C . PHE A 1 181 ? 12.588 -5.702 -23.437 1.00 74.50 181 PHE A C 1
ATOM 1486 O O . PHE A 1 181 ? 11.831 -4.803 -23.076 1.00 74.50 181 PHE A O 1
ATOM 1493 N N . LYS A 1 182 ? 12.656 -6.117 -24.705 1.00 75.56 182 LYS A N 1
ATOM 1494 C CA . LYS A 1 182 ? 11.861 -5.522 -25.783 1.00 75.56 182 LYS A CA 1
ATOM 1495 C C . LYS A 1 182 ? 10.359 -5.657 -25.519 1.00 75.56 182 LYS A C 1
ATOM 1497 O O . LYS A 1 182 ? 9.618 -4.684 -25.631 1.00 75.56 182 LYS A O 1
ATOM 1502 N N . VAL A 1 183 ? 9.935 -6.828 -25.049 1.00 79.19 183 VAL A N 1
ATOM 1503 C CA . VAL A 1 183 ? 8.531 -7.108 -24.721 1.00 79.19 183 VAL A CA 1
ATOM 1504 C C . VAL A 1 183 ? 8.016 -6.217 -23.572 1.00 79.19 183 VAL A C 1
ATOM 1506 O O . VAL A 1 183 ? 6.825 -5.947 -23.493 1.00 79.19 183 VAL A O 1
ATOM 1509 N N . LEU A 1 184 ? 8.879 -5.666 -22.708 1.00 76.00 184 LEU A N 1
ATOM 1510 C CA . LEU A 1 184 ? 8.476 -4.727 -21.639 1.00 76.00 184 LEU A CA 1
ATOM 1511 C C . LEU A 1 184 ? 8.199 -3.300 -22.130 1.00 76.00 184 LEU A C 1
ATOM 1513 O O . LEU A 1 184 ? 7.556 -2.517 -21.418 1.00 76.00 184 LEU A O 1
ATOM 1517 N N . ILE A 1 185 ? 8.726 -2.968 -23.307 1.00 75.94 185 ILE A N 1
ATOM 1518 C CA . ILE A 1 185 ? 8.578 -1.669 -23.967 1.00 75.94 185 ILE A CA 1
ATOM 1519 C C . ILE A 1 185 ? 7.343 -1.696 -24.878 1.00 75.94 185 ILE A C 1
ATOM 1521 O O . ILE A 1 185 ? 6.587 -0.724 -24.940 1.00 75.94 185 ILE A O 1
ATOM 1525 N N . GLU A 1 186 ? 7.098 -2.836 -25.532 1.00 77.06 186 GLU A N 1
ATOM 1526 C CA . GLU A 1 186 ? 5.946 -3.063 -26.406 1.00 77.06 186 GLU A CA 1
ATOM 1527 C C . GLU A 1 186 ? 4.613 -2.874 -25.660 1.00 77.06 186 GLU A C 1
ATOM 1529 O O . GLU A 1 186 ? 4.311 -3.542 -24.670 1.00 77.06 186 GLU A O 1
ATOM 1534 N N . LYS A 1 187 ? 3.782 -1.944 -26.148 1.00 74.50 187 LYS A N 1
ATOM 1535 C CA . LYS A 1 187 ? 2.562 -1.498 -25.450 1.00 74.50 187 LYS A CA 1
ATOM 1536 C C . LYS A 1 187 ? 1.509 -2.598 -25.296 1.00 74.50 187 LYS A C 1
ATOM 1538 O O . LYS A 1 187 ? 0.819 -2.618 -24.280 1.00 74.50 187 LYS A O 1
ATOM 1543 N N . ASP A 1 188 ? 1.412 -3.502 -26.267 1.00 77.44 188 ASP A N 1
ATOM 1544 C CA . ASP A 1 188 ? 0.379 -4.544 -26.323 1.00 77.44 188 ASP A CA 1
ATOM 1545 C C . ASP A 1 188 ? 0.872 -5.925 -25.848 1.00 77.44 188 ASP A C 1
ATOM 1547 O O . ASP A 1 188 ? 0.189 -6.934 -26.034 1.00 77.44 188 ASP A O 1
ATOM 1551 N N . SER A 1 189 ? 2.045 -5.995 -25.211 1.00 84.00 189 SER A N 1
ATOM 1552 C CA . SER A 1 189 ? 2.556 -7.248 -24.653 1.00 84.00 189 SER A CA 1
ATOM 1553 C C . SER A 1 189 ? 1.829 -7.677 -23.373 1.00 84.00 189 SER A C 1
ATOM 1555 O O . SER A 1 189 ? 1.247 -6.867 -22.641 1.00 84.00 189 SER A O 1
ATOM 1557 N N . ALA A 1 190 ? 1.909 -8.972 -23.053 1.00 85.50 190 ALA A N 1
ATOM 1558 C CA . ALA A 1 190 ? 1.359 -9.514 -21.811 1.00 85.50 190 ALA A CA 1
ATOM 1559 C C . ALA A 1 190 ? 2.067 -8.939 -20.570 1.00 8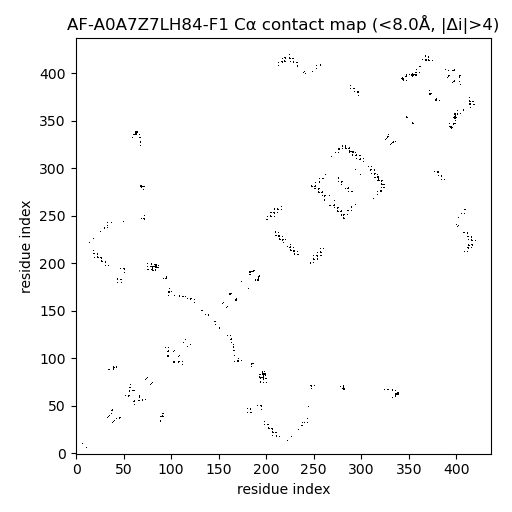5.50 190 ALA A C 1
ATOM 1561 O O . ALA A 1 190 ? 1.439 -8.694 -19.540 1.00 85.50 190 ALA A O 1
ATOM 1562 N N . GLU A 1 191 ? 3.368 -8.687 -20.670 1.00 85.44 191 GLU A N 1
ATOM 1563 C CA . GLU A 1 191 ? 4.204 -8.125 -19.620 1.00 85.44 191 GLU A CA 1
ATOM 1564 C C . GLU A 1 191 ? 3.875 -6.650 -19.368 1.00 85.44 191 GLU A C 1
ATOM 1566 O O . GLU A 1 191 ? 3.771 -6.227 -18.215 1.00 85.44 191 GLU A O 1
ATOM 1571 N N . SER A 1 192 ? 3.626 -5.875 -20.426 1.00 81.75 192 SER A N 1
ATOM 1572 C CA . SER A 1 192 ? 3.145 -4.497 -20.309 1.00 81.75 192 SER A CA 1
ATOM 1573 C C . SER A 1 192 ? 1.735 -4.452 -19.712 1.00 81.75 192 SER A C 1
ATOM 1575 O O . SER A 1 192 ? 1.457 -3.647 -18.817 1.00 81.75 192 SER A O 1
ATOM 1577 N N . ALA A 1 193 ? 0.845 -5.367 -20.116 1.00 87.62 193 ALA A N 1
ATOM 1578 C CA . ALA A 1 193 ? -0.481 -5.506 -19.513 1.00 87.62 193 ALA A CA 1
ATOM 1579 C C . ALA A 1 193 ? -0.403 -5.852 -18.014 1.00 87.62 193 ALA A C 1
ATOM 1581 O O . ALA A 1 193 ? -1.162 -5.305 -17.211 1.00 87.62 193 ALA A O 1
ATOM 1582 N N . LEU A 1 194 ? 0.551 -6.700 -17.617 1.00 88.81 194 LEU A N 1
ATOM 1583 C CA . LEU A 1 194 ? 0.809 -7.038 -16.219 1.00 88.81 194 LEU A CA 1
ATOM 1584 C C . LEU A 1 194 ? 1.269 -5.817 -15.407 1.00 88.81 194 LEU A C 1
ATOM 1586 O O . LEU A 1 194 ? 0.709 -5.540 -14.342 1.00 88.81 194 LEU A O 1
ATOM 1590 N N . VAL A 1 195 ? 2.257 -5.069 -15.909 1.00 86.06 195 VAL A N 1
ATOM 1591 C CA . VAL A 1 195 ? 2.749 -3.838 -15.265 1.00 86.06 195 VAL A CA 1
ATOM 1592 C C . VAL A 1 195 ? 1.605 -2.839 -15.093 1.00 86.06 195 VAL A C 1
ATOM 1594 O O . VAL A 1 195 ? 1.327 -2.415 -13.969 1.00 86.06 195 VAL A O 1
ATOM 1597 N N . ASN A 1 196 ? 0.870 -2.542 -16.168 1.00 86.12 196 ASN A N 1
ATOM 1598 C CA . ASN A 1 196 ? -0.282 -1.641 -16.124 1.00 86.12 196 ASN A CA 1
ATOM 1599 C C . ASN A 1 196 ? -1.386 -2.149 -15.186 1.00 86.12 196 ASN A C 1
ATOM 1601 O O . ASN A 1 196 ? -2.023 -1.354 -14.494 1.00 86.12 196 ASN A O 1
ATOM 1605 N N . GLY A 1 197 ? -1.573 -3.467 -15.088 1.00 90.06 197 GLY A N 1
ATOM 1606 C CA . GLY A 1 197 ? -2.473 -4.095 -14.126 1.00 90.06 197 GLY A CA 1
ATOM 1607 C C . GLY A 1 197 ? -2.128 -3.734 -12.681 1.00 90.06 197 GLY A C 1
ATOM 1608 O O . GLY A 1 197 ? -3.015 -3.374 -11.907 1.00 90.06 197 GLY A O 1
ATOM 1609 N N . TYR A 1 198 ? -0.846 -3.723 -12.311 1.00 88.19 198 TYR A N 1
ATOM 1610 C CA . TYR A 1 198 ? -0.426 -3.253 -10.987 1.00 88.19 198 TYR A CA 1
ATOM 1611 C C . TYR A 1 198 ? -0.683 -1.761 -10.758 1.00 88.19 198 TYR A C 1
ATOM 1613 O O . TYR A 1 198 ? -1.018 -1.360 -9.638 1.00 88.19 198 TYR A O 1
ATOM 1621 N N . VAL A 1 199 ? -0.511 -0.931 -11.787 1.00 87.88 199 VAL A N 1
ATOM 1622 C CA . VAL A 1 199 ? -0.783 0.510 -11.691 1.00 87.88 199 VAL A CA 1
ATOM 1623 C C . VAL A 1 199 ? -2.285 0.740 -11.479 1.00 87.88 199 VAL A C 1
ATOM 1625 O O . VAL A 1 199 ? -2.677 1.436 -10.537 1.00 87.88 199 VAL A O 1
ATOM 1628 N N . THR A 1 200 ? -3.140 0.061 -12.254 1.00 91.00 200 THR A N 1
ATOM 1629 C CA . THR A 1 200 ? -4.603 0.079 -12.074 1.00 91.00 200 THR A CA 1
ATOM 1630 C C . THR A 1 200 ? -5.022 -0.451 -10.706 1.00 91.00 200 THR A C 1
ATOM 1632 O O . THR A 1 200 ? -5.862 0.161 -10.044 1.00 91.00 200 THR A O 1
ATOM 1635 N N . PHE A 1 201 ? -4.431 -1.559 -10.251 1.00 92.00 201 PHE A N 1
ATOM 1636 C CA . PHE A 1 201 ? -4.665 -2.119 -8.920 1.00 92.00 201 PHE A CA 1
ATOM 1637 C C . PHE A 1 201 ? -4.417 -1.062 -7.840 1.00 92.00 201 PHE A C 1
ATOM 1639 O O . PHE A 1 201 ? -5.264 -0.834 -6.973 1.00 92.00 201 PHE A O 1
ATOM 1646 N N . ARG A 1 202 ? -3.273 -0.368 -7.906 1.00 89.06 202 ARG A N 1
ATOM 1647 C CA . ARG A 1 202 ? -2.914 0.649 -6.913 1.00 89.06 202 ARG A CA 1
ATOM 1648 C C . ARG A 1 202 ? -3.897 1.813 -6.945 1.00 89.06 202 ARG A C 1
ATOM 1650 O O . ARG A 1 202 ? -4.380 2.202 -5.887 1.00 89.06 202 ARG A O 1
ATOM 1657 N N . PHE A 1 203 ? -4.241 2.312 -8.130 1.00 91.62 203 PHE A N 1
ATOM 1658 C CA . PHE A 1 203 ? -5.261 3.347 -8.289 1.00 91.62 203 PHE A CA 1
ATOM 1659 C C . PHE A 1 203 ? -6.599 2.946 -7.651 1.00 91.62 203 PHE A C 1
ATOM 1661 O O . PHE A 1 203 ? -7.160 3.690 -6.848 1.00 91.62 203 PHE A O 1
ATOM 1668 N N . PHE A 1 204 ? -7.090 1.740 -7.936 1.00 93.88 204 PHE A N 1
ATOM 1669 C CA . PHE A 1 204 ? -8.359 1.261 -7.395 1.00 93.88 204 PHE A CA 1
ATOM 1670 C C . PHE A 1 204 ? -8.357 1.208 -5.857 1.00 93.88 204 PHE A C 1
ATOM 1672 O O . PHE A 1 204 ? -9.277 1.715 -5.202 1.00 93.88 204 PHE A O 1
ATOM 1679 N N . PHE A 1 205 ? -7.314 0.627 -5.257 1.00 93.75 205 PHE A N 1
ATOM 1680 C CA . PHE A 1 205 ? -7.221 0.502 -3.802 1.00 93.75 205 PHE A CA 1
ATOM 1681 C C . PHE A 1 205 ? -6.907 1.828 -3.104 1.00 93.75 205 PHE A C 1
ATOM 1683 O O . PHE A 1 205 ? -7.403 2.059 -2.000 1.00 93.75 205 PHE A O 1
ATOM 1690 N N . THR A 1 206 ? -6.171 2.745 -3.733 1.00 93.50 206 THR A N 1
ATOM 1691 C CA . THR A 1 206 ? -5.975 4.095 -3.191 1.00 93.50 206 THR A CA 1
ATOM 1692 C C . THR A 1 206 ? -7.292 4.873 -3.165 1.00 93.50 206 THR A C 1
ATOM 1694 O O . THR A 1 206 ? -7.661 5.382 -2.104 1.00 93.50 206 THR A O 1
ATOM 1697 N N . ALA A 1 207 ? -8.054 4.898 -4.264 1.00 95.56 207 ALA A N 1
ATOM 1698 C CA . ALA A 1 207 ? -9.367 5.544 -4.298 1.00 95.56 207 ALA A CA 1
ATOM 1699 C C . ALA A 1 207 ? -10.313 4.956 -3.234 1.00 95.56 207 ALA A C 1
ATOM 1701 O O . ALA A 1 207 ? -10.960 5.690 -2.483 1.00 95.56 207 ALA A O 1
ATOM 1702 N N . THR A 1 208 ? -10.333 3.627 -3.106 1.00 96.69 208 THR A N 1
ATOM 1703 C CA . THR A 1 208 ? -11.149 2.932 -2.101 1.00 96.69 208 THR A CA 1
ATOM 1704 C C . THR A 1 208 ? -10.699 3.259 -0.673 1.00 96.69 208 THR A C 1
ATOM 1706 O O . THR A 1 208 ? -11.537 3.526 0.188 1.00 96.69 208 THR A O 1
ATOM 1709 N N . THR A 1 209 ? -9.391 3.307 -0.409 1.00 96.25 209 THR A N 1
ATOM 1710 C CA . THR A 1 209 ? -8.852 3.689 0.906 1.00 96.25 209 THR A CA 1
ATOM 1711 C C . THR A 1 209 ? -9.261 5.112 1.274 1.00 96.25 209 THR A C 1
ATOM 1713 O O . THR A 1 209 ? -9.731 5.332 2.387 1.00 96.25 209 THR A O 1
ATOM 1716 N N . LEU A 1 210 ? -9.154 6.073 0.349 1.00 96.88 210 LEU A N 1
ATOM 1717 C CA . LEU A 1 210 ? -9.554 7.465 0.589 1.00 96.88 210 LEU A CA 1
ATOM 1718 C C . LEU A 1 210 ? -11.041 7.579 0.949 1.00 96.88 210 LEU A C 1
ATOM 1720 O O . LEU A 1 210 ? -11.393 8.238 1.931 1.00 96.88 210 LEU A O 1
ATOM 1724 N N . LEU A 1 211 ? -11.907 6.864 0.225 1.00 97.50 211 LEU A N 1
ATOM 1725 C CA . LEU A 1 211 ? -13.332 6.772 0.550 1.00 97.50 211 LEU A CA 1
ATOM 1726 C C . LEU A 1 211 ? -13.567 6.200 1.952 1.00 97.50 211 LEU A C 1
ATOM 1728 O O . LEU A 1 211 ? -14.393 6.713 2.709 1.00 97.50 211 LEU A O 1
ATOM 1732 N N . LEU A 1 212 ? -12.848 5.139 2.318 1.00 97.81 212 LEU A N 1
ATOM 1733 C CA . LEU A 1 212 ? -12.975 4.515 3.633 1.00 97.81 212 LEU A CA 1
ATOM 1734 C C . LEU A 1 212 ? -12.462 5.424 4.752 1.00 97.81 212 LEU A C 1
ATOM 1736 O O . LEU A 1 212 ? -13.109 5.499 5.793 1.00 97.81 212 LEU A O 1
ATOM 1740 N N . VAL A 1 213 ? -11.372 6.165 4.537 1.00 97.69 213 VAL A N 1
ATOM 1741 C CA . VAL A 1 213 ? -10.862 7.168 5.485 1.00 97.69 213 VAL A CA 1
ATOM 1742 C C . VAL A 1 213 ? -11.877 8.292 5.683 1.00 97.69 213 VAL A C 1
ATOM 1744 O O . VAL A 1 213 ? -12.152 8.666 6.825 1.00 97.69 213 VAL A O 1
ATOM 1747 N N . PHE A 1 214 ? -12.507 8.782 4.611 1.00 97.50 214 PHE A N 1
ATOM 1748 C CA . PHE A 1 214 ? -13.611 9.736 4.725 1.00 97.50 214 PHE A CA 1
ATOM 1749 C C . PHE A 1 214 ? -14.760 9.162 5.568 1.00 97.50 214 PHE A C 1
ATOM 1751 O O . PHE A 1 214 ? -15.220 9.796 6.518 1.00 97.50 214 PHE A O 1
ATOM 1758 N N . LEU A 1 215 ? -15.209 7.937 5.264 1.00 96.88 215 LEU A N 1
ATOM 1759 C CA . LEU A 1 215 ? -16.301 7.280 5.991 1.00 96.88 215 LEU A CA 1
ATOM 1760 C C . LEU A 1 215 ? -15.961 6.998 7.459 1.00 96.88 215 LEU A C 1
ATOM 1762 O O . LEU A 1 215 ? -16.868 7.003 8.300 1.00 96.88 215 LEU A O 1
ATOM 1766 N N . LEU A 1 216 ? -14.686 6.740 7.750 1.00 97.50 216 LEU A N 1
ATOM 1767 C CA . LEU A 1 216 ? -14.149 6.557 9.090 1.00 97.50 216 LEU A CA 1
ATOM 1768 C C . LEU A 1 216 ? -14.205 7.872 9.873 1.00 97.50 216 LEU A C 1
ATOM 1770 O O . LEU A 1 216 ? -14.749 7.894 10.975 1.00 97.50 216 LEU A O 1
ATOM 1774 N N . CYS A 1 217 ? -13.727 8.974 9.288 1.00 96.75 217 CYS A N 1
ATOM 1775 C CA . CYS A 1 217 ? -13.800 10.302 9.901 1.00 96.75 217 CYS A CA 1
ATOM 1776 C C . CYS A 1 217 ? -15.249 10.737 10.147 1.00 96.75 217 CYS A C 1
ATOM 1778 O O . CYS A 1 217 ? -15.568 11.217 11.234 1.00 96.75 217 CYS A O 1
ATOM 1780 N N . ALA A 1 218 ? -16.149 10.445 9.204 1.00 94.81 218 ALA A N 1
ATOM 1781 C CA . ALA A 1 218 ? -17.570 10.777 9.298 1.00 94.81 218 ALA A CA 1
ATOM 1782 C C . ALA A 1 218 ? -18.313 10.055 10.439 1.00 94.81 218 ALA A C 1
ATOM 1784 O O . ALA A 1 218 ? -19.469 10.372 10.714 1.00 94.81 218 ALA A O 1
ATOM 1785 N N . GLN A 1 219 ? -17.687 9.074 11.108 1.00 94.62 219 GLN A N 1
ATOM 1786 C CA . GLN A 1 219 ? -18.228 8.504 12.350 1.00 94.62 219 GLN A CA 1
ATOM 1787 C C . GLN A 1 219 ? -18.054 9.437 13.558 1.00 94.62 219 GLN A C 1
ATOM 1789 O O . GLN A 1 219 ? -18.755 9.278 14.555 1.00 94.62 219 GLN A O 1
ATOM 1794 N N . PHE A 1 220 ? -17.127 10.394 13.483 1.00 93.56 220 PHE A N 1
ATOM 1795 C CA . PHE A 1 220 ? -16.716 11.236 14.608 1.00 93.56 220 PHE A CA 1
ATOM 1796 C C . PHE A 1 220 ? -16.890 12.733 14.332 1.00 93.56 220 PHE A C 1
ATOM 1798 O O . PHE A 1 220 ? -17.103 13.499 15.270 1.00 93.56 220 PHE A O 1
ATOM 1805 N N . THR A 1 221 ? -16.824 13.154 13.068 1.00 91.75 221 THR A N 1
ATOM 1806 C CA . THR A 1 221 ? -16.863 14.564 12.658 1.00 91.75 221 THR A CA 1
ATOM 1807 C C . THR A 1 221 ? -17.880 14.812 11.538 1.00 91.75 221 THR A C 1
ATOM 1809 O O . THR A 1 221 ? -18.505 13.885 11.021 1.00 91.75 221 THR A O 1
ATOM 1812 N N . ASP A 1 222 ? -18.112 16.082 11.189 1.00 90.31 222 ASP A N 1
ATOM 1813 C CA . ASP A 1 222 ? -18.975 16.463 10.066 1.00 90.31 222 ASP A CA 1
ATOM 1814 C C . ASP A 1 222 ? -18.296 16.239 8.702 1.00 90.31 222 ASP A C 1
ATOM 1816 O O . ASP A 1 222 ? -17.115 15.897 8.610 1.00 90.31 222 ASP A O 1
ATOM 1820 N N . ALA A 1 223 ? -19.057 16.422 7.619 1.00 89.75 223 ALA A N 1
ATOM 1821 C CA . ALA A 1 223 ? -18.609 16.123 6.261 1.00 89.75 223 ALA A CA 1
ATOM 1822 C C . ALA A 1 223 ? -17.396 16.957 5.814 1.00 89.75 223 ALA A C 1
ATOM 1824 O O . ALA A 1 223 ? -16.525 16.423 5.129 1.00 89.75 223 ALA A O 1
ATOM 1825 N N . LEU A 1 224 ? -17.313 18.233 6.208 1.00 90.12 224 LEU A N 1
ATOM 1826 C CA . LEU A 1 224 ? -16.194 19.096 5.829 1.00 90.12 224 LEU A CA 1
ATOM 1827 C C . LEU A 1 224 ? -14.917 18.633 6.536 1.00 90.12 224 LEU A C 1
ATOM 1829 O O . LEU A 1 224 ? -13.888 18.418 5.900 1.00 90.12 224 LEU A O 1
ATOM 1833 N N . THR A 1 225 ? -14.994 18.396 7.845 1.00 92.50 225 THR A N 1
ATOM 1834 C CA . THR A 1 225 ? -13.860 17.873 8.617 1.00 92.50 225 THR A CA 1
ATOM 1835 C C . THR A 1 225 ? -13.457 16.464 8.172 1.00 92.50 225 THR A C 1
ATOM 1837 O O . THR A 1 225 ? -12.276 16.122 8.180 1.00 92.50 225 THR A O 1
ATOM 1840 N N . SER A 1 226 ? -14.409 15.653 7.713 1.00 95.38 226 SER A N 1
ATOM 1841 C CA . SER A 1 226 ? -14.125 14.333 7.139 1.00 95.38 226 SER A CA 1
ATOM 1842 C C . SER A 1 226 ? -13.391 14.420 5.799 1.00 95.38 226 SER A C 1
ATOM 1844 O O . SER A 1 226 ? -12.486 13.624 5.550 1.00 95.38 226 SER A O 1
ATOM 1846 N N . LEU A 1 227 ? -13.734 15.400 4.953 1.00 94.25 227 LEU A N 1
ATOM 1847 C CA . LEU A 1 227 ? -12.978 15.706 3.734 1.00 94.25 227 LEU A CA 1
ATOM 1848 C C . LEU A 1 227 ? -11.550 16.152 4.065 1.00 94.25 227 LEU A C 1
ATOM 1850 O O . LEU A 1 227 ? -10.616 15.671 3.433 1.00 94.25 227 LEU A O 1
ATOM 1854 N N . LEU A 1 228 ? -11.364 16.996 5.088 1.00 93.44 228 LEU A N 1
ATOM 1855 C CA . LEU A 1 228 ? -10.025 17.372 5.560 1.00 93.44 228 LEU A CA 1
ATOM 1856 C C . LEU A 1 228 ? -9.217 16.150 6.014 1.00 93.44 228 LEU A C 1
ATOM 1858 O O . LEU A 1 228 ? -8.035 16.064 5.703 1.00 93.44 228 LEU A O 1
ATOM 1862 N N . GLY A 1 229 ? -9.846 15.183 6.690 1.00 94.31 229 GLY A N 1
ATOM 1863 C CA . GLY A 1 229 ? -9.188 13.932 7.086 1.00 94.31 229 GLY A CA 1
ATOM 1864 C C . GLY A 1 229 ? -8.736 13.095 5.896 1.00 94.31 229 GLY A C 1
ATOM 1865 O O . GLY A 1 229 ? -7.599 12.627 5.862 1.00 94.31 229 GLY A O 1
ATOM 1866 N N . MET A 1 230 ? -9.593 12.962 4.885 1.00 95.50 230 MET A N 1
ATOM 1867 C CA . MET A 1 230 ? -9.237 12.301 3.630 1.00 95.50 230 MET A CA 1
ATOM 1868 C C . MET A 1 230 ? -8.068 13.007 2.926 1.00 95.50 230 MET A C 1
ATOM 1870 O O . MET A 1 230 ? -7.124 12.340 2.510 1.00 95.50 230 MET A O 1
ATOM 1874 N N . SER A 1 231 ? -8.095 14.340 2.831 1.00 93.31 231 SER A N 1
ATOM 1875 C CA . SER A 1 231 ? -7.023 15.131 2.213 1.00 93.31 231 SER A CA 1
ATOM 1876 C C . SER A 1 231 ? -5.710 15.055 2.994 1.00 93.31 231 SER A C 1
ATOM 1878 O O . SER A 1 231 ? -4.650 14.905 2.390 1.00 93.31 231 SER A O 1
ATOM 1880 N N . LEU A 1 232 ? -5.768 15.103 4.330 1.00 92.25 232 LEU A N 1
ATOM 1881 C CA . LEU A 1 232 ? -4.602 14.929 5.196 1.00 92.25 232 LEU A CA 1
ATOM 1882 C C . LEU A 1 232 ? -3.958 13.564 4.955 1.00 92.25 232 LEU A C 1
ATOM 1884 O O . LEU A 1 232 ? -2.749 13.484 4.778 1.00 92.25 232 LEU A O 1
ATOM 1888 N N . PHE A 1 233 ? -4.760 12.499 4.897 1.00 92.62 233 PHE A N 1
ATOM 1889 C CA . PHE A 1 233 ? -4.247 11.166 4.602 1.00 92.62 233 PHE A CA 1
ATOM 1890 C C . PHE A 1 233 ? -3.650 11.078 3.191 1.00 92.62 233 PHE A C 1
ATOM 1892 O O . PHE A 1 233 ? -2.558 10.538 3.030 1.00 92.62 233 PHE A O 1
ATOM 1899 N N . ALA A 1 234 ? -4.314 11.659 2.185 1.00 91.88 234 ALA A N 1
ATOM 1900 C CA . ALA A 1 234 ? -3.809 11.708 0.814 1.00 91.88 234 ALA A CA 1
ATOM 1901 C C . ALA A 1 234 ? -2.433 12.391 0.722 1.00 91.88 234 ALA A C 1
ATOM 1903 O O . ALA A 1 234 ? -1.566 11.913 -0.005 1.00 91.88 234 ALA A O 1
ATOM 1904 N N . ALA A 1 235 ? -2.200 13.453 1.500 1.00 88.56 235 ALA A N 1
ATOM 1905 C CA . ALA A 1 235 ? -0.917 14.154 1.543 1.00 88.56 235 ALA A CA 1
ATOM 1906 C C . ALA A 1 235 ? 0.235 13.301 2.112 1.00 88.56 235 ALA A C 1
ATOM 1908 O O . ALA A 1 235 ? 1.396 13.560 1.802 1.00 88.56 235 ALA A O 1
ATOM 1909 N N . LEU A 1 236 ? -0.062 12.270 2.912 1.00 86.12 236 LEU A N 1
ATOM 1910 C CA . LEU A 1 236 ? 0.945 11.355 3.467 1.00 86.12 236 LEU A CA 1
ATOM 1911 C C . LEU A 1 236 ? 1.312 10.223 2.495 1.00 86.12 236 LEU A C 1
ATOM 1913 O O . LEU A 1 236 ? 2.382 9.626 2.623 1.00 86.12 236 LEU A O 1
ATOM 1917 N N . LEU A 1 237 ? 0.444 9.921 1.523 1.00 85.19 237 LEU A N 1
ATOM 1918 C CA . LEU A 1 237 ? 0.609 8.784 0.617 1.00 85.19 237 LEU A CA 1
ATOM 1919 C C . LEU A 1 237 ? 1.917 8.796 -0.201 1.00 85.19 237 LEU A C 1
ATOM 1921 O O . LEU A 1 237 ? 2.515 7.725 -0.323 1.00 85.19 237 LEU A O 1
ATOM 1925 N N . PRO A 1 238 ? 2.420 9.932 -0.735 1.00 79.31 238 PRO A N 1
ATOM 1926 C CA . PRO A 1 238 ? 3.682 9.951 -1.488 1.00 79.31 238 PRO A CA 1
ATOM 1927 C C . PRO A 1 238 ? 4.868 9.375 -0.707 1.00 79.31 238 PRO A C 1
ATOM 1929 O O . PRO A 1 238 ? 5.676 8.635 -1.257 1.00 79.31 238 PRO A O 1
ATOM 1932 N N . MET A 1 239 ? 4.929 9.637 0.598 1.00 75.50 239 MET A N 1
ATOM 1933 C CA . MET A 1 239 ? 6.008 9.160 1.471 1.00 75.50 239 MET A CA 1
ATOM 1934 C C . MET A 1 239 ? 5.849 7.691 1.879 1.00 75.50 239 MET A C 1
ATOM 1936 O O . MET A 1 239 ? 6.805 7.043 2.287 1.00 75.50 239 MET A O 1
ATOM 1940 N N . VAL A 1 240 ? 4.638 7.153 1.753 1.00 73.31 240 VAL A N 1
ATOM 1941 C CA . VAL A 1 240 ? 4.322 5.736 1.968 1.00 73.31 240 VAL A CA 1
ATOM 1942 C C . VAL A 1 240 ? 4.710 4.886 0.749 1.00 73.31 240 VAL A C 1
ATOM 1944 O O . VAL A 1 240 ? 4.928 3.684 0.882 1.00 73.31 240 VAL A O 1
ATOM 1947 N N . ALA A 1 241 ? 4.830 5.496 -0.433 1.00 66.44 241 ALA A N 1
ATOM 1948 C CA . ALA A 1 241 ? 5.067 4.813 -1.704 1.00 66.44 241 ALA A CA 1
ATOM 1949 C C . ALA A 1 241 ? 6.547 4.704 -2.113 1.00 66.44 241 ALA A C 1
ATOM 1951 O O . ALA A 1 241 ? 6.831 4.472 -3.286 1.00 66.44 241 ALA A O 1
ATOM 1952 N N . GLN A 1 242 ? 7.477 4.850 -1.161 1.00 61.00 242 GLN A N 1
ATOM 1953 C CA . GLN A 1 242 ? 8.927 4.860 -1.412 1.00 61.00 242 GLN A CA 1
ATOM 1954 C C . GLN A 1 242 ? 9.465 3.589 -2.086 1.00 61.00 242 GLN A C 1
ATOM 1956 O O . GLN A 1 242 ? 10.534 3.628 -2.683 1.00 61.00 242 GLN A O 1
ATOM 1961 N N . ASP A 1 243 ? 8.727 2.482 -2.028 1.00 61.66 243 ASP A N 1
ATOM 1962 C CA . ASP A 1 243 ? 9.114 1.237 -2.676 1.00 61.66 243 ASP A CA 1
ATOM 1963 C C . ASP A 1 243 ? 7.934 0.677 -3.488 1.00 61.66 243 ASP A C 1
ATOM 1965 O O . ASP A 1 243 ? 6.943 0.139 -2.975 1.00 61.66 243 ASP A O 1
ATOM 1969 N N . PHE A 1 244 ? 8.032 0.915 -4.799 1.00 51.75 244 PHE A N 1
ATOM 1970 C CA . PHE A 1 244 ? 6.981 0.683 -5.783 1.00 51.75 244 PHE A CA 1
ATOM 1971 C C . PHE A 1 244 ? 6.591 -0.789 -5.914 1.00 51.75 244 PHE A C 1
ATOM 1973 O O . PHE A 1 244 ? 5.441 -1.077 -6.258 1.00 51.75 244 PHE A O 1
ATOM 1980 N N . MET A 1 245 ? 7.522 -1.698 -5.613 1.00 57.00 245 MET A N 1
ATOM 1981 C CA . MET A 1 245 ? 7.382 -3.136 -5.844 1.00 57.00 245 MET A CA 1
ATOM 1982 C C . MET A 1 245 ? 6.343 -3.802 -4.936 1.00 57.00 245 MET A C 1
ATOM 1984 O O . MET A 1 245 ? 5.828 -4.861 -5.276 1.00 57.00 245 MET A O 1
ATOM 1988 N N . GLN A 1 246 ? 5.970 -3.168 -3.822 1.00 67.75 246 GLN A N 1
ATOM 1989 C CA . GLN A 1 246 ? 5.032 -3.742 -2.855 1.00 67.75 246 GLN A CA 1
ATOM 1990 C C . GLN A 1 246 ? 3.587 -3.319 -3.134 1.00 67.75 246 GLN A C 1
ATOM 1992 O O . GLN A 1 246 ? 3.082 -2.288 -2.664 1.00 67.75 246 GLN A O 1
ATOM 1997 N N . ALA A 1 247 ? 2.917 -4.118 -3.964 1.00 67.50 247 ALA A N 1
ATOM 1998 C CA . ALA A 1 247 ? 1.535 -3.901 -4.375 1.00 67.50 247 ALA A CA 1
ATOM 1999 C C . ALA A 1 247 ? 0.532 -4.071 -3.222 1.00 67.50 247 ALA A C 1
ATOM 2001 O O . ALA A 1 247 ? -0.477 -3.375 -3.172 1.00 67.50 247 ALA A O 1
ATOM 2002 N N . GLU A 1 248 ? 0.808 -4.930 -2.245 1.00 80.88 248 GLU A N 1
ATOM 2003 C CA . GLU A 1 248 ? -0.105 -5.284 -1.156 1.00 80.88 248 GLU A CA 1
ATOM 2004 C C . GLU A 1 248 ? -0.433 -4.129 -0.204 1.00 80.88 248 GLU A C 1
ATOM 2006 O O . GLU A 1 248 ? -1.459 -4.164 0.475 1.00 80.88 248 GLU A O 1
ATOM 2011 N N . THR A 1 249 ? 0.412 -3.095 -0.154 1.00 87.62 249 THR A N 1
ATOM 2012 C CA . THR A 1 249 ? 0.312 -2.005 0.827 1.00 87.62 249 THR A CA 1
ATOM 2013 C C . THR A 1 249 ? -1.064 -1.325 0.807 1.00 87.62 249 THR A C 1
ATOM 2015 O O . THR A 1 249 ? -1.699 -1.173 1.851 1.00 87.62 249 THR A O 1
ATOM 2018 N N . MET A 1 250 ? -1.562 -0.946 -0.378 1.00 89.38 250 MET A N 1
ATOM 2019 C CA . MET A 1 250 ? -2.855 -0.251 -0.498 1.00 89.38 250 MET A CA 1
ATOM 2020 C C . MET A 1 250 ? -4.050 -1.190 -0.295 1.00 89.38 250 MET A C 1
ATOM 2022 O O . MET A 1 250 ? -5.075 -0.770 0.244 1.00 89.38 250 MET A O 1
ATOM 2026 N N . LEU A 1 251 ? -3.917 -2.469 -0.659 1.00 93.06 251 LEU A N 1
ATOM 2027 C CA . LEU A 1 251 ? -4.919 -3.490 -0.349 1.00 93.06 251 LEU A CA 1
ATOM 2028 C C . LEU A 1 251 ? -5.037 -3.686 1.166 1.00 93.06 251 LEU A C 1
ATOM 2030 O O . LEU A 1 251 ? -6.141 -3.649 1.704 1.00 93.06 251 LEU A O 1
ATOM 2034 N N . SER A 1 252 ? -3.911 -3.820 1.865 1.00 93.38 252 SER A N 1
ATOM 2035 C CA . SER A 1 252 ? -3.889 -3.968 3.320 1.00 93.38 252 SER A CA 1
ATOM 2036 C C . SER A 1 252 ? -4.486 -2.745 4.028 1.00 93.38 252 SER A C 1
ATOM 2038 O O . SER A 1 252 ? -5.359 -2.896 4.884 1.00 93.38 252 SER A O 1
ATOM 2040 N N . ALA A 1 253 ? -4.126 -1.533 3.590 1.00 93.81 253 ALA A N 1
ATOM 2041 C CA . ALA A 1 253 ? -4.722 -0.287 4.074 1.00 93.81 253 ALA A CA 1
ATOM 2042 C C . ALA A 1 253 ? -6.244 -0.235 3.859 1.00 93.81 253 ALA A C 1
ATOM 2044 O O . ALA A 1 253 ? -6.988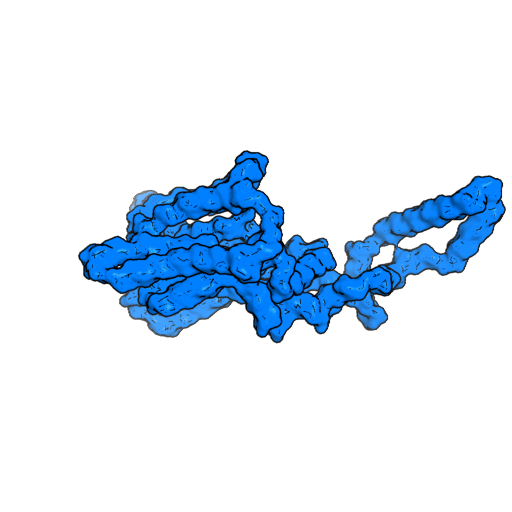 0.131 4.772 1.00 93.81 253 ALA A O 1
ATOM 2045 N N . THR A 1 254 ? -6.715 -0.650 2.678 1.00 95.81 254 THR A N 1
ATOM 2046 C CA . THR A 1 254 ? -8.147 -0.723 2.346 1.00 95.81 254 THR A CA 1
ATOM 2047 C C . THR A 1 254 ? -8.873 -1.680 3.281 1.00 95.81 254 THR A C 1
ATOM 2049 O O . THR A 1 254 ? -9.913 -1.332 3.842 1.00 95.81 254 THR A O 1
ATOM 2052 N N . VAL A 1 255 ? -8.323 -2.879 3.483 1.00 96.88 255 VAL A N 1
ATOM 2053 C CA . VAL A 1 255 ? -8.908 -3.887 4.371 1.00 96.88 255 VAL A CA 1
ATOM 2054 C C . VAL A 1 255 ? -8.950 -3.381 5.811 1.00 96.88 255 VAL A C 1
ATOM 2056 O O . VAL A 1 255 ? -9.991 -3.482 6.459 1.00 96.88 255 VAL A O 1
ATOM 2059 N N . PHE A 1 256 ? -7.862 -2.783 6.300 1.00 97.44 256 PHE A N 1
ATOM 2060 C CA . PHE A 1 256 ? -7.782 -2.245 7.655 1.00 97.44 256 PHE A CA 1
ATOM 2061 C C . PHE A 1 256 ? -8.785 -1.103 7.878 1.00 97.44 256 PHE A C 1
ATOM 2063 O O . PHE A 1 256 ? -9.585 -1.151 8.815 1.00 97.44 256 PHE A O 1
ATOM 2070 N N . ALA A 1 257 ? -8.823 -0.106 6.987 1.00 97.50 257 ALA A N 1
ATOM 2071 C CA . ALA A 1 257 ? -9.794 0.987 7.057 1.00 97.50 257 ALA A CA 1
ATOM 2072 C C . ALA A 1 257 ? -11.239 0.468 6.949 1.00 97.50 257 ALA A C 1
ATOM 2074 O O . ALA A 1 257 ? -12.115 0.876 7.716 1.00 97.50 257 ALA A O 1
ATOM 2075 N N . GLY A 1 258 ? -11.484 -0.481 6.042 1.00 98.00 258 GLY A N 1
ATOM 2076 C CA . GLY A 1 258 ? -12.777 -1.134 5.855 1.00 98.00 258 GLY A CA 1
ATOM 2077 C C . GLY A 1 258 ? -13.238 -1.869 7.108 1.00 98.00 258 GLY A C 1
ATOM 2078 O O . GLY A 1 258 ? -14.401 -1.747 7.500 1.00 98.00 258 GLY A O 1
ATOM 2079 N N . PHE A 1 259 ? -12.318 -2.554 7.787 1.00 98.25 259 PHE A N 1
ATOM 2080 C CA . PHE A 1 259 ? -12.577 -3.224 9.055 1.00 98.25 259 PHE A CA 1
ATOM 2081 C C . PHE A 1 259 ? -12.985 -2.228 10.142 1.00 98.25 259 PHE A C 1
ATOM 2083 O O . PHE A 1 259 ? -14.004 -2.435 10.804 1.00 98.25 259 PHE A O 1
ATOM 2090 N N . LEU A 1 260 ? -12.256 -1.116 10.297 1.00 98.06 260 LEU A N 1
ATOM 2091 C CA . LEU A 1 260 ? -12.596 -0.076 11.274 1.00 98.06 260 LEU A CA 1
ATOM 2092 C C . LEU A 1 260 ? -13.977 0.536 11.005 1.00 98.06 260 LEU A C 1
ATOM 2094 O O . LEU A 1 260 ? -14.789 0.666 11.924 1.00 98.06 260 LEU A O 1
ATOM 2098 N N . VAL A 1 261 ? -14.280 0.862 9.744 1.00 97.75 261 VAL A N 1
ATOM 2099 C CA . VAL A 1 261 ? -15.591 1.398 9.346 1.00 97.75 261 VAL A CA 1
ATOM 2100 C C . VAL A 1 261 ? -16.704 0.383 9.618 1.00 97.75 261 VAL A C 1
ATOM 2102 O O . VAL A 1 261 ? -17.747 0.746 10.166 1.00 97.75 261 VAL A O 1
ATOM 2105 N N . ALA A 1 262 ? -16.502 -0.889 9.263 1.00 97.62 262 ALA A N 1
ATOM 2106 C CA . ALA A 1 262 ? -17.469 -1.956 9.504 1.00 97.62 262 ALA A CA 1
ATOM 2107 C C . ALA A 1 262 ? -17.713 -2.178 11.006 1.00 97.62 262 ALA A C 1
ATOM 2109 O O . ALA A 1 262 ? -18.866 -2.320 11.426 1.00 97.62 262 ALA A O 1
ATOM 2110 N N . LEU A 1 263 ? -16.651 -2.142 11.816 1.00 96.69 263 LEU A N 1
ATOM 2111 C CA . LEU A 1 263 ? -16.712 -2.266 13.270 1.00 96.69 263 LEU A CA 1
ATOM 2112 C C . LEU A 1 263 ? -17.514 -1.123 13.903 1.00 96.69 263 LEU A C 1
ATOM 2114 O O . LEU A 1 263 ? -18.424 -1.375 14.697 1.00 96.69 263 LEU A O 1
ATOM 2118 N N . LEU A 1 264 ? -17.212 0.124 13.533 1.00 96.06 264 LEU A N 1
ATOM 2119 C CA . LEU A 1 264 ? -17.887 1.313 14.065 1.00 96.06 264 LEU A CA 1
ATOM 2120 C C . LEU A 1 264 ? -19.358 1.381 13.649 1.00 96.06 264 LEU A C 1
ATOM 2122 O O . LEU A 1 264 ? -20.217 1.714 14.462 1.00 96.06 264 LEU A O 1
ATOM 2126 N N . LYS A 1 265 ? -19.673 0.971 12.415 1.00 94.88 265 LYS A N 1
ATOM 2127 C CA . LYS A 1 265 ? -21.054 0.869 11.919 1.00 94.88 265 LYS A CA 1
ATOM 2128 C C . LYS A 1 265 ? -21.797 -0.379 12.406 1.00 94.88 265 LYS A C 1
ATOM 2130 O O . LYS A 1 265 ? -22.901 -0.633 11.927 1.00 94.88 265 LYS A O 1
ATOM 2135 N N . ASN A 1 266 ? -21.216 -1.157 13.325 1.00 92.12 266 ASN A N 1
ATOM 2136 C CA . ASN A 1 266 ? -21.794 -2.389 13.870 1.00 92.12 266 ASN A CA 1
ATOM 2137 C C . ASN A 1 266 ? -22.288 -3.353 12.777 1.00 92.12 266 ASN A C 1
ATOM 2139 O O . ASN A 1 266 ? -23.379 -3.916 12.879 1.00 92.12 266 ASN A O 1
ATOM 2143 N N . LYS A 1 267 ? -21.509 -3.511 11.702 1.00 95.25 267 LYS A N 1
ATOM 2144 C CA . LYS A 1 267 ? -21.831 -4.451 10.623 1.00 95.25 267 LYS A CA 1
ATOM 2145 C C . LYS A 1 267 ? -21.707 -5.902 11.095 1.00 95.25 267 LYS A C 1
ATOM 2147 O O . LYS A 1 267 ? -21.234 -6.182 12.196 1.00 95.25 267 LYS A O 1
ATOM 2152 N N . SER A 1 268 ? -22.197 -6.824 10.266 1.00 94.00 268 SER A N 1
ATOM 2153 C CA . SER A 1 268 ? -22.246 -8.245 10.602 1.00 94.00 268 SER A CA 1
ATOM 2154 C C . SER A 1 268 ? -20.852 -8.803 10.894 1.00 94.00 268 SER A C 1
ATOM 2156 O O . SER A 1 268 ? -19.861 -8.419 10.273 1.00 94.00 268 SER A O 1
ATOM 2158 N N . TYR A 1 269 ? -20.790 -9.762 11.818 1.00 93.88 269 TYR A N 1
ATOM 2159 C CA . TYR A 1 269 ? -19.555 -10.481 12.123 1.00 93.88 269 TYR A CA 1
ATOM 2160 C C . TYR A 1 269 ? -18.971 -11.171 10.882 1.00 93.88 269 TYR A C 1
ATOM 2162 O O . TYR A 1 269 ? -17.761 -11.148 10.690 1.00 93.88 269 TYR A O 1
ATOM 2170 N N . LEU A 1 270 ? -19.828 -11.703 10.001 1.00 95.81 270 LEU A N 1
ATOM 2171 C CA . LEU A 1 270 ? -19.408 -12.303 8.734 1.00 95.81 270 LEU A CA 1
ATOM 2172 C C . LEU A 1 270 ? -18.592 -11.326 7.877 1.00 95.81 270 LEU A C 1
ATOM 2174 O O . LEU A 1 270 ? -17.565 -11.716 7.339 1.00 95.81 270 LEU A O 1
ATOM 2178 N N . LEU A 1 271 ? -19.001 -10.055 7.784 1.00 97.00 271 LEU A N 1
ATOM 2179 C CA . LEU A 1 271 ? -18.240 -9.056 7.032 1.00 97.00 271 LEU A CA 1
ATOM 2180 C C . LEU A 1 271 ? -16.860 -8.811 7.657 1.00 97.00 271 LEU A C 1
ATOM 2182 O O . LEU A 1 271 ? -15.871 -8.741 6.938 1.00 97.00 271 LEU A O 1
ATOM 2186 N N . LEU A 1 272 ? -16.784 -8.710 8.988 1.00 97.12 272 LEU A N 1
ATOM 2187 C CA . LEU A 1 272 ? -15.508 -8.545 9.697 1.00 97.12 272 LEU A CA 1
ATOM 2188 C C . LEU A 1 272 ? -14.591 -9.755 9.495 1.00 97.12 272 LEU A C 1
ATOM 2190 O O . LEU A 1 272 ? -13.398 -9.585 9.270 1.00 97.12 272 LEU A O 1
ATOM 2194 N N . LEU A 1 273 ? -15.155 -10.963 9.530 1.00 97.19 273 LEU A N 1
ATOM 2195 C CA . LEU A 1 273 ? -14.437 -12.205 9.274 1.00 97.19 273 LEU A CA 1
ATOM 2196 C C . LEU A 1 273 ? -13.894 -12.258 7.840 1.00 97.19 273 LEU A C 1
ATOM 2198 O O . LEU A 1 273 ? -12.724 -12.568 7.652 1.00 97.19 273 LEU A O 1
ATOM 2202 N N . LEU A 1 274 ? -14.711 -11.910 6.841 1.00 97.44 274 LEU A N 1
ATOM 2203 C CA . LEU A 1 274 ? -14.282 -11.850 5.440 1.00 97.44 274 LEU A CA 1
ATOM 2204 C C . LEU A 1 274 ? -13.162 -10.825 5.231 1.00 97.44 274 LEU A C 1
ATOM 2206 O O . LEU A 1 274 ? -12.208 -11.106 4.513 1.00 97.44 274 LEU A O 1
ATOM 2210 N N . LEU A 1 275 ? -13.240 -9.666 5.894 1.00 97.38 275 LEU A N 1
ATOM 2211 C CA . LEU A 1 275 ? -12.170 -8.669 5.865 1.00 97.38 275 LEU A CA 1
ATOM 2212 C C . LEU A 1 275 ? -10.888 -9.194 6.520 1.00 97.38 275 LEU A C 1
ATOM 2214 O O . LEU A 1 275 ? -9.814 -8.973 5.978 1.00 97.38 275 LEU A O 1
ATOM 2218 N N . VAL A 1 276 ? -10.978 -9.928 7.633 1.00 97.31 276 VAL A N 1
ATOM 2219 C CA . VAL A 1 276 ? -9.804 -10.561 8.257 1.00 97.31 276 VAL A CA 1
ATOM 2220 C C . VAL A 1 276 ? -9.188 -11.617 7.339 1.00 97.31 276 VAL A C 1
ATOM 2222 O O . VAL A 1 276 ? -7.977 -11.611 7.146 1.00 97.31 276 VAL A O 1
ATOM 2225 N N . LEU A 1 277 ? -9.994 -12.481 6.721 1.00 96.62 277 LEU A N 1
ATOM 2226 C CA . LEU A 1 277 ? -9.497 -13.483 5.774 1.00 96.62 277 LEU A CA 1
ATOM 2227 C C . LEU A 1 277 ? -8.806 -12.825 4.571 1.00 96.62 277 LEU A C 1
ATOM 2229 O O . LEU A 1 277 ? -7.688 -13.201 4.229 1.00 96.62 277 LEU A O 1
ATOM 2233 N N . LEU A 1 278 ? -9.420 -11.791 3.987 1.00 95.81 278 LEU A N 1
ATOM 2234 C CA . LEU A 1 278 ? -8.823 -11.017 2.898 1.00 95.81 278 LEU A CA 1
ATOM 2235 C C . LEU A 1 278 ? -7.529 -10.320 3.343 1.00 95.81 278 LEU A C 1
ATOM 2237 O O . LEU A 1 278 ? -6.532 -10.341 2.625 1.00 95.81 278 LEU A O 1
ATOM 2241 N N . GLY A 1 279 ? -7.517 -9.749 4.547 1.00 95.19 279 GLY A N 1
ATOM 2242 C CA . GLY A 1 279 ? -6.349 -9.097 5.132 1.00 95.19 279 GLY A CA 1
ATOM 2243 C C . GLY A 1 279 ? -5.177 -10.051 5.326 1.00 95.19 279 GLY A C 1
ATOM 2244 O O . GLY A 1 279 ? -4.041 -9.664 5.068 1.00 95.19 279 GLY A O 1
ATOM 2245 N N . CYS A 1 280 ? -5.439 -11.315 5.670 1.00 94.88 280 CYS A N 1
ATOM 2246 C CA . CYS A 1 280 ? -4.398 -12.339 5.793 1.00 94.88 280 CYS A CA 1
ATOM 2247 C C . CYS A 1 280 ? -3.694 -12.651 4.466 1.00 94.88 280 CYS A C 1
ATOM 2249 O O . CYS A 1 280 ? -2.542 -13.062 4.496 1.00 94.88 280 CYS A O 1
ATOM 2251 N N . THR A 1 281 ? -4.339 -12.422 3.316 1.00 93.31 281 THR A N 1
ATOM 2252 C CA . THR A 1 281 ? -3.690 -12.582 1.998 1.00 93.31 281 THR A CA 1
ATOM 2253 C C . THR A 1 281 ? -2.750 -11.426 1.649 1.00 93.31 281 THR A C 1
ATOM 2255 O O . THR A 1 281 ? -1.891 -11.571 0.784 1.00 93.31 281 THR A O 1
ATOM 2258 N N . ALA A 1 282 ? -2.921 -10.271 2.303 1.00 91.88 282 ALA A N 1
ATOM 2259 C CA . ALA A 1 282 ? -2.118 -9.077 2.070 1.00 91.88 282 ALA A CA 1
ATOM 2260 C C . ALA A 1 282 ? -1.045 -8.910 3.146 1.00 91.88 282 ALA A C 1
ATOM 2262 O O . ALA A 1 282 ? 0.126 -8.794 2.816 1.00 91.88 282 ALA A O 1
ATOM 2263 N N . ARG A 1 283 ? -1.440 -8.870 4.425 1.00 90.06 283 ARG A N 1
ATOM 2264 C CA . ARG A 1 283 ? -0.569 -8.659 5.590 1.00 90.06 283 ARG A CA 1
ATOM 2265 C C . ARG A 1 283 ? -1.213 -9.211 6.862 1.00 90.06 283 ARG A C 1
ATOM 2267 O O . ARG A 1 283 ? -2.109 -8.589 7.447 1.00 90.06 283 ARG A O 1
ATOM 2274 N N . THR A 1 284 ? -0.749 -10.374 7.313 1.00 91.12 284 THR A N 1
ATOM 2275 C CA . THR A 1 284 ? -1.233 -11.015 8.547 1.00 91.12 284 THR A CA 1
ATOM 2276 C C . THR A 1 284 ? -0.922 -10.180 9.789 1.00 91.12 284 THR A C 1
ATOM 2278 O O . THR A 1 284 ? -1.772 -10.056 10.669 1.00 91.12 284 THR A O 1
ATOM 2281 N N . ASP A 1 285 ? 0.240 -9.526 9.827 1.00 87.12 285 ASP A N 1
ATOM 2282 C CA . ASP A 1 285 ? 0.679 -8.650 10.914 1.00 87.12 285 ASP A CA 1
ATOM 2283 C C . ASP A 1 285 ? -0.273 -7.465 11.123 1.00 87.12 285 ASP A C 1
ATOM 2285 O O . ASP A 1 285 ? -0.749 -7.248 12.233 1.00 87.12 285 ASP A O 1
ATOM 2289 N N . GLN A 1 286 ? -0.644 -6.736 10.067 1.00 90.19 286 GLN A N 1
ATOM 2290 C CA . GLN A 1 286 ? -1.599 -5.623 10.185 1.00 90.19 286 GLN A CA 1
ATOM 2291 C C . GLN A 1 286 ? -3.011 -6.113 10.541 1.00 90.19 286 GLN A C 1
ATOM 2293 O O . GLN A 1 286 ? -3.730 -5.481 11.321 1.00 90.19 286 GLN A O 1
ATOM 2298 N N . THR A 1 287 ? -3.398 -7.274 10.010 1.00 94.56 287 THR A N 1
ATOM 2299 C CA . THR A 1 287 ? -4.713 -7.879 10.256 1.00 94.56 287 THR A CA 1
ATOM 2300 C C . THR A 1 287 ? -4.873 -8.345 11.705 1.00 94.56 287 THR A C 1
ATOM 2302 O O . THR A 1 287 ? -5.949 -8.186 12.284 1.00 94.56 287 THR A O 1
ATOM 2305 N N . LEU A 1 288 ? -3.800 -8.840 12.333 1.00 95.00 288 LEU A N 1
ATOM 2306 C CA . LEU A 1 288 ? -3.774 -9.185 13.756 1.00 95.00 288 LEU A CA 1
ATOM 2307 C C . LEU A 1 288 ? -4.261 -8.015 14.619 1.00 95.00 288 LEU A C 1
ATOM 2309 O O . LEU A 1 288 ? -5.133 -8.182 15.475 1.00 95.00 288 LEU A O 1
ATOM 2313 N N . PHE A 1 289 ? -3.748 -6.811 14.360 1.00 94.88 289 PHE A N 1
ATOM 2314 C CA . PHE A 1 289 ? -4.106 -5.630 15.141 1.00 94.88 289 PHE A CA 1
ATOM 2315 C C . PHE A 1 289 ? -5.527 -5.134 14.871 1.00 94.88 289 PHE A C 1
ATOM 2317 O O . PHE A 1 289 ? -6.156 -4.603 15.786 1.00 94.88 289 PHE A O 1
ATOM 2324 N N . ALA A 1 290 ? -6.099 -5.387 13.690 1.00 95.12 290 ALA A N 1
ATOM 2325 C CA . ALA A 1 290 ? -7.533 -5.188 13.471 1.00 95.12 290 ALA A CA 1
ATOM 2326 C C . ALA A 1 290 ? -8.367 -6.071 14.426 1.00 95.12 290 ALA A C 1
ATOM 2328 O O . ALA A 1 290 ? -9.283 -5.583 15.098 1.00 95.12 290 ALA A O 1
ATOM 2329 N N . GLY A 1 291 ? -7.991 -7.347 14.580 1.00 94.94 291 GLY A N 1
ATOM 2330 C CA . GLY A 1 291 ? -8.587 -8.254 15.566 1.00 94.94 291 GLY A CA 1
ATOM 2331 C C . GLY A 1 291 ? -8.418 -7.766 17.012 1.00 94.94 291 GLY A C 1
ATOM 2332 O O . GLY A 1 291 ? -9.378 -7.770 17.787 1.00 94.94 291 GLY A O 1
ATOM 2333 N N . VAL A 1 292 ? -7.233 -7.260 17.372 1.00 96.00 292 VAL A N 1
ATOM 2334 C CA . VAL A 1 292 ? -6.970 -6.678 18.704 1.00 96.00 292 VAL A CA 1
ATOM 2335 C C . VAL A 1 292 ? -7.857 -5.457 18.967 1.00 96.00 292 VAL A C 1
ATOM 2337 O O . VAL A 1 292 ? -8.441 -5.349 20.045 1.00 96.00 292 VAL A O 1
ATOM 2340 N N . ILE A 1 293 ? -8.035 -4.564 17.989 1.00 96.62 293 ILE A N 1
ATOM 2341 C CA . ILE A 1 293 ? -8.940 -3.407 18.101 1.00 96.62 293 ILE A CA 1
ATOM 2342 C C . ILE A 1 293 ? -10.375 -3.869 18.376 1.00 96.62 293 ILE A C 1
ATOM 2344 O O . ILE A 1 293 ? -11.052 -3.310 19.243 1.00 96.62 293 ILE A O 1
ATOM 2348 N N . TYR A 1 294 ? -10.839 -4.913 17.684 1.00 95.56 294 TYR A N 1
ATOM 2349 C CA . TYR A 1 294 ? -12.155 -5.495 17.939 1.00 95.56 294 TYR A CA 1
ATOM 2350 C C . TYR A 1 294 ? -12.279 -6.029 19.369 1.00 95.56 294 TYR A C 1
ATOM 2352 O O . TYR A 1 294 ? -13.272 -5.726 20.041 1.00 95.56 294 TYR A O 1
ATOM 2360 N N . LEU A 1 295 ? -11.279 -6.785 19.846 1.00 94.31 295 LEU A N 1
ATOM 2361 C CA . LEU A 1 295 ? -11.247 -7.284 21.221 1.00 94.31 295 LEU A CA 1
ATOM 2362 C C . LEU A 1 295 ? -11.366 -6.121 22.207 1.00 94.31 295 LEU A C 1
ATOM 2364 O O . LEU A 1 295 ? -12.315 -6.075 22.988 1.00 94.31 295 LEU A O 1
ATOM 2368 N N . LEU A 1 296 ? -10.473 -5.137 22.115 1.00 94.44 296 LEU A N 1
ATOM 2369 C CA . LEU A 1 296 ? -10.452 -3.980 23.011 1.00 94.44 296 LEU A CA 1
ATOM 2370 C C . LEU A 1 296 ? -11.785 -3.213 23.015 1.00 94.44 296 LEU A C 1
ATOM 2372 O O . LEU A 1 296 ? -12.249 -2.769 24.066 1.00 94.44 296 LEU A O 1
ATOM 2376 N N . TYR A 1 297 ? -12.445 -3.097 21.860 1.00 94.06 297 TYR A N 1
ATOM 2377 C CA . TYR A 1 297 ? -13.686 -2.337 21.746 1.00 94.06 297 TYR A CA 1
ATOM 2378 C C . TYR A 1 297 ? -14.939 -3.099 22.214 1.00 94.06 297 TYR A C 1
ATOM 2380 O O . TYR A 1 297 ? -15.796 -2.526 22.895 1.00 94.06 297 TYR A O 1
ATOM 2388 N N . LYS A 1 298 ? -15.088 -4.381 21.848 1.00 90.19 298 LYS A N 1
ATOM 2389 C CA . LYS A 1 298 ? -16.335 -5.151 22.046 1.00 90.19 298 LYS A CA 1
ATOM 2390 C C . LYS A 1 298 ? -16.316 -6.076 23.261 1.00 90.19 298 LYS A C 1
ATOM 2392 O O . LYS A 1 298 ? -17.362 -6.264 23.891 1.00 90.19 298 LYS A O 1
ATOM 2397 N N . VAL A 1 299 ? -15.162 -6.635 23.622 1.00 84.19 299 VAL A N 1
ATOM 2398 C CA . VAL A 1 299 ? -15.056 -7.661 24.674 1.00 84.19 299 VAL A CA 1
ATOM 2399 C C . VAL A 1 299 ? -15.410 -7.151 26.069 1.00 84.19 299 VAL A C 1
ATOM 2401 O O . VAL A 1 299 ? -16.189 -7.835 26.735 1.00 84.19 299 VAL A O 1
ATOM 2404 N N . PRO A 1 300 ? -14.984 -5.956 26.525 1.00 85.31 300 PRO A N 1
ATOM 2405 C CA . PRO A 1 300 ? -15.338 -5.486 27.867 1.00 85.31 300 PRO A CA 1
ATOM 2406 C C . PRO A 1 300 ? -16.856 -5.428 28.106 1.00 85.31 300 PRO A C 1
ATOM 2408 O O . PRO A 1 300 ? -17.344 -5.761 29.186 1.00 85.31 300 PRO A O 1
ATOM 2411 N N . GLY A 1 301 ? -17.628 -5.050 27.081 1.00 82.25 301 GLY A N 1
ATOM 2412 C CA . GLY A 1 301 ? -19.091 -5.061 27.133 1.00 82.25 301 GLY A CA 1
ATOM 2413 C C . GLY A 1 301 ? -19.689 -6.470 27.095 1.00 82.25 301 GLY A C 1
ATOM 2414 O O . GLY A 1 301 ? -20.690 -6.728 27.765 1.00 82.25 301 GLY A O 1
ATOM 2415 N N . ALA A 1 302 ? -19.076 -7.389 26.344 1.00 80.75 302 ALA A N 1
ATOM 2416 C CA . ALA A 1 302 ? -19.494 -8.786 26.273 1.00 80.75 302 ALA A CA 1
ATOM 2417 C C . ALA A 1 302 ? -19.259 -9.536 27.594 1.00 80.75 302 ALA A C 1
ATOM 2419 O O . ALA A 1 302 ? -20.159 -10.251 28.031 1.00 80.75 302 ALA A O 1
ATOM 2420 N N . ILE A 1 303 ? -18.119 -9.312 28.264 1.00 82.56 303 ILE A N 1
ATOM 2421 C CA . ILE A 1 303 ? -17.805 -9.886 29.587 1.00 82.56 303 ILE A CA 1
ATOM 2422 C C . ILE A 1 303 ? -18.847 -9.436 30.610 1.00 82.56 303 ILE A C 1
ATOM 2424 O O . ILE A 1 303 ? -19.477 -10.269 31.259 1.00 82.56 303 ILE A O 1
ATOM 2428 N N . LYS A 1 304 ? -19.107 -8.122 30.697 1.00 82.81 304 LYS A N 1
ATOM 2429 C CA . LYS A 1 304 ? -20.118 -7.565 31.615 1.00 82.81 304 LYS A CA 1
ATOM 2430 C C . LYS A 1 304 ? -21.509 -8.169 31.401 1.00 82.81 304 LYS A C 1
ATOM 2432 O O . LYS A 1 304 ? -22.261 -8.327 32.353 1.00 82.81 304 LYS A O 1
ATOM 2437 N N . ARG A 1 305 ? -21.847 -8.516 30.155 1.00 85.50 305 ARG A N 1
ATOM 2438 C CA . ARG A 1 305 ? -23.138 -9.108 29.766 1.00 85.50 305 ARG A CA 1
ATOM 2439 C C . ARG A 1 305 ? -23.113 -10.641 29.676 1.00 85.50 305 ARG A C 1
ATOM 2441 O O . ARG A 1 305 ? -24.087 -11.212 29.197 1.00 85.50 305 ARG A O 1
ATOM 2448 N N . ARG A 1 306 ? -22.016 -11.295 30.087 1.00 83.12 306 ARG A N 1
ATOM 2449 C CA . ARG A 1 306 ? -21.795 -12.756 30.018 1.00 83.12 306 ARG A CA 1
ATOM 2450 C C . ARG A 1 306 ? -22.078 -13.368 28.633 1.00 83.12 306 ARG A C 1
ATOM 2452 O O . ARG A 1 306 ? -22.587 -14.480 28.518 1.00 83.12 306 ARG A O 1
ATOM 2459 N N . LYS A 1 307 ? -21.751 -12.644 27.557 1.00 86.75 307 LYS A N 1
ATOM 2460 C CA . LYS A 1 307 ? -21.972 -13.080 26.166 1.00 86.75 307 LYS A CA 1
ATOM 2461 C C . LYS A 1 307 ? -20.769 -13.850 25.616 1.00 86.75 307 LYS A C 1
ATOM 2463 O O . LYS A 1 307 ? -19.979 -13.300 24.850 1.00 86.75 307 LYS A O 1
ATOM 2468 N N . TRP A 1 308 ? -20.657 -15.129 25.970 1.00 85.62 308 TRP A N 1
ATOM 2469 C CA . TRP A 1 308 ? -19.537 -15.999 25.578 1.00 85.62 308 TRP A CA 1
ATOM 2470 C C . TRP A 1 308 ? -19.311 -16.105 24.064 1.00 85.62 308 TRP A C 1
ATOM 2472 O O . TRP A 1 308 ? -18.173 -16.026 23.613 1.00 85.62 308 TRP A O 1
ATOM 2482 N N . LEU A 1 309 ? -20.377 -16.175 23.261 1.00 85.19 309 LEU A N 1
ATOM 2483 C CA . LEU A 1 309 ? -20.262 -16.224 21.796 1.00 85.19 309 LEU A CA 1
ATOM 2484 C C . LEU A 1 309 ? -19.558 -14.989 21.215 1.00 85.19 309 LEU A C 1
ATOM 2486 O O . LEU A 1 309 ? -18.782 -15.102 20.273 1.00 85.19 309 LEU A O 1
ATOM 2490 N N . SER A 1 310 ? -19.780 -13.807 21.796 1.00 82.44 310 SER A N 1
ATOM 2491 C CA . SER A 1 310 ? -19.107 -12.577 21.361 1.00 82.44 310 SER A CA 1
ATOM 2492 C C . SER A 1 310 ? -17.624 -12.549 21.743 1.00 82.44 310 SER A C 1
ATOM 2494 O O . SER A 1 310 ? -16.844 -11.885 21.064 1.00 82.44 310 SER A O 1
ATOM 2496 N N . LEU A 1 311 ? -17.237 -13.266 22.805 1.00 85.44 311 LEU A N 1
ATOM 2497 C CA . LEU A 1 311 ? -15.838 -13.443 23.199 1.00 85.44 311 LEU A CA 1
ATOM 2498 C C . LEU A 1 311 ? -15.119 -14.381 22.235 1.00 85.44 311 LEU A C 1
ATOM 2500 O O . LEU A 1 311 ? -14.064 -14.020 21.725 1.00 85.44 311 LEU A O 1
ATOM 2504 N N . LEU A 1 312 ? -15.731 -15.529 21.929 1.00 89.12 312 LEU A N 1
ATOM 2505 C CA . LEU A 1 312 ? -15.208 -16.479 20.944 1.00 89.12 312 LEU A CA 1
ATOM 2506 C C . LEU A 1 312 ? -15.048 -15.823 19.572 1.00 89.12 312 LEU A C 1
ATOM 2508 O O . LEU A 1 312 ? -13.988 -15.944 18.971 1.00 89.12 312 LEU A O 1
ATOM 2512 N N . ALA A 1 313 ? -16.047 -15.050 19.136 1.00 88.31 313 ALA A N 1
ATOM 2513 C CA . ALA A 1 313 ? -15.985 -14.277 17.897 1.00 88.31 313 ALA A CA 1
ATOM 2514 C C . ALA A 1 313 ? -14.826 -13.262 17.885 1.00 88.31 313 ALA A C 1
ATOM 2516 O O . ALA A 1 313 ? -14.190 -13.049 16.859 1.00 88.31 313 ALA A O 1
ATOM 2517 N N . GLY A 1 314 ? -14.535 -12.620 19.019 1.00 88.81 314 GLY A N 1
ATOM 2518 C CA . GLY A 1 314 ? -13.385 -11.725 19.122 1.00 88.81 314 GLY A CA 1
ATOM 2519 C C . GLY A 1 314 ? -12.054 -12.472 19.065 1.00 88.81 314 GLY A C 1
ATOM 2520 O O . GLY A 1 314 ? -11.147 -12.049 18.354 1.00 88.81 314 GLY A O 1
ATOM 2521 N N . LEU A 1 315 ? -11.949 -13.591 19.787 1.00 93.31 315 LEU A N 1
ATOM 2522 C CA . LEU A 1 315 ? -10.748 -14.426 19.809 1.00 93.31 315 LEU A CA 1
ATOM 2523 C C . LEU A 1 315 ? -10.437 -14.996 18.425 1.00 93.31 315 LEU A C 1
ATOM 2525 O O . LEU A 1 315 ? -9.285 -14.965 18.005 1.00 93.31 315 LEU A O 1
ATOM 2529 N N . SER A 1 316 ? -11.447 -15.445 17.677 1.00 95.00 316 SER A N 1
ATOM 2530 C CA . SER A 1 316 ? -11.241 -15.961 16.322 1.00 95.00 316 SER A CA 1
ATOM 2531 C C . SER A 1 316 ? -10.674 -14.912 15.367 1.00 95.00 316 SER A C 1
ATOM 2533 O O . SER A 1 316 ? -9.806 -15.251 14.570 1.00 95.00 316 SER A O 1
ATOM 2535 N N . LEU A 1 317 ? -11.072 -13.636 15.470 1.00 95.94 317 LEU A N 1
ATOM 2536 C CA . LEU A 1 317 ? -10.507 -12.572 14.620 1.00 95.94 317 LEU A CA 1
ATOM 2537 C C . LEU A 1 317 ? -9.015 -12.306 14.894 1.00 95.94 317 LEU A C 1
ATOM 2539 O O . LEU A 1 317 ? -8.339 -11.759 14.029 1.00 95.94 317 LEU A O 1
ATOM 2543 N N . VAL A 1 318 ? -8.499 -12.694 16.065 1.00 95.62 318 VAL A N 1
ATOM 2544 C CA . VAL A 1 318 ? -7.069 -12.609 16.415 1.00 95.62 318 VAL A CA 1
ATOM 2545 C C . VAL A 1 318 ? -6.326 -13.899 16.085 1.00 95.62 318 VAL A C 1
ATOM 2547 O O . VAL A 1 318 ? -5.201 -13.851 15.596 1.00 95.62 318 VAL A O 1
ATOM 2550 N N . LEU A 1 319 ? -6.951 -15.054 16.312 1.00 96.56 319 LEU A N 1
ATOM 2551 C CA . LEU A 1 319 ? -6.341 -16.352 16.033 1.00 96.56 319 LEU A CA 1
ATOM 2552 C C . LEU A 1 319 ? -6.158 -16.600 14.534 1.00 96.56 319 LEU A C 1
ATOM 2554 O O . LEU A 1 319 ? -5.155 -17.190 14.152 1.00 96.56 319 LEU A O 1
ATOM 2558 N N . ILE A 1 320 ? -7.078 -16.133 13.683 1.00 97.00 320 ILE A N 1
ATOM 2559 C CA . ILE A 1 320 ? -6.995 -16.353 12.231 1.00 97.00 320 ILE A CA 1
ATOM 2560 C C . ILE A 1 320 ? -5.689 -15.796 11.637 1.00 97.00 320 ILE A C 1
ATOM 2562 O O . ILE A 1 320 ? -4.988 -16.574 10.998 1.00 97.00 320 ILE A O 1
ATOM 2566 N N . PRO A 1 321 ? -5.290 -14.527 11.866 1.00 96.19 321 PRO A N 1
ATOM 2567 C CA . PRO A 1 321 ? -4.004 -14.022 11.378 1.00 96.19 321 PRO A CA 1
ATOM 2568 C C . PRO A 1 321 ? -2.779 -14.786 11.898 1.00 96.19 321 PRO A C 1
ATOM 2570 O O . PRO A 1 321 ? -1.817 -14.971 11.153 1.00 96.19 321 PRO A O 1
ATOM 2573 N N . LEU A 1 322 ? -2.808 -15.258 13.150 1.00 94.94 322 LEU A N 1
ATOM 2574 C CA . LEU A 1 322 ? -1.713 -16.045 13.733 1.00 94.94 322 LEU A CA 1
ATOM 2575 C C . LEU A 1 322 ? -1.597 -17.414 13.057 1.00 94.94 322 LEU A C 1
ATOM 2577 O O . LEU A 1 322 ? -0.518 -17.795 12.613 1.00 94.94 322 LEU A O 1
ATOM 2581 N N . VAL A 1 323 ? -2.723 -18.119 12.925 1.00 95.88 323 VAL A N 1
ATOM 2582 C CA . VAL A 1 323 ? -2.790 -19.415 12.240 1.00 95.88 323 VAL A CA 1
ATOM 2583 C C . VAL A 1 323 ? -2.415 -19.259 10.769 1.00 95.88 323 VAL A C 1
ATOM 2585 O O . VAL A 1 323 ? -1.648 -20.064 10.263 1.00 95.88 323 VAL A O 1
ATOM 2588 N N . ALA A 1 324 ? -2.884 -18.208 10.093 1.00 94.44 324 ALA A N 1
ATOM 2589 C CA . ALA A 1 324 ? -2.511 -17.922 8.711 1.00 94.44 324 ALA A CA 1
ATOM 2590 C C . ALA A 1 324 ? -1.004 -17.682 8.563 1.00 94.44 324 ALA A C 1
ATOM 2592 O O . ALA A 1 324 ? -0.407 -18.211 7.636 1.00 94.44 324 ALA A O 1
ATOM 2593 N N . THR A 1 325 ? -0.382 -16.945 9.489 1.00 91.69 325 THR A N 1
ATOM 2594 C CA . THR A 1 325 ? 1.075 -16.731 9.478 1.00 91.69 325 THR A CA 1
ATOM 2595 C C . THR A 1 325 ? 1.821 -18.059 9.579 1.00 91.69 325 THR A C 1
ATOM 2597 O O . THR A 1 325 ? 2.674 -18.321 8.741 1.00 91.69 325 THR A O 1
ATOM 2600 N N . LEU A 1 326 ? 1.444 -18.920 10.532 1.00 91.56 326 LEU A N 1
ATOM 2601 C CA . LEU A 1 326 ? 2.0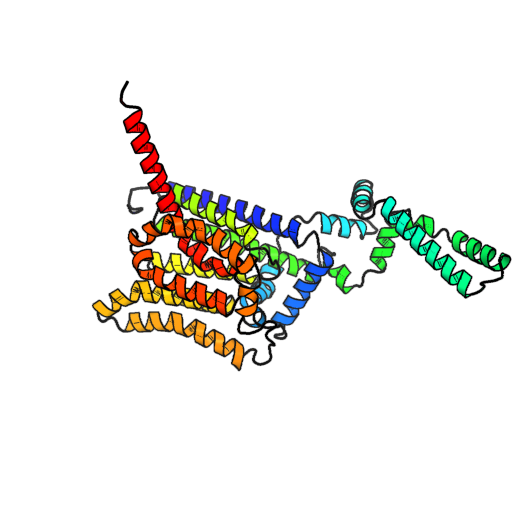59 -20.242 10.706 1.00 91.56 326 LEU A CA 1
ATOM 2602 C C . LEU A 1 326 ? 1.815 -21.164 9.507 1.00 91.56 326 LEU A C 1
ATOM 2604 O O . LEU A 1 326 ? 2.723 -21.853 9.064 1.00 91.56 326 LEU A O 1
ATOM 2608 N N . LEU A 1 327 ? 0.598 -21.182 8.959 1.00 93.12 327 LEU A N 1
ATOM 2609 C CA . LEU A 1 327 ? 0.282 -21.983 7.776 1.00 93.12 327 LEU A CA 1
ATOM 2610 C C . LEU A 1 327 ? 1.098 -21.527 6.566 1.00 93.12 327 LEU A C 1
ATOM 2612 O O . LEU A 1 327 ? 1.595 -22.365 5.821 1.00 93.12 327 LEU A O 1
ATOM 2616 N N . LEU A 1 328 ? 1.246 -20.216 6.367 1.00 90.00 328 LEU A N 1
ATOM 2617 C CA . LEU A 1 328 ? 2.030 -19.678 5.261 1.00 90.00 328 LEU A CA 1
ATOM 2618 C C . LEU A 1 328 ? 3.517 -19.998 5.423 1.00 90.00 328 LEU A C 1
ATOM 2620 O O . LEU A 1 328 ? 4.114 -20.466 4.458 1.00 90.00 328 LEU A O 1
ATOM 2624 N N . SER A 1 329 ? 4.083 -19.806 6.617 1.00 86.81 329 SER A N 1
ATOM 2625 C CA . SER A 1 329 ? 5.517 -19.998 6.848 1.00 86.81 329 SER A CA 1
ATOM 2626 C C . SER A 1 329 ? 5.940 -21.459 6.984 1.00 86.81 329 SER A C 1
ATOM 2628 O O . SER A 1 329 ? 6.999 -21.808 6.492 1.00 86.81 329 SER A O 1
ATOM 2630 N N . GLU A 1 330 ? 5.143 -22.320 7.624 1.00 87.75 330 GLU A N 1
ATOM 2631 C CA . GLU A 1 330 ? 5.553 -23.698 7.956 1.00 87.75 330 GLU A CA 1
ATOM 2632 C C . GLU A 1 330 ? 4.975 -24.761 7.016 1.00 87.75 330 GLU A C 1
ATOM 2634 O O . GLU A 1 330 ? 5.484 -25.878 6.963 1.00 87.75 330 GLU A O 1
ATOM 2639 N N . VAL A 1 331 ? 3.879 -24.461 6.308 1.00 88.56 331 VAL A N 1
ATOM 2640 C CA . VAL A 1 331 ? 3.142 -25.474 5.530 1.00 88.56 331 VAL A CA 1
ATOM 2641 C C . VAL A 1 331 ? 3.115 -25.138 4.048 1.00 88.56 331 VAL A C 1
ATOM 2643 O O . VAL A 1 331 ? 3.503 -25.963 3.227 1.00 88.56 331 VAL A O 1
ATOM 2646 N N . ILE A 1 332 ? 2.640 -23.945 3.691 1.00 86.62 332 ILE A N 1
ATOM 2647 C CA . ILE A 1 332 ? 2.402 -23.577 2.291 1.00 86.62 332 ILE A CA 1
ATOM 2648 C C . ILE A 1 332 ? 3.719 -23.195 1.610 1.00 86.62 332 ILE A C 1
ATOM 2650 O O . ILE A 1 332 ? 3.986 -23.653 0.503 1.00 86.62 332 ILE A O 1
ATOM 2654 N N . TYR A 1 333 ? 4.552 -22.395 2.277 1.00 85.88 333 TYR A N 1
ATOM 2655 C CA . TYR A 1 333 ? 5.797 -21.864 1.721 1.00 85.88 333 TYR A CA 1
ATOM 2656 C C . TYR A 1 333 ? 6.994 -22.141 2.637 1.00 85.88 333 TYR A C 1
ATOM 2658 O O . TYR A 1 333 ? 7.864 -21.296 2.811 1.00 85.88 333 TYR A O 1
ATOM 2666 N N . ALA A 1 334 ? 7.067 -23.355 3.190 1.00 81.88 334 ALA A N 1
ATOM 2667 C CA . ALA A 1 334 ? 8.140 -23.777 4.099 1.00 81.88 334 ALA A CA 1
ATOM 2668 C C . ALA A 1 334 ? 9.561 -23.612 3.528 1.00 81.88 334 ALA A C 1
ATOM 2670 O O . ALA A 1 334 ? 10.524 -23.481 4.278 1.00 81.88 334 ALA A O 1
ATOM 2671 N N . GLY A 1 335 ? 9.698 -23.626 2.199 1.00 80.62 335 GLY A N 1
ATOM 2672 C CA . GLY A 1 335 ? 10.972 -23.435 1.506 1.00 80.62 335 GLY A CA 1
ATOM 2673 C C . GLY A 1 335 ? 11.315 -21.984 1.161 1.00 80.62 335 GLY A C 1
ATOM 2674 O O . GLY A 1 335 ? 12.353 -21.768 0.544 1.00 80.62 335 GLY A O 1
ATOM 2675 N N . SER A 1 336 ? 10.470 -20.995 1.483 1.00 81.75 336 SER A N 1
ATOM 2676 C CA . SER A 1 336 ? 10.755 -19.604 1.115 1.00 81.75 336 SER A CA 1
ATOM 2677 C C . SER A 1 336 ? 11.831 -19.008 2.018 1.00 81.75 336 SER A C 1
ATOM 2679 O O . SER A 1 336 ? 11.638 -18.880 3.229 1.00 81.75 336 SER A O 1
ATOM 2681 N N . GLU A 1 337 ? 12.949 -18.598 1.425 1.00 80.75 337 GLU A N 1
ATOM 2682 C CA . GLU A 1 337 ? 14.014 -17.913 2.150 1.00 80.75 337 GLU A CA 1
ATOM 2683 C C . GLU A 1 337 ? 13.576 -16.495 2.532 1.00 80.75 337 GLU A C 1
ATOM 2685 O O . GLU A 1 337 ? 13.021 -15.744 1.721 1.00 80.75 337 GLU A O 1
ATOM 2690 N N . TYR A 1 338 ? 13.817 -16.121 3.788 1.00 77.12 338 TYR A N 1
ATOM 2691 C CA . TYR A 1 338 ? 13.579 -14.765 4.265 1.00 77.12 338 TYR A CA 1
ATOM 2692 C C . TYR A 1 338 ? 14.788 -13.907 3.892 1.00 77.12 338 TYR A C 1
ATOM 2694 O O . TYR A 1 338 ? 15.894 -14.161 4.360 1.00 77.12 338 TYR A O 1
ATOM 2702 N N . TYR A 1 339 ? 14.595 -12.879 3.062 1.00 73.50 339 TYR A N 1
ATOM 2703 C CA . TYR A 1 339 ? 15.715 -12.055 2.577 1.00 73.50 339 TYR A CA 1
ATOM 2704 C C . TYR A 1 339 ? 16.241 -11.049 3.623 1.00 73.50 339 TYR A C 1
ATOM 2706 O O . TYR A 1 339 ? 17.122 -10.244 3.325 1.00 73.50 339 TYR A O 1
ATOM 2714 N N . LEU A 1 340 ? 15.686 -11.066 4.841 1.00 74.88 340 LEU A N 1
ATOM 2715 C CA . LEU A 1 340 ? 16.023 -10.188 5.963 1.00 74.88 340 LEU A CA 1
ATOM 2716 C C . LEU A 1 340 ? 16.252 -10.999 7.239 1.00 74.88 340 LEU A C 1
ATOM 2718 O O . LEU A 1 340 ? 15.619 -12.030 7.453 1.00 74.88 340 LEU A O 1
ATOM 2722 N N . ASP A 1 341 ? 17.062 -10.472 8.153 1.00 78.25 341 ASP A N 1
ATOM 2723 C CA . ASP A 1 341 ? 17.129 -11.021 9.506 1.00 78.25 341 ASP A CA 1
ATOM 2724 C C . ASP A 1 341 ? 15.766 -10.940 10.202 1.00 78.25 341 ASP A C 1
ATOM 2726 O O . ASP A 1 341 ? 15.026 -9.960 10.067 1.00 78.25 341 ASP A O 1
ATOM 2730 N N . PHE A 1 342 ? 15.432 -11.950 11.003 1.00 77.75 342 PHE A N 1
ATOM 2731 C CA . PHE A 1 342 ? 14.170 -11.953 11.741 1.00 77.75 342 PHE A CA 1
ATOM 2732 C C . PHE A 1 342 ? 14.083 -10.784 12.738 1.00 77.75 342 PHE A C 1
ATOM 2734 O O . PHE A 1 342 ? 13.029 -10.171 12.892 1.00 77.75 342 PHE A O 1
ATOM 2741 N N . ILE A 1 343 ? 15.200 -10.442 13.388 1.00 86.88 343 ILE A N 1
ATOM 2742 C CA . ILE A 1 343 ? 15.305 -9.313 14.319 1.00 86.88 343 ILE A CA 1
ATOM 2743 C C . ILE A 1 343 ? 16.020 -8.161 13.609 1.00 86.88 343 ILE A C 1
ATOM 2745 O O . ILE A 1 343 ? 17.182 -8.272 13.244 1.00 86.88 343 ILE A O 1
ATOM 2749 N N . GLN A 1 344 ? 15.333 -7.030 13.459 1.00 88.81 344 GLN A N 1
ATOM 2750 C CA . GLN A 1 344 ? 15.815 -5.827 12.767 1.00 88.81 344 GLN A CA 1
ATOM 2751 C C . GLN A 1 344 ? 16.313 -4.736 13.732 1.00 88.81 344 GLN A C 1
ATOM 2753 O O . GLN A 1 344 ? 16.561 -3.601 13.324 1.00 88.81 344 GLN A O 1
ATOM 2758 N N . LEU A 1 345 ? 16.462 -5.057 15.022 1.00 87.69 345 LEU A N 1
ATOM 2759 C CA . LEU A 1 345 ? 16.810 -4.087 16.062 1.00 87.69 345 LEU A CA 1
ATOM 2760 C C . LEU A 1 345 ? 18.137 -3.366 15.777 1.00 87.69 345 LEU A C 1
ATOM 2762 O O . LEU A 1 345 ? 18.193 -2.144 15.876 1.00 87.69 345 LEU A O 1
ATOM 2766 N N . GLU A 1 346 ? 19.183 -4.103 15.403 1.00 88.62 346 GLU A N 1
ATOM 2767 C CA . GLU A 1 346 ? 20.500 -3.527 15.108 1.00 88.62 346 GLU A CA 1
ATOM 2768 C C . GLU A 1 346 ? 20.441 -2.562 13.918 1.00 88.62 346 GLU A C 1
ATOM 2770 O O . GLU A 1 346 ? 20.935 -1.436 14.001 1.00 88.62 346 GLU A O 1
ATOM 2775 N N . TYR A 1 347 ? 19.753 -2.959 12.844 1.00 88.06 347 TYR A N 1
ATOM 2776 C CA . TYR A 1 347 ? 19.513 -2.091 11.695 1.00 88.06 347 TYR A CA 1
ATOM 2777 C C . TYR A 1 347 ? 18.784 -0.807 12.112 1.00 88.06 347 TYR A C 1
ATOM 2779 O O . TYR A 1 347 ? 19.221 0.294 11.782 1.00 88.06 347 TYR A O 1
ATOM 2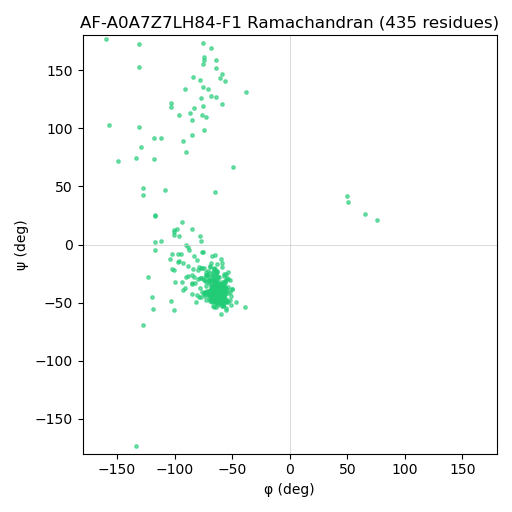787 N N . ASN A 1 348 ? 17.699 -0.925 12.881 1.00 91.19 348 ASN A N 1
ATOM 2788 C CA . ASN A 1 348 ? 16.879 0.223 13.271 1.00 91.19 348 ASN A CA 1
ATOM 2789 C C . ASN A 1 348 ? 17.597 1.176 14.237 1.00 91.19 348 ASN A C 1
ATOM 2791 O O . ASN A 1 348 ? 17.396 2.386 14.158 1.00 91.19 348 ASN A O 1
ATOM 2795 N N . LEU A 1 349 ? 18.464 0.663 15.114 1.00 90.44 349 LEU A N 1
ATOM 2796 C CA . LEU A 1 349 ? 19.290 1.497 15.991 1.00 90.44 349 LEU A CA 1
ATOM 2797 C C . LEU A 1 349 ? 20.311 2.326 15.200 1.00 90.44 349 LEU A C 1
ATOM 2799 O O . LEU A 1 349 ? 20.536 3.485 15.541 1.00 90.44 349 LEU A O 1
ATOM 2803 N N . ASN A 1 350 ? 20.880 1.757 14.136 1.00 91.69 350 ASN A N 1
ATOM 2804 C CA . ASN A 1 350 ? 21.953 2.383 13.361 1.00 91.69 350 ASN A CA 1
ATOM 2805 C C . ASN A 1 350 ? 21.462 3.199 12.152 1.00 91.69 350 ASN A C 1
ATOM 2807 O O . ASN A 1 350 ? 22.220 4.004 11.613 1.00 91.69 350 ASN A O 1
ATOM 2811 N N . HIS A 1 351 ? 20.213 3.020 11.709 1.00 90.25 351 HIS A N 1
ATOM 2812 C CA . HIS A 1 351 ? 19.677 3.684 10.521 1.00 90.25 351 HIS A CA 1
ATOM 2813 C C . HIS A 1 351 ? 18.893 4.967 10.880 1.00 90.25 351 HIS A C 1
ATOM 2815 O O . HIS A 1 351 ? 17.780 4.876 11.405 1.00 90.25 351 HIS A O 1
ATOM 2821 N N . PRO A 1 352 ? 19.374 6.183 10.534 1.00 90.75 352 PRO A N 1
ATOM 2822 C CA . PRO A 1 352 ? 18.754 7.443 10.973 1.00 90.75 352 PRO A CA 1
ATOM 2823 C C . PRO A 1 352 ? 17.273 7.583 10.595 1.00 90.75 352 PRO A C 1
ATOM 2825 O O . PRO A 1 352 ? 16.453 8.057 11.384 1.00 90.75 352 PRO A O 1
ATOM 2828 N N . TRP A 1 353 ? 16.891 7.115 9.404 1.00 90.12 353 TRP A N 1
ATOM 2829 C CA . TRP A 1 353 ? 15.507 7.208 8.932 1.00 90.12 353 TRP A CA 1
ATOM 2830 C C . TRP A 1 353 ? 14.529 6.304 9.692 1.00 90.12 353 TRP A C 1
ATOM 2832 O O . TRP A 1 353 ? 13.332 6.582 9.678 1.00 90.12 353 TRP A O 1
ATOM 2842 N N . ALA A 1 354 ? 15.019 5.276 10.400 1.00 88.62 354 ALA A N 1
ATOM 2843 C CA . ALA A 1 354 ? 14.184 4.458 11.281 1.00 88.62 354 ALA A CA 1
ATOM 2844 C C . ALA A 1 354 ? 13.690 5.244 12.509 1.00 88.62 354 ALA A C 1
ATOM 2846 O O . ALA A 1 354 ? 12.721 4.836 13.141 1.00 88.62 354 ALA A O 1
ATOM 2847 N N . TRP A 1 355 ? 14.303 6.396 12.802 1.00 88.50 355 TRP A N 1
ATOM 2848 C CA . TRP A 1 355 ? 13.876 7.328 13.844 1.00 88.50 355 TRP A CA 1
ATOM 2849 C C . TRP A 1 355 ? 13.154 8.541 13.269 1.00 88.50 355 TRP A C 1
ATOM 2851 O O . TRP A 1 355 ? 12.062 8.885 13.721 1.00 88.50 355 TRP A O 1
ATOM 2861 N N . ILE A 1 356 ? 13.741 9.173 12.246 1.00 89.50 356 ILE A N 1
ATOM 2862 C CA . ILE A 1 356 ? 13.230 10.423 11.668 1.00 89.50 356 ILE A CA 1
ATOM 2863 C C . ILE A 1 356 ? 11.808 10.238 11.135 1.00 89.50 356 ILE A C 1
ATOM 2865 O O . ILE A 1 356 ? 10.928 11.040 11.451 1.00 89.50 356 ILE A O 1
ATOM 2869 N N . TYR A 1 357 ? 11.555 9.181 10.359 1.00 87.81 357 TYR A N 1
ATOM 2870 C CA . TYR A 1 357 ? 10.237 8.995 9.767 1.00 87.81 357 TYR A CA 1
ATOM 2871 C C . TYR A 1 357 ? 9.154 8.716 10.813 1.00 87.81 357 TYR A C 1
ATOM 2873 O O . TYR A 1 357 ? 8.187 9.479 10.837 1.00 87.81 357 TYR A O 1
ATOM 2881 N N . PRO A 1 358 ? 9.280 7.737 11.733 1.00 88.06 358 PRO A N 1
ATOM 2882 C CA . PRO A 1 358 ? 8.280 7.578 12.784 1.00 88.06 358 PRO A CA 1
ATOM 2883 C C . PRO A 1 358 ? 8.042 8.855 13.591 1.00 88.06 358 PRO A C 1
ATOM 2885 O O . PRO A 1 358 ? 6.890 9.173 13.869 1.00 88.06 358 PRO A O 1
ATOM 2888 N N . LEU A 1 359 ? 9.088 9.626 13.909 1.00 88.19 359 LEU A N 1
ATOM 2889 C CA . LEU A 1 359 ? 8.934 10.899 14.617 1.00 88.19 359 LEU A CA 1
ATOM 2890 C C . LEU A 1 359 ? 8.088 11.900 13.823 1.00 88.19 359 LEU A C 1
ATOM 2892 O O . LEU A 1 359 ? 7.128 12.434 14.369 1.00 88.19 359 LEU A O 1
ATOM 2896 N N . ILE A 1 360 ? 8.384 12.119 12.539 1.00 87.00 360 ILE A N 1
ATOM 2897 C CA . ILE A 1 360 ? 7.627 13.051 11.685 1.00 87.00 360 ILE A CA 1
ATOM 2898 C C . ILE A 1 360 ? 6.168 12.598 11.541 1.00 87.00 360 ILE A C 1
ATOM 2900 O O . ILE A 1 360 ? 5.243 13.386 11.740 1.00 87.00 360 ILE A O 1
ATOM 2904 N N . PHE A 1 361 ? 5.954 11.320 11.224 1.00 85.75 361 PHE A N 1
ATOM 2905 C CA . PHE A 1 361 ? 4.625 10.777 10.939 1.00 85.75 361 PHE A CA 1
ATOM 2906 C C . PHE A 1 361 ? 3.754 10.626 12.190 1.00 85.75 361 PHE A C 1
ATOM 2908 O O . PHE A 1 361 ? 2.529 10.696 12.090 1.00 85.75 361 PHE A O 1
ATOM 2915 N N . LEU A 1 362 ? 4.358 10.463 13.369 1.00 86.25 362 LEU A N 1
ATOM 2916 C CA . LEU A 1 362 ? 3.636 10.365 14.637 1.00 86.25 362 LEU A CA 1
ATOM 2917 C C . LEU A 1 362 ? 3.558 11.691 15.394 1.00 86.25 362 LEU A C 1
ATOM 2919 O O . LEU A 1 362 ? 2.701 11.804 16.265 1.00 86.25 362 LEU A O 1
ATOM 2923 N N . ALA A 1 363 ? 4.357 12.709 15.058 1.00 87.06 363 ALA A N 1
ATOM 2924 C CA . ALA A 1 363 ? 4.318 14.010 15.732 1.00 87.06 363 ALA A CA 1
ATOM 2925 C C . ALA A 1 363 ? 2.915 14.634 15.712 1.00 87.06 363 ALA A C 1
ATOM 2927 O O . ALA A 1 363 ? 2.408 15.050 16.755 1.00 87.06 363 ALA A O 1
ATOM 2928 N N . ILE A 1 364 ? 2.257 14.644 14.546 1.00 84.12 364 ILE A N 1
ATOM 2929 C CA . ILE A 1 364 ? 0.895 15.180 14.406 1.00 84.12 364 ILE A CA 1
ATOM 2930 C C . ILE A 1 364 ? -0.106 14.344 15.233 1.00 84.12 364 ILE A C 1
ATOM 2932 O O . ILE A 1 364 ? -0.780 14.914 16.094 1.00 84.12 364 ILE A O 1
ATOM 2936 N N . PRO A 1 365 ? -0.191 13.005 15.071 1.00 87.56 365 PRO A N 1
ATOM 2937 C CA . PRO A 1 365 ? -0.985 12.148 15.953 1.00 87.56 365 PRO A CA 1
ATOM 2938 C C . PRO A 1 365 ? -0.728 12.346 17.455 1.00 87.56 365 PRO A C 1
ATOM 2940 O O . PRO A 1 365 ? -1.669 12.284 18.245 1.00 87.56 365 PRO A O 1
ATOM 2943 N N . LEU A 1 366 ? 0.520 12.578 17.866 1.00 88.56 366 LEU A N 1
ATOM 2944 C CA . LEU A 1 366 ? 0.896 12.774 19.267 1.00 88.56 366 LEU A CA 1
ATOM 2945 C C . LEU A 1 366 ? 0.422 14.126 19.809 1.00 88.56 366 LEU A C 1
ATOM 2947 O O . LEU A 1 366 ? -0.090 14.173 20.930 1.00 88.56 366 LEU A O 1
ATOM 2951 N N . ALA A 1 367 ? 0.513 15.197 19.015 1.00 88.31 367 ALA A N 1
ATOM 2952 C CA . ALA A 1 367 ? 0.028 16.526 19.394 1.00 88.31 367 ALA A CA 1
ATOM 2953 C C . ALA A 1 367 ? -1.478 16.526 19.716 1.00 88.31 367 ALA A C 1
ATOM 2955 O O . ALA A 1 367 ? -1.922 17.206 20.638 1.00 88.31 367 ALA A O 1
ATOM 2956 N N . PHE A 1 368 ? -2.255 15.694 19.016 1.00 89.50 368 PHE A N 1
ATOM 2957 C CA . PHE A 1 368 ? -3.694 15.527 19.247 1.00 89.50 368 PHE A CA 1
ATOM 2958 C C . PHE A 1 368 ? -4.046 14.312 20.121 1.00 89.50 368 PHE A C 1
ATOM 2960 O O . PHE A 1 368 ? -5.218 13.951 20.239 1.00 89.50 368 PHE A O 1
ATOM 2967 N N . SER A 1 369 ? -3.068 13.702 20.799 1.00 87.00 369 SER A N 1
ATOM 2968 C CA . SER A 1 369 ? -3.306 12.583 21.721 1.00 87.00 369 SER A CA 1
ATOM 2969 C C . SER A 1 369 ? -4.288 12.875 22.870 1.00 87.00 369 SER A C 1
ATOM 2971 O O . SER A 1 369 ? -4.970 11.932 23.281 1.00 87.00 369 SER A O 1
ATOM 2973 N N . PRO A 1 370 ? -4.488 14.121 23.365 1.00 87.56 370 PRO A N 1
ATOM 2974 C CA . PRO A 1 370 ? -5.555 14.394 24.331 1.00 87.56 370 PRO A CA 1
ATOM 2975 C C . PRO A 1 370 ? -6.954 14.000 23.823 1.00 87.56 370 PRO A C 1
ATOM 2977 O O . PRO A 1 370 ? -7.767 13.506 24.606 1.00 87.56 370 PRO A O 1
ATOM 2980 N N . MET A 1 371 ? -7.209 14.092 22.508 1.00 89.31 371 MET A N 1
ATOM 2981 C CA . MET A 1 371 ? -8.492 13.699 21.900 1.00 89.31 371 MET A CA 1
ATOM 2982 C C . MET A 1 371 ? -8.801 12.210 22.045 1.00 89.31 371 MET A C 1
ATOM 2984 O O . MET A 1 371 ? -9.971 11.818 22.065 1.00 89.31 371 MET A O 1
ATOM 2988 N N . ILE A 1 372 ? -7.776 11.370 22.223 1.00 89.06 372 ILE A N 1
ATOM 2989 C CA . ILE A 1 372 ? -7.942 9.933 22.472 1.00 89.06 372 ILE A CA 1
ATOM 2990 C C . ILE A 1 372 ? -8.777 9.703 23.736 1.00 89.06 372 ILE A C 1
ATOM 2992 O O . ILE A 1 372 ? -9.578 8.771 23.782 1.00 89.06 372 ILE A O 1
ATOM 2996 N N . ARG A 1 373 ? -8.632 10.557 24.757 1.00 87.75 373 ARG A N 1
ATOM 2997 C CA . ARG A 1 373 ? -9.388 10.440 26.014 1.00 87.75 373 ARG A CA 1
ATOM 2998 C C . ARG A 1 373 ? -10.840 10.898 25.870 1.00 87.75 373 ARG A C 1
ATOM 3000 O O . ARG A 1 373 ? -11.704 10.372 26.573 1.00 87.75 373 ARG A O 1
ATOM 3007 N N . ASN A 1 374 ? -11.100 11.827 24.951 1.00 88.69 374 ASN A N 1
ATOM 3008 C CA . ASN A 1 374 ? -12.411 12.448 24.750 1.00 88.69 374 ASN A CA 1
ATOM 3009 C C . ASN A 1 374 ? -13.367 11.554 23.944 1.00 88.69 374 ASN A C 1
ATOM 3011 O O . ASN A 1 374 ? -14.579 11.588 24.153 1.00 88.69 374 ASN A O 1
ATOM 3015 N N . ILE A 1 375 ? -12.838 10.715 23.051 1.00 90.50 375 ILE A N 1
ATOM 3016 C CA . ILE A 1 375 ? -13.641 9.878 22.152 1.00 90.50 375 ILE A CA 1
ATOM 3017 C C . ILE A 1 375 ? -13.674 8.425 22.655 1.00 90.50 375 ILE A C 1
ATOM 3019 O O . ILE A 1 375 ? -12.642 7.765 22.765 1.00 90.50 375 ILE A O 1
ATOM 3023 N N . ASP A 1 376 ? -14.876 7.886 22.910 1.00 91.94 376 ASP A N 1
ATOM 3024 C CA . ASP A 1 376 ? -15.062 6.570 23.554 1.00 91.94 376 ASP A CA 1
ATOM 3025 C C . ASP A 1 376 ? -14.383 5.401 22.823 1.00 91.94 376 ASP A C 1
ATOM 3027 O O . ASP A 1 376 ? -13.832 4.515 23.477 1.00 91.94 376 ASP A O 1
ATOM 3031 N N . PHE A 1 377 ? -14.408 5.400 21.485 1.00 94.94 377 PHE A N 1
ATOM 3032 C CA . PHE A 1 377 ? -13.721 4.390 20.678 1.00 94.94 377 PHE A CA 1
ATOM 3033 C C . PHE A 1 377 ? -12.216 4.400 20.968 1.00 94.94 377 PHE A C 1
ATOM 3035 O O . PHE A 1 377 ? -11.690 3.420 21.494 1.00 94.94 377 PHE A O 1
ATOM 3042 N N . PHE A 1 378 ? -11.557 5.539 20.736 1.00 95.38 378 PHE A N 1
ATOM 3043 C CA . PHE A 1 378 ? -10.113 5.692 20.904 1.00 95.38 378 PHE A CA 1
ATOM 3044 C C . PHE A 1 378 ? -9.663 5.437 22.343 1.00 95.38 378 PHE A C 1
ATOM 3046 O O . PHE A 1 378 ? -8.674 4.735 22.554 1.00 95.38 378 PHE A O 1
ATOM 3053 N N . ARG A 1 379 ? -10.435 5.894 23.334 1.00 93.94 379 ARG A N 1
ATOM 3054 C CA . ARG A 1 379 ? -10.175 5.644 24.758 1.00 93.94 379 ARG A CA 1
ATOM 3055 C C . ARG A 1 379 ? -10.097 4.155 25.097 1.00 93.94 379 ARG A C 1
ATOM 3057 O O . ARG A 1 379 ? -9.327 3.775 25.975 1.00 93.94 379 ARG A O 1
ATOM 3064 N N . LYS A 1 380 ? -10.895 3.317 24.432 1.00 94.19 380 LYS A N 1
ATOM 3065 C CA . LYS A 1 380 ? -10.917 1.864 24.660 1.00 94.19 380 LYS A CA 1
ATOM 3066 C C . LYS A 1 380 ? -9.853 1.130 23.860 1.00 94.19 380 LYS A C 1
ATOM 3068 O O . LYS A 1 380 ? -9.352 0.115 24.328 1.00 94.19 380 LYS A O 1
ATOM 3073 N N . THR A 1 381 ? -9.526 1.615 22.665 1.00 95.94 381 THR A N 1
ATOM 3074 C CA . THR A 1 381 ? -8.705 0.854 21.721 1.00 95.94 381 THR A CA 1
ATOM 3075 C C . THR A 1 381 ? -7.241 1.275 21.686 1.00 95.94 381 THR A C 1
ATOM 3077 O O . THR A 1 381 ? -6.425 0.445 21.328 1.00 95.94 381 THR A O 1
ATOM 3080 N N . TRP A 1 382 ? -6.848 2.484 22.102 1.00 93.88 382 TRP A N 1
ATOM 3081 C CA . TRP A 1 382 ? -5.482 3.011 21.882 1.00 93.88 382 TRP A CA 1
ATOM 3082 C C . TRP A 1 382 ? -4.319 2.122 22.363 1.00 93.88 382 TRP A C 1
ATOM 3084 O O . TRP A 1 382 ? -3.222 2.228 21.821 1.00 93.88 382 TRP A O 1
ATOM 3094 N N . LEU A 1 383 ? -4.552 1.227 23.329 1.00 93.81 383 LEU A N 1
ATOM 3095 C CA . LEU A 1 383 ? -3.553 0.294 23.862 1.00 93.81 383 LEU A CA 1
ATOM 3096 C C . LEU A 1 383 ? -2.949 -0.654 22.812 1.00 93.81 383 LEU A C 1
ATOM 3098 O O . LEU A 1 383 ? -1.908 -1.244 23.081 1.00 93.81 383 LEU A O 1
ATOM 3102 N N . TRP A 1 384 ? -3.552 -0.799 21.626 1.00 95.12 384 TRP A N 1
ATOM 3103 C CA . TRP A 1 384 ? -2.955 -1.575 20.531 1.00 95.12 384 TRP A CA 1
ATOM 3104 C C . TRP A 1 384 ? -1.760 -0.864 19.864 1.00 95.12 384 TRP A C 1
ATOM 3106 O O . TRP A 1 384 ? -0.912 -1.532 19.277 1.00 95.12 384 TRP A O 1
ATOM 3116 N N . VAL A 1 385 ? -1.666 0.471 19.957 1.00 94.06 385 VAL A N 1
ATOM 3117 C CA . VAL A 1 385 ? -0.650 1.265 19.241 1.00 94.06 385 VAL A CA 1
ATOM 3118 C C . VAL A 1 385 ? 0.770 1.024 19.780 1.00 94.06 385 VAL A C 1
ATOM 3120 O O . VAL A 1 385 ? 1.647 0.738 18.968 1.00 94.06 385 VAL A O 1
ATOM 3123 N N . PRO A 1 386 ? 1.049 1.067 21.102 1.00 93.06 386 PRO A N 1
ATOM 3124 C CA . PRO A 1 386 ? 2.392 0.775 21.609 1.00 93.06 386 PRO A CA 1
ATOM 3125 C C . PRO A 1 386 ? 2.949 -0.605 21.208 1.00 93.06 386 PRO A C 1
ATOM 3127 O O . PRO A 1 386 ? 4.058 -0.637 20.675 1.00 93.06 386 PRO A O 1
ATOM 3130 N N . PRO A 1 387 ? 2.230 -1.740 21.375 1.00 93.88 387 PRO A N 1
ATOM 3131 C CA . PRO A 1 387 ? 2.754 -3.035 20.948 1.00 93.88 387 PRO A CA 1
ATOM 3132 C C . PRO A 1 387 ? 2.920 -3.121 19.426 1.00 93.88 387 PRO A C 1
ATOM 3134 O O . PRO A 1 387 ? 3.875 -3.738 18.969 1.00 93.88 387 PRO A O 1
ATOM 3137 N N . PHE A 1 388 ? 2.066 -2.460 18.634 1.00 93.62 388 PHE A N 1
ATOM 3138 C CA . PHE A 1 388 ? 2.267 -2.354 17.186 1.00 93.62 388 PHE A CA 1
ATOM 3139 C C . PHE A 1 388 ? 3.589 -1.666 16.836 1.00 93.62 388 PHE A C 1
ATOM 3141 O O . PHE A 1 388 ? 4.346 -2.164 16.003 1.00 93.62 388 PHE A O 1
ATOM 3148 N N . MET A 1 389 ? 3.883 -0.539 17.488 1.00 91.31 389 MET A N 1
ATOM 3149 C CA . MET A 1 389 ? 5.121 0.208 17.267 1.00 91.31 389 MET A CA 1
ATOM 3150 C C . MET A 1 389 ? 6.352 -0.600 17.680 1.00 91.31 389 MET A C 1
ATOM 3152 O O . MET A 1 389 ? 7.316 -0.662 16.923 1.00 91.31 389 MET A O 1
ATOM 3156 N N . VAL A 1 390 ? 6.301 -1.269 18.836 1.00 91.38 390 VAL A N 1
ATOM 3157 C CA . VAL A 1 390 ? 7.393 -2.131 19.315 1.00 91.38 390 VAL A CA 1
ATOM 3158 C C . VAL A 1 390 ? 7.636 -3.291 18.350 1.00 91.38 390 VAL A C 1
ATOM 3160 O O . VAL A 1 390 ? 8.775 -3.523 17.963 1.00 91.38 390 VAL A O 1
ATOM 3163 N N . MET A 1 391 ? 6.583 -3.977 17.897 1.00 90.12 391 MET A N 1
ATOM 3164 C CA . MET A 1 391 ? 6.714 -5.077 16.935 1.00 90.12 391 MET A CA 1
ATOM 3165 C C . MET A 1 391 ? 7.341 -4.614 15.616 1.00 90.12 391 MET A C 1
ATOM 3167 O O . MET A 1 391 ? 8.251 -5.268 15.114 1.00 90.12 391 MET A O 1
ATOM 3171 N N . ASN A 1 392 ? 6.910 -3.468 15.079 1.00 89.50 392 ASN A N 1
ATOM 3172 C CA . ASN A 1 392 ? 7.499 -2.923 13.854 1.00 89.50 392 ASN A CA 1
ATOM 3173 C C . ASN A 1 392 ? 8.958 -2.494 14.045 1.00 89.50 392 ASN A C 1
ATOM 3175 O O . ASN A 1 392 ? 9.738 -2.596 13.108 1.00 89.50 392 ASN A O 1
ATOM 3179 N N . TYR A 1 393 ? 9.340 -2.039 15.238 1.00 88.75 393 TYR A N 1
ATOM 3180 C CA . TYR A 1 393 ? 10.721 -1.669 15.541 1.00 88.75 393 TYR A CA 1
ATOM 3181 C C . TYR A 1 393 ? 11.631 -2.886 15.791 1.00 88.75 393 TYR A C 1
ATOM 3183 O O . TYR A 1 393 ? 12.829 -2.828 15.532 1.00 88.75 393 TYR A O 1
ATOM 3191 N N . LEU A 1 394 ? 11.085 -3.997 16.289 1.00 89.62 394 LEU A N 1
ATOM 3192 C CA . LEU A 1 394 ? 11.854 -5.216 16.555 1.00 89.62 394 LEU A CA 1
ATOM 3193 C C . LEU A 1 394 ? 12.005 -6.108 15.321 1.00 89.62 394 LEU A C 1
ATOM 3195 O O . LEU A 1 394 ? 13.090 -6.632 15.090 1.00 89.62 394 LEU A O 1
ATOM 3199 N N . PHE A 1 395 ? 10.933 -6.285 14.548 1.00 86.44 395 PHE A N 1
ATOM 3200 C CA . PHE A 1 395 ? 10.845 -7.310 13.497 1.00 86.44 395 PHE A CA 1
ATOM 3201 C C . PHE A 1 395 ? 10.677 -6.733 12.087 1.00 86.44 395 PHE A C 1
ATOM 3203 O O . PHE A 1 395 ? 10.654 -7.475 11.109 1.00 86.44 395 PHE A O 1
ATOM 3210 N N . ALA A 1 396 ? 10.532 -5.414 11.960 1.00 85.69 396 ALA A N 1
ATOM 3211 C CA . ALA A 1 396 ? 10.390 -4.745 10.674 1.00 85.69 396 ALA A CA 1
ATOM 3212 C C . ALA A 1 396 ? 11.298 -3.508 10.599 1.00 85.69 396 ALA A C 1
ATOM 3214 O O . ALA A 1 396 ? 12.139 -3.287 11.468 1.00 85.69 396 ALA A O 1
ATOM 3215 N N . ARG A 1 397 ? 11.168 -2.713 9.533 1.00 86.88 397 ARG A N 1
ATOM 3216 C CA . ARG A 1 397 ? 12.011 -1.538 9.274 1.00 86.88 397 ARG A CA 1
ATOM 3217 C C . ARG A 1 397 ? 11.160 -0.272 9.255 1.00 86.88 397 ARG A C 1
ATOM 3219 O O . ARG A 1 397 ? 10.683 0.092 8.187 1.00 86.88 397 ARG A O 1
ATOM 3226 N N . PRO A 1 398 ? 10.972 0.444 10.378 1.00 84.94 398 PRO A N 1
ATOM 3227 C CA . PRO A 1 398 ? 10.136 1.650 10.448 1.00 84.94 398 PRO A CA 1
ATOM 3228 C C . PRO A 1 398 ? 10.573 2.794 9.523 1.00 84.94 398 PRO A C 1
ATOM 3230 O O . PRO A 1 398 ? 9.807 3.734 9.315 1.00 84.94 398 PRO A O 1
ATOM 3233 N N . ALA A 1 399 ? 11.780 2.708 8.949 1.00 85.12 399 ALA A N 1
ATOM 3234 C CA . ALA A 1 399 ? 12.206 3.546 7.831 1.00 85.12 399 ALA A CA 1
ATOM 3235 C C . ALA A 1 399 ? 11.267 3.417 6.609 1.00 85.12 399 ALA A C 1
ATOM 3237 O O . ALA A 1 399 ? 11.139 4.343 5.818 1.00 85.12 399 ALA A O 1
ATOM 3238 N N . GLU A 1 400 ? 10.564 2.297 6.469 1.00 85.38 400 GLU A N 1
ATOM 3239 C CA . GLU A 1 400 ? 9.483 2.123 5.511 1.00 85.38 400 GLU A CA 1
ATOM 3240 C C . GLU A 1 400 ? 8.168 2.652 6.101 1.00 85.38 400 GLU A C 1
ATOM 3242 O O . GLU A 1 400 ? 7.430 1.937 6.783 1.00 85.38 400 GLU A O 1
ATOM 3247 N N . VAL A 1 401 ? 7.835 3.912 5.805 1.00 85.31 401 VAL A N 1
ATOM 3248 C CA . VAL A 1 401 ? 6.657 4.619 6.355 1.00 85.31 401 VAL A CA 1
ATOM 3249 C C . VAL A 1 401 ? 5.348 3.837 6.179 1.00 85.31 401 VAL A C 1
ATOM 3251 O O . VAL A 1 401 ? 4.453 3.913 7.022 1.00 85.31 401 VAL A O 1
ATOM 3254 N N . ARG A 1 402 ? 5.235 3.027 5.119 1.00 85.69 402 ARG A N 1
ATOM 3255 C CA . ARG A 1 402 ? 4.088 2.133 4.876 1.00 85.69 402 ARG A CA 1
ATOM 3256 C C . ARG A 1 402 ? 3.754 1.203 6.036 1.00 85.69 402 ARG A C 1
ATOM 3258 O O . ARG A 1 402 ? 2.590 0.861 6.223 1.00 85.69 402 ARG A O 1
ATOM 3265 N N . LEU A 1 403 ? 4.744 0.814 6.834 1.00 88.06 403 LEU A N 1
ATOM 3266 C CA . LEU A 1 403 ? 4.540 -0.027 8.008 1.00 88.06 403 LEU A CA 1
ATOM 3267 C C . LEU A 1 403 ? 3.737 0.690 9.095 1.00 88.06 403 LEU A C 1
ATOM 3269 O O . LEU A 1 403 ? 3.066 0.044 9.888 1.00 88.06 403 LEU A O 1
ATOM 3273 N N . LEU A 1 404 ? 3.737 2.023 9.097 1.00 89.31 404 LEU A N 1
ATOM 3274 C CA . LEU A 1 404 ? 2.991 2.849 10.044 1.00 89.31 404 LEU A CA 1
ATOM 3275 C C . LEU A 1 404 ? 1.555 3.139 9.584 1.00 89.31 404 LEU A C 1
ATOM 3277 O O . LEU A 1 404 ? 0.786 3.735 10.340 1.00 89.31 404 LEU A O 1
ATOM 3281 N N . LEU A 1 405 ? 1.161 2.712 8.376 1.00 90.94 405 LEU A N 1
ATOM 3282 C CA . LEU A 1 405 ? -0.160 2.993 7.804 1.00 90.94 405 LEU A CA 1
ATOM 3283 C C . LEU A 1 405 ? -1.336 2.649 8.726 1.00 90.94 405 LEU A C 1
ATOM 3285 O O . LEU A 1 405 ? -2.227 3.491 8.836 1.00 90.94 405 LEU A O 1
ATOM 3289 N N . PRO A 1 406 ? -1.377 1.491 9.417 1.00 93.44 406 PRO A N 1
ATOM 3290 C CA . PRO A 1 406 ? -2.465 1.198 10.348 1.00 93.44 406 PRO A CA 1
ATOM 3291 C C . PRO A 1 406 ? -2.629 2.272 11.429 1.00 93.44 406 PRO A C 1
ATOM 3293 O O . PRO A 1 406 ? -3.747 2.695 11.725 1.00 93.44 406 PRO A O 1
ATOM 3296 N N . VAL A 1 407 ? -1.519 2.758 11.994 1.00 94.12 407 VAL A N 1
ATOM 3297 C CA . VAL A 1 407 ? -1.529 3.812 13.019 1.00 94.12 407 VAL A CA 1
ATOM 3298 C C . VAL A 1 407 ? -1.941 5.148 12.408 1.00 94.12 407 VAL A C 1
ATOM 3300 O O . VAL A 1 407 ? -2.776 5.851 12.980 1.00 94.12 407 VAL A O 1
ATOM 3303 N N . LEU A 1 408 ? -1.423 5.480 11.223 1.00 93.50 408 LEU A N 1
ATOM 3304 C CA . LEU A 1 408 ? -1.805 6.690 10.498 1.00 93.50 408 LEU A CA 1
ATOM 3305 C C . LEU A 1 408 ? -3.309 6.714 10.206 1.00 93.50 408 LEU A C 1
ATOM 3307 O O . LEU A 1 408 ? -3.977 7.648 10.636 1.00 93.50 408 LEU A O 1
ATOM 3311 N N . ILE A 1 409 ? -3.868 5.662 9.599 1.00 95.38 409 ILE A N 1
ATOM 3312 C CA . ILE A 1 409 ? -5.310 5.529 9.315 1.00 95.38 409 ILE A CA 1
ATOM 3313 C C . ILE A 1 409 ? -6.138 5.637 10.598 1.00 95.38 409 ILE A C 1
ATOM 3315 O O . ILE A 1 409 ? -7.134 6.359 10.636 1.00 95.38 409 ILE A O 1
ATOM 3319 N N . TYR A 1 410 ? -5.727 4.935 11.656 1.00 96.00 410 TYR A N 1
ATOM 3320 C CA . TYR A 1 410 ? -6.406 4.974 12.949 1.00 96.00 410 TYR A CA 1
ATOM 3321 C C . TYR A 1 410 ? -6.382 6.372 13.577 1.00 96.00 410 TYR A C 1
ATOM 3323 O O . TYR A 1 410 ? -7.327 6.739 14.273 1.00 96.00 410 TYR A O 1
ATOM 3331 N N . SER A 1 411 ? -5.330 7.157 13.329 1.00 95.31 411 SER A N 1
ATOM 3332 C CA . SER A 1 411 ? -5.161 8.476 13.937 1.00 95.31 411 SER A CA 1
ATOM 3333 C C . SER A 1 411 ? -5.888 9.618 13.243 1.00 95.31 411 SER A C 1
ATOM 3335 O O . SER A 1 411 ? -6.299 10.561 13.924 1.00 95.31 411 SER A O 1
ATOM 3337 N N . VAL A 1 412 ? -6.127 9.517 11.928 1.00 95.31 412 VAL A N 1
ATOM 3338 C CA . VAL A 1 412 ? -6.780 10.579 11.142 1.00 95.31 412 VAL A CA 1
ATOM 3339 C C . VAL A 1 412 ? -8.033 11.140 11.829 1.00 95.31 412 VAL A C 1
ATOM 3341 O O . VAL A 1 412 ? -8.108 12.362 11.968 1.00 95.31 412 VAL A O 1
ATOM 3344 N N . PRO A 1 413 ? -8.994 10.326 12.320 1.00 95.38 413 PRO A N 1
ATOM 3345 C CA . PRO A 1 413 ? -10.253 10.863 12.825 1.00 95.38 413 PRO A CA 1
ATOM 3346 C C . PRO A 1 413 ? -10.099 11.721 14.083 1.00 95.38 413 PRO A C 1
ATOM 3348 O O . PRO A 1 413 ? -10.757 12.754 14.191 1.00 95.38 413 PRO A O 1
ATOM 3351 N N . TYR A 1 414 ? -9.240 11.324 15.032 1.00 94.06 414 TYR A N 1
ATOM 3352 C CA . TYR A 1 414 ? -9.039 12.119 16.248 1.00 94.06 414 TYR A CA 1
ATOM 3353 C C . TYR A 1 414 ? -8.134 13.329 15.998 1.00 94.06 414 TYR A C 1
ATOM 3355 O O . TYR A 1 414 ? -8.310 14.351 16.658 1.00 94.06 414 TYR A O 1
ATOM 3363 N N . VAL A 1 415 ? -7.214 13.250 15.028 1.00 94.50 415 VAL A N 1
ATOM 3364 C CA . VAL A 1 415 ? -6.404 14.398 14.597 1.00 94.50 415 VAL A CA 1
ATOM 3365 C C . VAL A 1 415 ? -7.309 15.483 14.025 1.00 94.50 415 VAL A C 1
ATOM 3367 O O . VAL A 1 415 ? -7.269 16.616 14.495 1.00 94.50 415 VAL A O 1
ATOM 3370 N N . VAL A 1 416 ? -8.184 15.156 13.069 1.00 93.94 416 VAL A N 1
ATOM 3371 C CA . VAL A 1 416 ? -9.056 16.178 12.464 1.00 93.94 416 VAL A CA 1
ATOM 3372 C C . VAL A 1 416 ? -10.135 16.691 13.410 1.00 93.94 416 VAL A C 1
ATOM 3374 O O . VAL A 1 416 ? -10.498 17.864 13.333 1.00 93.94 416 VAL A O 1
ATOM 3377 N N . ALA A 1 417 ? -10.613 15.856 14.338 1.00 91.25 417 ALA A N 1
ATOM 3378 C CA . ALA A 1 417 ? -11.476 16.314 15.422 1.00 91.25 417 ALA A CA 1
ATOM 3379 C C . ALA A 1 417 ? -10.755 17.343 16.311 1.00 91.25 417 ALA A C 1
ATOM 3381 O O . ALA A 1 417 ? -11.318 18.396 16.603 1.00 91.25 417 ALA A O 1
ATOM 3382 N N . GLY A 1 418 ? -9.495 17.075 16.670 1.00 90.25 418 GLY A N 1
ATOM 3383 C CA . GLY A 1 418 ? -8.675 17.987 17.462 1.00 90.25 418 GLY A CA 1
ATOM 3384 C C . GLY A 1 418 ? -8.356 19.298 16.745 1.00 90.25 418 GLY A C 1
ATOM 3385 O O . GLY A 1 418 ? -8.484 20.362 17.342 1.00 90.25 418 GLY A O 1
ATOM 3386 N N . VAL A 1 419 ? -8.014 19.248 15.453 1.00 89.75 419 VAL A N 1
ATOM 3387 C CA . VAL A 1 419 ? -7.793 20.454 14.633 1.00 89.75 419 VAL A CA 1
ATOM 3388 C C . VAL A 1 419 ? -9.039 21.338 14.623 1.00 89.75 419 VAL A C 1
ATOM 3390 O O . VAL A 1 419 ? -8.936 22.548 14.814 1.00 89.75 419 VAL A O 1
ATOM 3393 N N . LYS A 1 420 ? -10.223 20.742 14.446 1.00 89.44 420 LYS A N 1
ATOM 3394 C CA . LYS A 1 420 ? -11.487 21.483 14.482 1.00 89.44 420 LYS A CA 1
ATOM 3395 C C . LYS A 1 420 ? -11.706 22.167 15.834 1.00 89.44 420 LYS A C 1
ATOM 3397 O O . LYS A 1 420 ? -12.082 23.333 15.859 1.00 89.44 420 LYS A O 1
ATOM 3402 N N . GLU A 1 421 ? -11.474 21.459 16.938 1.00 86.94 421 GLU A N 1
ATOM 3403 C CA . GLU A 1 421 ? -11.637 22.010 18.290 1.00 86.94 421 GLU A CA 1
ATOM 3404 C C . GLU A 1 421 ? -10.717 23.213 18.532 1.00 86.94 421 GLU A C 1
ATOM 3406 O O . GLU A 1 421 ? -11.167 24.242 19.033 1.00 86.94 421 GLU A O 1
ATOM 3411 N N . VAL A 1 422 ? -9.458 23.122 18.091 1.00 86.81 422 VAL A N 1
ATOM 3412 C CA . VAL A 1 422 ? -8.495 24.228 18.175 1.00 86.81 422 VAL A CA 1
ATOM 3413 C C . VAL A 1 422 ? -8.966 25.437 17.363 1.00 86.81 422 VAL A C 1
ATOM 3415 O O . VAL A 1 422 ? -8.973 26.549 17.884 1.00 86.81 422 VAL A O 1
ATOM 3418 N N . LEU A 1 423 ? -9.406 25.237 16.116 1.00 84.50 423 LEU A N 1
ATOM 3419 C CA . LEU A 1 423 ? -9.889 26.331 15.263 1.00 84.50 423 LEU A CA 1
ATOM 3420 C C . LEU A 1 423 ? -11.127 27.023 15.853 1.00 84.50 423 LEU A C 1
ATOM 3422 O O . LEU A 1 423 ? -11.174 28.248 15.903 1.00 84.50 423 LEU A O 1
ATOM 3426 N N . CYS A 1 424 ? -12.088 26.257 16.378 1.00 80.38 424 CYS A N 1
ATOM 3427 C CA . CYS A 1 424 ? -13.269 26.827 17.027 1.00 80.38 424 CYS A CA 1
ATOM 3428 C C . CYS A 1 424 ? -12.923 27.632 18.293 1.00 80.38 424 CYS A C 1
ATOM 3430 O O . CYS A 1 424 ? -13.575 28.638 18.570 1.00 80.38 424 CYS A O 1
ATOM 3432 N N . HIS A 1 425 ? -11.901 27.221 19.053 1.00 74.56 425 HIS A N 1
ATOM 3433 C CA . HIS A 1 425 ? -11.411 27.998 20.193 1.00 74.56 425 HIS A CA 1
ATOM 3434 C C . HIS A 1 425 ? -10.773 29.328 19.768 1.00 74.56 425 HIS A C 1
ATOM 3436 O O . HIS A 1 425 ? -11.023 30.349 20.408 1.00 74.56 425 HIS A O 1
ATOM 3442 N N . PHE A 1 426 ? -10.007 29.339 18.672 1.00 68.75 426 PHE A N 1
ATOM 3443 C CA . PHE A 1 426 ? -9.417 30.566 18.128 1.00 68.75 426 PHE A CA 1
ATOM 3444 C C . PHE A 1 426 ? -10.469 31.572 17.643 1.00 68.75 426 PHE A C 1
ATOM 3446 O O . PHE A 1 426 ? -10.325 32.765 17.914 1.00 68.75 426 PHE A O 1
ATOM 3453 N N . ASP A 1 427 ? -11.527 31.113 16.971 1.00 64.12 427 ASP A N 1
ATOM 3454 C CA . ASP A 1 427 ? -12.608 31.994 16.508 1.00 64.12 427 ASP A CA 1
ATOM 3455 C C . ASP A 1 427 ? -13.379 32.610 17.689 1.00 64.12 427 ASP A C 1
ATOM 3457 O O . ASP A 1 427 ? -13.634 33.814 17.709 1.00 64.12 427 ASP A O 1
ATOM 3461 N N . TYR A 1 428 ? -13.647 31.826 18.739 1.00 58.00 428 TYR A N 1
ATOM 3462 C CA . TYR A 1 428 ? -14.342 32.312 19.936 1.00 58.00 428 TYR A CA 1
ATOM 3463 C C . TYR A 1 428 ? -13.551 33.386 20.708 1.00 58.00 428 TYR A C 1
ATOM 3465 O O . TYR A 1 428 ? -14.119 34.377 21.177 1.00 58.00 428 TYR A O 1
ATOM 3473 N N . ASP A 1 429 ? -12.229 33.230 20.819 1.00 58.66 429 ASP A N 1
ATOM 3474 C CA . ASP A 1 429 ? -11.361 34.226 21.460 1.00 58.66 429 ASP A CA 1
ATOM 3475 C C . ASP A 1 429 ? -11.174 35.489 20.606 1.00 58.66 429 ASP A C 1
ATOM 3477 O O . ASP A 1 429 ? -10.945 36.580 21.143 1.00 58.66 429 ASP A O 1
ATOM 3481 N N . ARG A 1 430 ? -11.299 35.369 19.280 1.00 54.81 430 ARG A N 1
ATOM 3482 C CA . ARG A 1 430 ? -11.247 36.500 18.350 1.00 54.81 430 ARG A CA 1
ATOM 3483 C C . ARG A 1 430 ? -12.535 37.323 18.393 1.00 54.81 430 ARG A C 1
ATOM 3485 O O . ARG A 1 430 ? -12.448 38.547 18.482 1.00 54.81 430 ARG A O 1
ATOM 3492 N N . ASP A 1 431 ? -13.696 36.677 18.453 1.00 57.28 431 ASP A N 1
ATOM 3493 C CA . ASP A 1 431 ? -14.994 37.351 18.598 1.00 57.28 431 ASP A CA 1
ATOM 3494 C C . ASP A 1 431 ? -15.124 38.068 19.952 1.00 57.28 431 ASP A C 1
ATOM 3496 O O . ASP A 1 431 ? -15.636 39.186 20.026 1.00 57.28 431 ASP A O 1
ATOM 3500 N N . ARG A 1 432 ? -14.559 37.501 21.028 1.00 53.59 432 ARG A N 1
ATOM 3501 C CA . ARG A 1 432 ? -14.479 38.179 22.335 1.00 53.59 432 ARG A CA 1
ATOM 3502 C C . ARG A 1 432 ? -13.580 39.414 22.343 1.00 53.59 432 ARG A C 1
ATOM 3504 O O . ARG A 1 432 ? -13.844 40.336 23.109 1.00 53.59 432 ARG A O 1
ATOM 3511 N N . LYS A 1 433 ? -12.524 39.439 21.527 1.00 55.31 433 LYS A N 1
ATOM 3512 C CA . LYS A 1 433 ? -11.611 40.590 21.417 1.00 55.31 433 LYS A CA 1
ATOM 3513 C C . LYS A 1 433 ? -12.057 41.620 20.372 1.00 55.31 433 LYS A C 1
ATOM 3515 O O . LYS A 1 433 ? -11.593 42.752 20.433 1.00 55.31 433 LYS A O 1
ATOM 3520 N N . GLY A 1 434 ? -12.942 41.249 19.444 1.00 51.47 434 GLY A N 1
ATOM 3521 C CA . GLY A 1 434 ? -13.505 42.132 18.414 1.00 51.47 434 GLY A CA 1
ATOM 3522 C C . GLY A 1 434 ? -14.873 42.744 18.747 1.00 51.47 434 GLY A C 1
ATOM 3523 O O . GLY A 1 434 ? -15.274 43.694 18.089 1.00 51.47 434 GLY A O 1
ATOM 3524 N N . GLY A 1 435 ? -15.582 42.239 19.764 1.00 44.16 435 GLY A N 1
ATOM 3525 C CA . GLY A 1 435 ? -16.909 42.725 20.182 1.00 44.16 435 GLY A CA 1
ATOM 3526 C C . GLY A 1 435 ? -16.916 43.928 21.137 1.00 44.16 435 GLY A C 1
ATOM 3527 O O . GLY A 1 435 ? -17.941 44.198 21.757 1.00 44.16 435 GLY A O 1
ATOM 3528 N N . GLY A 1 436 ? -15.784 44.616 21.299 1.00 45.03 436 GLY A N 1
ATOM 3529 C CA . GLY A 1 436 ? -15.660 45.840 22.091 1.00 45.03 436 GLY A CA 1
ATOM 3530 C C . GLY A 1 436 ? -15.232 47.010 21.215 1.00 45.03 436 GLY A C 1
ATOM 3531 O O . GLY A 1 436 ? -14.073 47.414 21.269 1.00 45.03 436 GLY A O 1
ATOM 3532 N N . SER A 1 437 ? -16.152 47.520 20.397 1.00 38.22 437 SER A N 1
ATOM 3533 C CA . SER A 1 437 ? -16.039 48.826 19.738 1.00 38.22 437 SER A CA 1
ATOM 3534 C C . SER A 1 437 ? -17.229 49.689 20.105 1.00 38.22 437 SER A C 1
ATOM 3536 O O . SER A 1 437 ? -18.357 49.187 19.878 1.00 38.22 437 SER A O 1
#

pLDDT: mean 84.37, std 11.77, range [28.16, 98.25]

Sequence (437 aa):
MCFEGTTNDRSKKKVFLVVLFIAIVLSYIFTSMILWTTESRFLTISRYSKVMRHREAIDGKSFAPDQYRFGSYYLVEYIFKHIPLRWYDVFNDIVAEGLDPTGWGEGTEKSVELFFPEEDRAVIIKEIESTIDRIIDSFSPNNLLLRNMLKAAIDSFGWQEYINDIEKTTMLIGKNIPGEFKVLIEKDSAESALVNGYVTFRFFFTATTLLLVFLLCAQFTDALTSLLGMSLFAALLPMVAQDFMQAETMLSATVFAGFLVALLKNKSYLLLLLLVLLGCTARTDQTLFAGVIYLLYKVPGAIKRRKWLSLLAGLSLVLIPLVATLLLSEVIYAGSEYYLDFIQLEYNLNHPWAWIYPLIFLAIPLAFSPMIRNIDFFRKTWLWVPPFMVMNYLFARPAEVRLLLPVLIYSVPYVVAGVKEVLCHFDYDRDRKGGGS